Protein AF-A0A7C3L683-F1 (afdb_monomer)

Sequence (411 aa):
MMNIKVFGTMFLLLAGALLSMGFVVKAAQGADSSILLKEVNTDRRLFTMEFRDAEIKDVLRAIGQEHRLNIVVSDDVSGKVTLSFQKVTLQEAMDAILRVQNLIAFRDGEIIRVVKSPFVEGEELLVTRMIPINFASAKEASETVKGLLSKKGSLSTDTRTNTLLVRDVPDNIERIAEIIKQLDSKTPQVMIEARIVEVNTNFSRGLGVQWGGRRQATTSSGTSVVSGLSSLTGGTGLSGEGLVVNLPAAVRSGVGGALGFTFGNVANTFDLDLQLSALETSGRAKILSNPRIVTLDNKEAKISTGTEILIPTTSIVTGVSAGATTPGSGGSVTSGVTTINAKLELAVTPHVTPDGQILMHVKTDKKDPDFGRSVQNIPPLDTRSAETDLLVKNGETVVIGGIYTRNEGTT

Radius of gyration: 51.7 Å; Cα contacts (8 Å, |Δi|>4): 689; chains: 1; bounding box: 114×63×144 Å

Solvent-accessible surface area (backbone atoms only — not comparable to full-atom values): 25364 Å² total; per-residue (Å²): 142,83,88,83,82,90,79,89,85,88,87,83,90,83,91,82,90,82,94,75,88,86,83,84,87,78,81,82,81,83,78,74,84,69,78,70,76,73,88,62,95,65,72,86,58,61,45,68,53,77,41,74,76,32,47,51,64,57,53,52,48,52,54,18,62,77,70,74,46,50,66,47,72,43,86,82,56,79,54,70,41,68,50,78,44,74,72,37,41,64,66,59,50,50,54,51,56,28,60,79,70,51,36,41,75,44,74,64,85,78,37,36,40,38,38,60,42,89,70,56,94,81,72,68,66,68,43,76,47,82,45,79,49,86,63,51,57,34,68,63,52,47,67,69,48,60,82,69,55,55,98,86,33,49,78,50,64,44,80,91,75,25,24,33,40,40,33,28,41,66,70,51,50,53,55,51,51,52,52,49,59,67,65,49,48,84,75,57,75,49,78,49,76,50,79,50,78,46,78,49,76,50,77,51,75,37,73,17,47,28,33,24,25,33,41,47,50,78,52,100,90,49,74,48,74,50,55,23,64,63,22,99,77,58,53,64,38,91,82,66,34,23,15,53,42,74,45,67,27,94,51,46,96,98,41,50,49,73,51,76,48,72,53,66,46,97,81,71,36,38,38,38,25,43,33,44,25,38,29,74,49,78,48,78,48,77,47,78,47,73,58,72,51,73,36,48,56,74,34,76,42,77,50,72,53,70,49,75,45,78,41,81,40,76,43,72,46,77,60,81,66,93,81,74,96,64,97,83,82,62,59,54,69,51,72,45,77,47,75,48,77,32,30,39,36,44,37,38,34,41,39,74,44,96,88,55,32,37,37,31,44,41,38,38,40,38,31,48,70,38,74,91,67,42,57,97,87,43,48,48,69,54,73,49,75,50,75,51,76,48,79,45,53,76,93,64,87,81,84,92,78,88,87,88,86,86,89,86,82,91,131

Structure (mmCIF, N/CA/C/O backbone):
data_AF-A0A7C3L683-F1
#
_entry.id   AF-A0A7C3L683-F1
#
loop_
_atom_site.group_PDB
_atom_site.id
_atom_site.type_symbol
_atom_site.label_atom_id
_atom_site.label_alt_id
_atom_site.label_comp_id
_atom_site.label_asym_id
_atom_site.label_entity_id
_atom_site.label_seq_id
_atom_site.pdbx_PDB_ins_code
_atom_site.Cartn_x
_atom_site.Cartn_y
_atom_site.Cartn_z
_atom_site.occupancy
_atom_site.B_iso_or_equiv
_atom_site.auth_seq_id
_atom_site.auth_comp_id
_atom_site.auth_asym_id
_atom_site.auth_atom_id
_atom_site.pdbx_PDB_model_num
ATOM 1 N N . MET A 1 1 ? 4.788 -29.021 11.148 1.00 41.88 1 MET A N 1
ATOM 2 C CA . MET A 1 1 ? 4.634 -30.197 12.031 1.00 41.88 1 MET A CA 1
ATOM 3 C C . MET A 1 1 ? 5.694 -30.095 13.121 1.00 41.88 1 MET A C 1
ATOM 5 O O . MET A 1 1 ? 6.837 -30.418 12.853 1.00 41.88 1 MET A O 1
ATOM 9 N N . MET A 1 2 ? 5.363 -29.570 14.304 1.00 27.86 2 MET A N 1
ATOM 10 C CA . MET A 1 2 ? 6.173 -29.798 15.507 1.00 27.86 2 MET A CA 1
ATOM 11 C C . MET A 1 2 ? 5.281 -29.605 16.735 1.00 27.86 2 MET A C 1
ATOM 13 O O . MET A 1 2 ? 4.910 -28.492 17.091 1.00 27.86 2 MET A O 1
ATOM 17 N N . ASN A 1 3 ? 4.856 -30.741 17.287 1.00 29.53 3 ASN A N 1
ATOM 18 C CA . ASN A 1 3 ? 4.092 -30.878 18.520 1.00 29.53 3 ASN A CA 1
ATOM 19 C C . ASN A 1 3 ? 5.057 -30.829 19.703 1.00 29.53 3 ASN A C 1
ATOM 21 O O . ASN A 1 3 ? 6.023 -31.590 19.705 1.00 29.53 3 ASN A O 1
ATOM 25 N N . ILE A 1 4 ? 4.744 -30.059 20.742 1.00 29.70 4 ILE A N 1
ATOM 26 C CA . ILE A 1 4 ? 5.307 -30.285 22.077 1.00 29.70 4 ILE A CA 1
ATOM 27 C C . ILE A 1 4 ? 4.141 -30.461 23.048 1.00 29.70 4 ILE A C 1
ATOM 29 O O . ILE A 1 4 ? 3.315 -29.573 23.242 1.00 29.70 4 ILE A O 1
ATOM 33 N N . LYS A 1 5 ? 4.054 -31.692 23.559 1.00 30.50 5 LYS A N 1
ATOM 34 C CA . LYS A 1 5 ? 3.043 -32.211 24.478 1.00 30.50 5 LYS A CA 1
ATOM 35 C C . LYS A 1 5 ? 3.400 -31.880 25.925 1.00 30.50 5 LYS A C 1
ATOM 37 O O . LYS A 1 5 ? 4.559 -31.924 26.323 1.00 30.50 5 LYS A O 1
ATOM 42 N N . VAL A 1 6 ? 2.340 -31.641 26.685 1.00 30.11 6 VAL A N 1
ATOM 43 C CA . VAL A 1 6 ? 2.262 -31.498 28.139 1.00 30.11 6 VAL A CA 1
ATOM 44 C C . VAL A 1 6 ? 2.553 -32.837 28.837 1.00 30.11 6 VAL A C 1
ATOM 46 O O . VAL A 1 6 ? 2.046 -33.874 28.416 1.00 30.11 6 VAL A O 1
ATOM 49 N N . PHE A 1 7 ? 3.311 -32.792 29.932 1.00 29.47 7 PHE A N 1
ATOM 50 C CA . PHE A 1 7 ? 3.384 -33.799 31.002 1.00 29.47 7 PHE A CA 1
ATOM 51 C C . PHE A 1 7 ? 3.366 -32.996 32.320 1.00 29.47 7 PHE A C 1
ATOM 53 O O . PHE A 1 7 ? 4.096 -32.019 32.425 1.00 29.47 7 PHE A O 1
ATOM 60 N N . GLY A 1 8 ? 2.541 -33.243 33.337 1.00 29.14 8 GLY A N 1
ATOM 61 C CA . GLY A 1 8 ? 1.829 -34.464 33.693 1.00 29.14 8 GLY A CA 1
ATOM 62 C C . GLY A 1 8 ? 2.593 -35.221 34.778 1.00 29.14 8 GLY A C 1
ATOM 63 O O . GLY A 1 8 ? 3.092 -36.305 34.503 1.00 29.14 8 GLY A O 1
ATOM 64 N N . THR A 1 9 ? 2.698 -34.667 35.990 1.00 30.83 9 THR A N 1
ATOM 65 C CA . THR A 1 9 ? 3.217 -35.394 37.161 1.00 30.83 9 THR A CA 1
ATOM 66 C C . THR A 1 9 ? 2.390 -35.100 38.407 1.00 30.83 9 THR A C 1
ATOM 68 O O . THR A 1 9 ? 2.322 -33.989 38.922 1.00 30.83 9 THR A O 1
ATOM 71 N N . MET A 1 10 ? 1.747 -36.174 38.846 1.00 26.41 10 MET A N 1
ATOM 72 C CA . MET A 1 10 ? 0.955 -36.381 40.045 1.00 26.41 10 MET A CA 1
ATOM 73 C C . MET A 1 10 ? 1.854 -37.124 41.041 1.00 26.41 10 MET A C 1
ATOM 75 O O . MET A 1 10 ? 2.371 -38.186 40.701 1.00 26.41 10 MET A O 1
ATOM 79 N N . PHE A 1 11 ? 2.039 -36.599 42.255 1.00 26.83 11 PHE A N 1
ATOM 80 C CA . PHE A 1 11 ? 2.428 -37.413 43.409 1.00 26.83 11 PHE A CA 1
ATOM 81 C C . PHE A 1 11 ? 1.831 -36.844 44.698 1.00 26.83 11 PHE A C 1
ATOM 83 O O . PHE A 1 11 ? 1.678 -35.636 44.865 1.00 26.83 11 PHE A O 1
ATOM 90 N N . LEU A 1 12 ? 1.427 -37.774 45.552 1.00 25.69 12 LEU A N 1
ATOM 91 C CA . LEU A 1 12 ? 0.426 -37.689 46.605 1.00 25.69 12 LEU A CA 1
ATOM 92 C C . LEU A 1 12 ? 1.096 -38.001 47.963 1.00 25.69 12 LEU A C 1
ATOM 94 O O . LEU A 1 12 ? 2.038 -38.786 47.999 1.00 25.69 12 LEU A O 1
ATOM 98 N N . LEU A 1 13 ? 0.500 -37.477 49.045 1.00 25.25 13 LEU A N 1
ATOM 99 C CA . LEU A 1 13 ? 0.548 -37.915 50.461 1.00 25.25 13 LEU A CA 1
ATOM 100 C C . LEU A 1 13 ? 1.762 -37.578 51.358 1.00 25.25 13 LEU A C 1
ATOM 102 O O . LEU A 1 13 ? 2.790 -38.241 51.300 1.00 25.25 13 LEU A O 1
ATOM 106 N N . LEU A 1 14 ? 1.533 -36.670 52.326 1.00 25.80 14 LEU A N 1
ATOM 107 C CA . LEU A 1 14 ? 1.444 -36.954 53.782 1.00 25.80 14 LEU A CA 1
ATOM 108 C C . LEU A 1 14 ? 0.880 -35.694 54.498 1.00 25.80 14 LEU A C 1
ATOM 110 O O . LEU A 1 14 ? 1.507 -34.644 54.480 1.00 25.80 14 LEU A O 1
ATOM 114 N N . ALA A 1 15 ? -0.410 -35.626 54.842 1.00 26.30 15 ALA A N 1
ATOM 115 C CA . ALA A 1 15 ? -1.008 -35.932 56.155 1.00 26.30 15 ALA A CA 1
ATOM 116 C C . ALA A 1 15 ? -0.360 -35.217 57.369 1.00 26.30 15 ALA A C 1
ATOM 118 O O . ALA A 1 15 ? 0.692 -35.621 57.851 1.00 26.30 15 ALA A O 1
ATOM 119 N N . GLY A 1 16 ? -1.053 -34.201 57.902 1.00 25.30 16 GLY A N 1
ATOM 120 C CA . GLY A 1 16 ? -0.764 -33.534 59.178 1.00 25.30 16 GLY A CA 1
ATOM 121 C C . GLY A 1 16 ? -1.806 -32.447 59.467 1.00 25.30 16 GLY A C 1
ATOM 122 O O . GLY A 1 16 ? -1.903 -31.472 58.736 1.00 25.30 16 GLY A O 1
ATOM 123 N N . ALA A 1 17 ? -2.644 -32.681 60.472 1.00 26.39 17 ALA A N 1
ATOM 124 C CA . ALA A 1 17 ? -3.938 -32.046 60.706 1.00 26.39 17 ALA A CA 1
ATOM 125 C C . ALA A 1 17 ? -3.898 -30.591 61.211 1.00 26.39 17 ALA A C 1
ATOM 127 O O . ALA A 1 17 ? -3.096 -30.257 62.078 1.00 26.39 17 ALA A O 1
ATOM 128 N N . LEU A 1 18 ? -4.880 -29.784 60.789 1.00 25.27 18 LEU A N 1
ATOM 129 C CA . LEU A 1 18 ? -5.478 -28.738 61.624 1.00 25.27 18 LEU A CA 1
ATOM 130 C C . LEU A 1 18 ? -6.926 -28.476 61.181 1.00 25.27 18 LEU A C 1
ATOM 132 O O . LEU A 1 18 ? -7.203 -28.028 60.072 1.00 25.27 18 LEU A O 1
ATOM 136 N N . LEU A 1 19 ? -7.841 -28.848 62.075 1.00 26.28 19 LEU A N 1
ATOM 137 C CA . LEU A 1 19 ? -9.282 -28.627 62.024 1.00 26.28 19 LEU A CA 1
ATOM 138 C C . LEU A 1 19 ? -9.586 -27.136 62.258 1.00 26.28 19 LEU A C 1
ATOM 140 O O . LEU A 1 19 ? -9.242 -26.623 63.320 1.00 26.28 19 LEU A O 1
ATOM 144 N N . SER A 1 20 ? -10.334 -26.485 61.367 1.00 25.91 20 SER A N 1
ATOM 145 C CA . SER A 1 20 ? -11.461 -25.625 61.762 1.00 25.91 20 SER A CA 1
ATOM 146 C C . SER A 1 20 ? -12.410 -25.388 60.576 1.00 25.91 20 SER A C 1
ATOM 148 O O . SER A 1 20 ? -12.002 -25.321 59.421 1.00 25.91 20 SER A O 1
ATOM 150 N N . MET A 1 21 ? -13.702 -25.387 60.909 1.00 27.69 21 MET A N 1
ATOM 151 C CA . MET A 1 21 ? -14.918 -25.206 60.096 1.00 27.69 21 MET A CA 1
ATOM 152 C C . MET A 1 21 ? -14.762 -24.218 58.919 1.00 27.69 21 MET A C 1
ATOM 154 O O . MET A 1 21 ? -14.112 -23.195 59.058 1.00 27.69 21 MET A O 1
ATOM 158 N N . GLY A 1 22 ? -15.346 -24.395 57.732 1.00 25.39 22 GLY A N 1
ATOM 159 C CA . GLY A 1 22 ? -16.637 -24.997 57.407 1.00 25.39 22 GLY A CA 1
ATOM 160 C C . GLY A 1 22 ? -17.602 -23.919 56.877 1.00 25.39 22 GLY A C 1
ATOM 161 O O . GLY A 1 22 ? -18.127 -23.143 57.661 1.00 25.39 22 GLY A O 1
ATOM 162 N N . PHE A 1 23 ? -17.853 -23.959 55.560 1.00 26.58 23 PHE A N 1
ATOM 163 C CA . PHE A 1 23 ? -18.980 -23.381 54.796 1.00 26.58 23 PHE A CA 1
ATOM 164 C C . PHE A 1 23 ? -18.978 -21.908 54.319 1.00 26.58 23 PHE A C 1
ATOM 166 O O . PHE A 1 23 ? -19.453 -20.990 54.972 1.00 26.58 23 PHE A O 1
ATOM 173 N N . VAL A 1 24 ? -18.521 -21.753 53.065 1.00 26.50 24 VAL A N 1
ATOM 174 C CA . VAL A 1 24 ? -19.251 -21.254 51.871 1.00 26.50 24 VAL A CA 1
ATOM 175 C C . VAL A 1 24 ? -20.369 -20.225 52.107 1.00 26.50 24 VAL A C 1
ATOM 177 O O . VAL A 1 24 ? -21.500 -20.569 52.442 1.00 26.50 24 VAL A O 1
ATOM 180 N N . VAL A 1 25 ? -20.081 -18.969 51.756 1.00 25.86 25 VAL A N 1
ATOM 181 C CA . VAL A 1 25 ? -21.077 -17.907 51.556 1.00 25.86 25 VAL A CA 1
ATOM 182 C C . VAL A 1 25 ? -21.689 -18.060 50.162 1.00 25.86 25 VAL A C 1
ATOM 184 O O . VAL A 1 25 ? -21.086 -17.700 49.152 1.00 25.86 25 VAL A O 1
ATOM 187 N N . LYS A 1 26 ? -22.905 -18.609 50.107 1.00 24.75 26 LYS A N 1
ATOM 188 C CA . LYS A 1 26 ? -23.812 -18.478 48.964 1.00 24.75 26 LYS A CA 1
ATOM 189 C C . LYS A 1 26 ? -24.589 -17.180 49.172 1.00 24.75 26 LYS A C 1
ATOM 191 O O . LYS A 1 26 ? -25.430 -17.101 50.062 1.00 24.75 26 LYS A O 1
ATOM 196 N N . ALA A 1 27 ? -24.228 -16.153 48.409 1.00 28.36 27 ALA A N 1
ATOM 197 C CA . ALA A 1 27 ? -24.877 -14.854 48.457 1.00 28.36 27 ALA A CA 1
ATOM 198 C C . ALA A 1 27 ? -26.360 -14.980 48.078 1.00 28.36 27 ALA A C 1
ATOM 200 O O . ALA A 1 27 ? -26.726 -15.640 47.104 1.00 28.36 27 ALA A O 1
ATOM 201 N N . ALA A 1 28 ? -27.171 -14.354 48.921 1.00 29.16 28 ALA A N 1
ATOM 202 C CA . ALA A 1 28 ? -28.613 -14.251 48.884 1.00 29.16 28 ALA A CA 1
ATOM 203 C C . ALA A 1 28 ? -29.156 -13.808 47.514 1.00 29.16 28 ALA A C 1
ATOM 205 O O . ALA A 1 28 ? -28.903 -12.698 47.055 1.00 29.16 28 ALA A O 1
ATOM 206 N N . GLN A 1 29 ? -29.972 -14.669 46.908 1.00 30.30 29 GLN A N 1
ATOM 207 C CA . GLN A 1 29 ? -31.097 -14.244 46.082 1.00 30.30 29 GLN A CA 1
ATOM 208 C C . GLN A 1 29 ? -32.317 -14.178 47.002 1.00 30.30 29 GLN A C 1
ATOM 210 O O . GLN A 1 29 ? -32.589 -15.142 47.715 1.00 30.30 29 GLN A O 1
ATOM 215 N N . GLY A 1 30 ? -33.028 -13.051 46.981 1.00 31.94 30 GLY A N 1
ATOM 216 C CA . GLY A 1 30 ? -34.279 -12.866 47.718 1.00 31.94 30 GLY A CA 1
ATOM 217 C C . GLY A 1 30 ? -34.084 -12.359 49.143 1.00 31.94 30 GLY A C 1
ATOM 218 O O . GLY A 1 30 ? -34.350 -13.074 50.102 1.00 31.94 30 GLY A O 1
ATOM 219 N N . ALA A 1 31 ? -33.640 -11.113 49.288 1.00 29.09 31 ALA A N 1
ATOM 220 C CA . ALA A 1 31 ? -33.886 -10.358 50.508 1.00 29.09 31 ALA A CA 1
ATOM 221 C C . ALA A 1 31 ? -35.004 -9.358 50.206 1.00 29.09 31 ALA A C 1
ATOM 223 O O . ALA A 1 31 ? -34.743 -8.206 49.873 1.00 29.09 31 ALA A O 1
ATOM 224 N N . ASP A 1 32 ? -36.250 -9.825 50.304 1.00 32.12 32 ASP A N 1
ATOM 225 C CA . ASP A 1 32 ? -37.361 -8.960 50.696 1.00 32.12 32 ASP A CA 1
ATOM 226 C C . ASP A 1 32 ? -36.974 -8.350 52.048 1.00 32.12 32 ASP A C 1
ATOM 228 O O . ASP A 1 32 ? -37.181 -8.938 53.111 1.00 32.12 32 ASP A O 1
ATOM 232 N N . SER A 1 33 ? -36.344 -7.179 52.034 1.00 36.41 33 SER A N 1
ATOM 233 C CA . SER A 1 33 ? -36.062 -6.412 53.243 1.00 36.41 33 SER A CA 1
ATOM 234 C C . SER A 1 33 ? -37.310 -5.649 53.685 1.00 36.41 33 SER A C 1
ATOM 236 O O . SER A 1 33 ? -37.287 -4.447 53.918 1.00 36.41 33 SER A O 1
ATOM 238 N N . SER A 1 34 ? -38.410 -6.377 53.843 1.00 38.56 34 SER A N 1
ATOM 239 C CA . SER A 1 34 ? -39.368 -6.127 54.907 1.00 38.56 34 SER A CA 1
ATOM 240 C C . SER A 1 34 ? -39.158 -7.242 55.924 1.00 38.56 34 SER A C 1
ATOM 242 O O . SER A 1 34 ? -39.906 -8.220 55.963 1.00 38.56 34 SER A O 1
ATOM 244 N N . ILE A 1 35 ? -38.092 -7.132 56.725 1.00 36.88 35 ILE A N 1
ATOM 245 C CA . ILE A 1 35 ? -37.977 -7.952 57.930 1.00 36.88 35 ILE A CA 1
ATOM 246 C C . ILE A 1 35 ? -39.102 -7.479 58.840 1.00 36.88 35 ILE A C 1
ATOM 248 O O . ILE A 1 35 ? -39.026 -6.432 59.479 1.00 36.88 35 ILE A O 1
ATOM 252 N N . LEU A 1 36 ? -40.182 -8.250 58.786 1.00 35.47 36 LEU A N 1
ATOM 253 C CA . LEU A 1 36 ? -41.377 -8.114 59.587 1.00 35.47 36 LEU A CA 1
ATOM 254 C C . LEU A 1 36 ? -40.958 -7.911 61.040 1.00 35.47 36 LEU A C 1
ATOM 256 O O . LEU A 1 36 ? -40.323 -8.781 61.645 1.00 35.47 36 LEU A O 1
ATOM 260 N N . LEU A 1 37 ? -41.336 -6.760 61.596 1.00 37.44 37 LEU A N 1
ATOM 261 C CA . LEU A 1 37 ? -41.472 -6.599 63.032 1.00 37.44 37 LEU A CA 1
ATOM 262 C C . LEU A 1 37 ? -42.351 -7.758 63.500 1.00 37.44 37 LEU A C 1
ATOM 264 O O . LEU A 1 37 ? -43.554 -7.778 63.253 1.00 37.44 37 LEU A O 1
ATOM 268 N N . LYS A 1 38 ? -41.717 -8.772 64.095 1.00 35.34 38 LYS A N 1
ATOM 269 C CA . LYS A 1 38 ? -42.389 -9.905 64.723 1.00 35.34 38 LYS A CA 1
ATOM 270 C C . LYS A 1 38 ? -43.492 -9.325 65.598 1.00 35.34 38 LYS A C 1
ATOM 272 O O . LYS A 1 38 ? -43.173 -8.509 66.461 1.00 35.34 38 LYS A O 1
ATOM 277 N N . GLU A 1 39 ? -44.742 -9.690 65.304 1.00 41.81 39 GLU A N 1
ATOM 278 C CA . GLU A 1 39 ? -45.960 -9.147 65.910 1.00 41.81 39 GLU A CA 1
ATOM 279 C C . GLU A 1 39 ? -45.841 -9.107 67.436 1.00 41.81 39 GLU A C 1
ATOM 281 O O . GLU A 1 39 ? -46.122 -10.067 68.152 1.00 41.81 39 GLU A O 1
ATOM 286 N N . VAL A 1 40 ? -45.399 -7.963 67.940 1.00 43.03 40 VAL A N 1
ATOM 287 C CA . VAL A 1 40 ? -45.605 -7.557 69.317 1.00 43.03 40 VAL A CA 1
ATOM 288 C C . VAL A 1 40 ? -46.847 -6.697 69.252 1.00 43.03 40 VAL A C 1
ATOM 290 O O . VAL A 1 40 ? -46.895 -5.758 68.459 1.00 43.03 40 VAL A O 1
ATOM 293 N N . ASN A 1 41 ? -47.849 -7.062 70.049 1.00 47.44 41 ASN A N 1
ATOM 294 C CA . ASN A 1 41 ? -49.084 -6.321 70.272 1.00 47.44 41 ASN A CA 1
ATOM 295 C C . ASN A 1 41 ? -48.746 -4.862 70.621 1.00 47.44 41 ASN A C 1
ATOM 297 O O . ASN A 1 41 ? -48.530 -4.512 71.780 1.00 47.44 41 ASN A O 1
ATOM 301 N N . THR A 1 42 ? -48.585 -4.046 69.585 1.00 50.75 42 THR A N 1
ATOM 302 C CA . THR A 1 42 ? -48.233 -2.640 69.689 1.00 50.75 42 THR A CA 1
ATOM 303 C C . THR A 1 42 ? -49.565 -1.935 69.761 1.00 50.75 42 THR A C 1
ATOM 305 O O . THR A 1 42 ? -50.397 -2.095 68.866 1.00 50.75 42 THR A O 1
ATOM 308 N N . ASP A 1 43 ? -49.786 -1.255 70.882 1.00 53.91 43 ASP A N 1
ATOM 309 C CA . ASP A 1 43 ? -50.968 -0.457 71.184 1.00 53.91 43 ASP A CA 1
ATOM 310 C C . ASP A 1 43 ? -51.514 0.173 69.888 1.00 53.91 43 ASP A C 1
ATOM 312 O O . ASP A 1 43 ? -50.870 1.038 69.292 1.00 53.91 43 ASP A O 1
ATOM 316 N N . ARG A 1 44 ? -52.700 -0.252 69.423 1.00 59.28 44 ARG A N 1
ATOM 317 C CA . ARG A 1 44 ? -53.399 0.345 68.260 1.00 59.28 44 ARG A CA 1
ATOM 318 C C . ARG A 1 44 ? -53.961 1.731 68.600 1.00 59.28 44 ARG A C 1
ATOM 320 O O . ARG A 1 44 ? -55.040 2.121 68.154 1.00 59.28 44 ARG A O 1
ATOM 327 N N . ARG A 1 45 ? -53.259 2.458 69.464 1.00 67.50 45 ARG A N 1
ATOM 328 C CA . ARG A 1 45 ? -53.580 3.815 69.859 1.00 67.50 45 ARG A CA 1
ATOM 329 C C . ARG A 1 45 ? -53.120 4.720 68.739 1.00 67.50 45 ARG A C 1
ATOM 331 O O . ARG A 1 45 ? -51.930 4.927 68.525 1.00 67.50 45 ARG A O 1
ATOM 338 N N . LEU A 1 46 ? -54.109 5.206 68.008 1.00 78.94 46 LEU A N 1
ATOM 339 C CA . LEU A 1 46 ? -53.919 6.247 67.022 1.00 78.94 46 LEU A CA 1
ATOM 340 C C . LEU A 1 46 ? -53.526 7.517 67.769 1.00 78.94 46 LEU A C 1
ATOM 342 O O . LEU A 1 46 ? -54.240 7.940 68.680 1.00 78.94 46 LEU A O 1
ATOM 346 N N . PHE A 1 47 ? -52.412 8.118 67.376 1.00 80.88 47 PHE A N 1
ATOM 347 C CA . PHE A 1 47 ? -51.975 9.391 67.929 1.00 80.88 47 PHE A CA 1
ATOM 348 C C . PHE A 1 47 ? -51.927 10.448 66.829 1.00 80.88 47 PHE A C 1
ATOM 350 O O . PHE A 1 47 ? -51.983 10.159 65.629 1.00 80.88 47 PHE A O 1
ATOM 357 N N . THR A 1 48 ? -51.940 11.704 67.255 1.00 83.81 48 THR A N 1
ATOM 358 C CA . THR A 1 48 ? -51.881 12.867 66.373 1.00 83.81 48 THR A CA 1
ATOM 359 C C . THR A 1 48 ? -50.848 13.815 66.950 1.00 83.81 48 THR A C 1
ATOM 361 O O . THR A 1 48 ? -50.934 14.166 68.124 1.00 83.81 48 THR A O 1
ATOM 364 N N . MET A 1 49 ? -49.857 14.185 66.146 1.00 83.56 49 MET A N 1
ATOM 365 C CA . MET A 1 49 ? -48.738 15.014 66.583 1.00 83.56 49 MET A CA 1
ATOM 366 C C . MET A 1 49 ? -48.211 15.828 65.404 1.00 83.56 49 MET A C 1
ATOM 368 O O . MET A 1 49 ? -48.102 15.316 64.291 1.00 83.56 49 MET A O 1
ATOM 372 N N . GLU A 1 50 ? -47.886 17.095 65.642 1.00 86.69 50 GLU A N 1
ATOM 373 C CA . GLU A 1 50 ? -47.291 17.981 64.641 1.00 86.69 50 GLU A CA 1
ATOM 374 C C . GLU A 1 50 ? -45.933 18.463 65.148 1.00 86.69 50 GLU A C 1
ATOM 376 O O . GLU A 1 50 ? -45.812 18.973 66.261 1.00 86.69 50 GLU A O 1
ATOM 381 N N . PHE A 1 51 ? -44.918 18.311 64.306 1.00 87.31 51 PHE A N 1
ATOM 382 C CA . PHE A 1 51 ? -43.572 18.811 64.517 1.00 87.31 51 PHE A CA 1
ATOM 383 C C . PHE A 1 51 ? -43.227 19.757 63.376 1.00 87.31 51 PHE A C 1
ATOM 385 O O . PHE A 1 51 ? -43.360 19.400 62.205 1.00 87.31 51 PHE A O 1
ATOM 392 N N . ARG A 1 52 ? -42.750 20.956 63.702 1.00 88.56 52 ARG A N 1
ATOM 393 C CA . ARG A 1 52 ? -42.317 21.948 62.716 1.00 88.56 52 ARG A CA 1
ATOM 394 C C . ARG A 1 52 ? -40.891 22.368 63.018 1.00 88.56 52 ARG A C 1
ATOM 396 O O . ARG A 1 52 ? -40.624 22.823 64.123 1.00 88.56 52 ARG A O 1
ATOM 403 N N . ASP A 1 53 ? -40.012 22.211 62.030 1.00 88.12 53 ASP A N 1
ATOM 404 C CA . ASP A 1 53 ? -38.575 22.507 62.130 1.00 88.12 53 ASP A CA 1
ATOM 405 C C . ASP A 1 53 ? -37.895 21.896 63.376 1.00 88.12 53 ASP A C 1
ATOM 407 O O . ASP A 1 53 ? -36.996 22.489 63.969 1.00 88.12 53 ASP A O 1
ATOM 411 N N . ALA A 1 54 ? -38.342 20.709 63.794 1.00 87.38 54 ALA A N 1
ATOM 412 C CA . ALA A 1 54 ? -37.857 20.049 65.001 1.00 87.38 54 ALA A CA 1
ATOM 413 C C . ALA A 1 54 ? -36.618 19.198 64.700 1.00 87.38 54 ALA A C 1
ATOM 415 O O . ALA A 1 54 ? -36.522 18.586 63.632 1.00 87.38 54 ALA A O 1
ATOM 416 N N . GLU A 1 55 ? -35.678 19.114 65.643 1.00 90.19 55 GLU A N 1
ATOM 417 C CA . GLU A 1 55 ? -34.550 18.195 65.507 1.00 90.19 55 GLU A CA 1
ATOM 418 C C . GLU A 1 55 ? -35.024 16.744 65.593 1.00 90.19 55 GLU A C 1
ATOM 420 O O . GLU A 1 55 ? -35.789 16.362 66.478 1.00 90.19 55 GLU A O 1
ATOM 425 N N . ILE A 1 56 ? -34.526 15.899 64.691 1.00 88.38 56 ILE A N 1
ATOM 426 C CA . ILE A 1 56 ? -34.902 14.483 64.617 1.00 88.38 56 ILE A CA 1
ATOM 427 C C . ILE A 1 56 ? -34.661 13.730 65.938 1.00 88.38 56 ILE A C 1
ATOM 429 O O . ILE A 1 56 ? -35.442 12.850 66.302 1.00 88.38 56 ILE A O 1
ATOM 433 N N . LYS A 1 57 ? -33.619 14.109 66.692 1.00 89.31 57 LYS A N 1
ATOM 434 C CA . LYS A 1 57 ? -33.309 13.540 68.013 1.00 89.31 57 LYS A CA 1
ATOM 435 C C . LYS A 1 57 ? -34.425 13.827 69.017 1.00 89.31 57 LYS A C 1
ATOM 437 O O . LYS A 1 57 ? -34.796 12.943 69.789 1.00 89.31 57 LYS A O 1
ATOM 442 N N . ASP A 1 58 ? -34.978 15.034 68.971 1.00 88.62 58 ASP A N 1
ATOM 443 C CA . ASP A 1 58 ? -36.051 15.467 69.862 1.00 88.62 58 ASP A CA 1
ATOM 444 C C . ASP A 1 58 ? -37.390 14.850 69.464 1.00 88.62 58 ASP A C 1
ATOM 446 O O . ASP A 1 58 ? -38.137 14.408 70.334 1.00 88.62 58 ASP A O 1
ATOM 450 N N . VAL A 1 59 ? -37.657 14.722 68.160 1.00 87.50 59 VAL A N 1
ATOM 451 C CA . VAL A 1 59 ? -38.848 14.026 67.646 1.00 87.50 59 VAL A CA 1
ATOM 452 C C . VAL A 1 59 ? -38.862 12.562 68.092 1.00 87.50 59 VAL A C 1
ATOM 454 O O . VAL A 1 59 ? -39.854 12.095 68.653 1.00 87.50 59 VAL A O 1
ATOM 457 N N . LEU A 1 60 ? -37.752 11.839 67.907 1.00 87.69 60 LEU A N 1
ATOM 458 C CA . LEU A 1 60 ? -37.635 10.439 68.327 1.00 87.69 60 LEU A CA 1
ATOM 459 C C . LEU A 1 60 ? -37.742 10.292 69.851 1.00 87.69 60 LEU A C 1
ATOM 461 O O . LEU A 1 60 ? -38.388 9.363 70.335 1.00 87.69 60 LEU A O 1
ATOM 465 N N . ARG A 1 61 ? -37.169 11.227 70.620 1.00 86.00 61 ARG A N 1
ATOM 466 C CA . ARG A 1 61 ? -37.281 11.237 72.085 1.00 86.00 61 ARG A CA 1
ATOM 467 C C . ARG A 1 61 ? -38.715 11.491 72.551 1.00 86.00 61 ARG A C 1
ATOM 469 O O . ARG A 1 61 ? -39.166 10.811 73.468 1.00 86.00 61 ARG A O 1
ATOM 476 N N . ALA A 1 62 ? -39.429 12.419 71.917 1.00 85.81 62 ALA A N 1
ATOM 477 C CA . ALA A 1 62 ? -40.817 12.736 72.244 1.00 85.81 62 ALA A CA 1
ATOM 478 C C . ALA A 1 62 ? -41.750 11.541 71.985 1.00 85.81 62 ALA A C 1
ATOM 480 O O . ALA A 1 62 ? -42.560 11.192 72.841 1.00 85.81 62 ALA A O 1
ATOM 481 N N . ILE A 1 63 ? -41.572 10.849 70.854 1.00 84.75 63 ILE A N 1
ATOM 482 C CA . ILE A 1 63 ? -42.317 9.619 70.535 1.00 84.75 63 ILE A CA 1
ATOM 483 C C . ILE A 1 63 ? -41.992 8.502 71.539 1.00 84.75 63 ILE A C 1
ATOM 485 O O . ILE A 1 63 ? -42.889 7.784 71.985 1.00 84.75 63 ILE A O 1
ATOM 489 N N . GLY A 1 64 ? -40.720 8.373 71.933 1.00 84.62 64 GLY A N 1
ATOM 490 C CA . GLY A 1 64 ? -40.295 7.428 72.966 1.00 84.62 64 GLY A CA 1
ATOM 491 C C . GLY A 1 64 ? -40.944 7.698 74.326 1.00 84.62 64 GLY A C 1
ATOM 492 O O . GLY A 1 64 ? -41.383 6.764 74.991 1.00 84.62 64 GLY A O 1
ATOM 493 N N . GLN A 1 65 ? -41.072 8.967 74.722 1.00 83.75 65 GLN A N 1
ATOM 494 C CA . GLN A 1 65 ? -41.719 9.354 75.979 1.00 83.75 65 GLN A CA 1
ATOM 495 C C . GLN A 1 65 ? -43.226 9.068 75.977 1.00 83.75 65 GLN A C 1
ATOM 497 O O . GLN A 1 65 ? -43.724 8.476 76.935 1.00 83.75 65 GLN A O 1
ATOM 502 N N . GLU A 1 66 ? -43.929 9.423 74.898 1.00 83.44 66 GLU A N 1
ATOM 503 C CA . GLU A 1 66 ? -45.382 9.234 74.775 1.00 83.44 66 GLU A CA 1
ATOM 504 C C . GLU A 1 66 ? -45.775 7.750 74.850 1.00 83.44 66 GLU A C 1
ATOM 506 O O . GLU A 1 66 ? -46.711 7.367 75.555 1.00 83.44 66 GLU A O 1
ATOM 511 N N . HIS A 1 67 ? -45.009 6.884 74.183 1.00 82.06 67 HIS A N 1
ATOM 512 C CA . HIS A 1 67 ? -45.288 5.447 74.111 1.00 82.06 67 HIS A CA 1
ATOM 513 C C . HIS A 1 67 ? -44.495 4.594 75.117 1.00 82.06 67 HIS A C 1
ATOM 515 O O . HIS A 1 67 ? -44.568 3.367 75.058 1.00 82.06 67 HIS A O 1
ATOM 521 N N . ARG A 1 68 ? -43.775 5.219 76.065 1.00 82.00 68 ARG A N 1
ATOM 522 C CA . ARG A 1 68 ? -42.941 4.557 77.093 1.00 82.00 68 ARG A CA 1
ATOM 523 C C . ARG A 1 68 ? -41.909 3.577 76.515 1.00 82.00 68 ARG A C 1
ATOM 525 O O . ARG A 1 68 ? -41.768 2.452 76.990 1.00 82.00 68 ARG A O 1
ATOM 532 N N . LEU A 1 69 ? -41.186 4.011 75.489 1.00 83.31 69 LEU A N 1
ATOM 533 C CA . LEU A 1 69 ? -40.134 3.246 74.825 1.00 83.31 69 LEU A CA 1
ATOM 534 C C . LEU A 1 69 ? -38.756 3.835 75.120 1.00 83.31 69 LEU A C 1
ATOM 536 O O . LEU A 1 69 ? -38.549 5.047 75.052 1.00 83.31 69 LEU A O 1
ATOM 540 N N . ASN A 1 70 ? -37.787 2.957 75.371 1.00 82.62 70 ASN A N 1
ATOM 541 C CA . ASN A 1 70 ? -36.394 3.348 75.547 1.00 82.62 70 ASN A CA 1
ATOM 542 C C . ASN A 1 70 ? -35.729 3.475 74.171 1.00 82.62 70 ASN A C 1
ATOM 544 O O . ASN A 1 70 ? -35.327 2.476 73.577 1.00 82.62 70 ASN A O 1
ATOM 548 N N . ILE A 1 71 ? -35.626 4.700 73.651 1.00 86.25 71 ILE A N 1
ATOM 549 C CA . ILE A 1 71 ? -34.990 4.979 72.356 1.00 86.25 71 ILE A CA 1
ATOM 550 C C . ILE A 1 71 ? -33.608 5.596 72.585 1.00 86.25 71 ILE A C 1
ATOM 552 O O . ILE A 1 71 ? -33.475 6.617 73.259 1.00 86.25 71 ILE A O 1
ATOM 556 N N . VAL A 1 72 ? -32.579 4.992 71.992 1.00 86.44 72 VAL A N 1
ATOM 557 C CA . VAL A 1 72 ? -31.198 5.490 71.995 1.00 86.44 72 VAL A CA 1
ATOM 558 C C . VAL A 1 72 ? -30.844 5.925 70.579 1.00 86.44 72 VAL A C 1
ATOM 560 O O . VAL A 1 72 ? -30.821 5.111 69.659 1.00 86.44 72 VAL A O 1
ATOM 563 N N . VAL A 1 73 ? -30.569 7.213 70.395 1.00 87.81 73 VAL A N 1
ATOM 564 C CA . VAL A 1 73 ? -30.195 7.784 69.094 1.00 87.81 73 VAL A CA 1
ATOM 565 C C . VAL A 1 73 ? -28.685 7.989 69.064 1.00 87.81 73 VAL A C 1
ATOM 567 O O . VAL A 1 73 ? -28.143 8.638 69.957 1.00 87.81 73 VAL A O 1
ATOM 570 N N . SER A 1 74 ? -28.007 7.435 68.059 1.00 83.25 74 SER A N 1
ATOM 571 C CA . SER A 1 74 ? -26.566 7.639 67.871 1.00 83.25 74 SER A CA 1
ATOM 572 C C . SER A 1 74 ? -26.235 9.080 67.469 1.00 83.25 74 SER A C 1
ATOM 574 O O . SER A 1 74 ? -27.050 9.774 66.857 1.00 83.25 74 SER A O 1
ATOM 576 N N . ASP A 1 75 ? -25.018 9.531 67.782 1.00 80.75 75 ASP A N 1
ATOM 577 C CA . ASP A 1 75 ? -24.593 10.914 67.532 1.00 80.75 75 ASP A CA 1
ATOM 578 C C . ASP A 1 75 ? -24.627 11.308 66.049 1.00 80.75 75 ASP A C 1
ATOM 580 O O . ASP A 1 75 ? -24.934 12.463 65.742 1.00 80.75 75 ASP A O 1
ATOM 584 N N . ASP A 1 76 ? -24.438 10.330 65.157 1.00 78.81 76 ASP A N 1
ATOM 585 C CA . ASP A 1 76 ? -24.434 10.462 63.692 1.00 78.81 76 ASP A CA 1
ATOM 586 C C . ASP A 1 76 ? -25.793 10.844 63.074 1.00 78.81 76 ASP A C 1
ATOM 588 O O . ASP A 1 76 ? -25.882 11.140 61.879 1.00 78.81 76 ASP A O 1
ATOM 592 N N . VAL A 1 77 ? -26.870 10.822 63.864 1.00 82.25 77 VAL A N 1
ATOM 593 C CA . VAL A 1 77 ? -28.224 11.163 63.415 1.00 82.25 77 VAL A CA 1
ATOM 594 C C . VAL A 1 77 ? -28.459 12.659 63.618 1.00 82.25 77 VAL A C 1
ATOM 596 O O . VAL A 1 77 ? -28.767 13.101 64.720 1.00 82.25 77 VAL A O 1
ATOM 599 N N . SER A 1 78 ? -28.328 13.460 62.562 1.00 79.81 78 SER A N 1
ATOM 600 C CA . SER A 1 78 ? -28.591 14.905 62.591 1.00 79.81 78 SER A CA 1
ATOM 601 C C . SER A 1 78 ? -29.496 15.323 61.433 1.00 79.81 78 SER A C 1
ATOM 603 O O . SER A 1 78 ? -29.417 14.775 60.336 1.00 79.81 78 SER A O 1
ATOM 605 N N . GLY A 1 79 ? -30.395 16.274 61.687 1.00 82.50 79 GLY A N 1
ATOM 606 C CA . GLY A 1 79 ? -31.352 16.753 60.694 1.00 82.50 79 GLY A CA 1
ATOM 607 C C . GLY A 1 79 ? -32.572 17.397 61.341 1.00 82.50 79 GLY A C 1
ATOM 608 O O . GLY A 1 79 ? -32.995 16.996 62.428 1.00 82.50 79 GLY A O 1
ATOM 609 N N . LYS A 1 80 ? -33.136 18.398 60.665 1.00 86.50 80 LYS A N 1
ATOM 610 C CA . LYS A 1 80 ? -34.424 18.984 61.034 1.00 86.50 80 LYS A CA 1
ATOM 611 C C . LYS A 1 80 ? -35.530 18.361 60.199 1.00 86.50 80 LYS A C 1
ATOM 613 O O . LYS A 1 80 ? -35.357 18.130 59.003 1.00 86.50 80 LYS A O 1
ATOM 618 N N . VAL A 1 81 ? -36.665 18.094 60.829 1.00 84.25 81 VAL A N 1
ATOM 619 C CA . VAL A 1 81 ? -37.832 17.492 60.191 1.00 84.25 81 VAL A CA 1
ATOM 620 C C . VAL A 1 81 ? -39.086 18.294 60.509 1.00 84.25 81 VAL A C 1
ATOM 622 O O . VAL A 1 81 ? -39.272 18.806 61.612 1.00 84.25 81 VAL A O 1
ATOM 625 N N . THR A 1 82 ? -39.957 18.401 59.512 1.00 87.88 82 THR A N 1
ATOM 626 C CA . THR A 1 82 ? -41.319 18.911 59.674 1.00 87.88 82 THR A CA 1
ATOM 627 C C . THR A 1 82 ? -42.260 17.772 59.318 1.00 87.88 82 THR A C 1
ATOM 629 O O . THR A 1 82 ? -42.237 17.285 58.191 1.00 87.88 82 THR A O 1
ATOM 632 N N . LEU A 1 83 ? -43.025 17.299 60.297 1.00 85.06 83 LEU A N 1
ATOM 633 C CA . LEU A 1 83 ? -43.840 16.091 60.211 1.00 85.06 83 LEU A CA 1
ATOM 634 C C . LEU A 1 83 ? -45.216 16.383 60.802 1.00 85.06 83 LEU A C 1
ATOM 636 O O . LEU A 1 83 ? -45.322 17.007 61.855 1.00 85.06 83 LEU A O 1
ATOM 640 N N . SER A 1 84 ? -46.269 15.910 60.148 1.00 87.00 84 SER A N 1
ATOM 641 C CA . SER A 1 84 ? -47.630 15.984 60.674 1.00 87.00 84 SER A CA 1
ATOM 642 C C . SER A 1 84 ? -48.248 14.599 60.612 1.00 87.00 84 SER A C 1
ATOM 644 O O . SER A 1 84 ? -48.402 14.018 59.538 1.00 87.00 84 SER A O 1
ATOM 646 N N . PHE A 1 85 ? -48.566 14.061 61.781 1.00 86.25 85 PHE A N 1
ATOM 647 C CA . PHE A 1 85 ? -49.184 12.761 61.959 1.00 86.25 85 PHE A CA 1
ATOM 648 C C . PHE A 1 85 ? -50.635 12.969 62.374 1.00 86.25 85 PHE A C 1
ATOM 650 O O . PHE A 1 85 ? -50.894 13.607 63.391 1.00 86.25 85 PHE A O 1
ATOM 657 N N . GLN A 1 86 ? -51.583 12.426 61.609 1.00 87.31 86 GLN A N 1
ATOM 658 C CA . GLN A 1 86 ? -53.010 12.461 61.936 1.00 87.31 86 GLN A CA 1
ATOM 659 C C . GLN A 1 86 ? -53.560 11.041 61.966 1.00 87.31 86 GLN A C 1
ATOM 661 O O . GLN A 1 86 ? -53.610 10.383 60.931 1.00 87.31 86 GLN A O 1
ATOM 666 N N . LYS A 1 87 ? -53.997 10.585 63.146 1.00 83.88 87 LYS A N 1
ATOM 667 C CA . LYS A 1 87 ? -54.559 9.238 63.355 1.00 83.88 87 LYS A CA 1
ATOM 668 C C . LYS A 1 87 ? -53.685 8.124 62.754 1.00 83.88 87 LYS A C 1
ATOM 670 O O . LYS A 1 87 ? -54.190 7.268 62.034 1.00 83.88 87 LYS A O 1
ATOM 675 N N . VAL A 1 88 ? -52.390 8.138 63.057 1.00 85.88 88 VAL A N 1
ATOM 676 C CA . VAL A 1 88 ? -51.440 7.106 62.606 1.00 85.88 88 VAL A CA 1
ATOM 677 C C . VAL A 1 88 ? -51.067 6.180 63.756 1.00 85.88 88 VAL A C 1
ATOM 679 O O . VAL A 1 88 ? -51.159 6.560 64.929 1.00 85.88 88 VAL A O 1
ATOM 682 N N . THR A 1 89 ? -50.642 4.964 63.432 1.00 87.56 89 THR A N 1
ATOM 683 C CA . THR A 1 89 ? -50.044 4.055 64.415 1.00 87.56 89 THR A CA 1
ATOM 684 C C . THR A 1 89 ? -48.573 4.398 64.661 1.00 87.56 89 THR A C 1
ATOM 686 O O . THR A 1 89 ? -47.908 5.008 63.823 1.00 87.56 89 THR A O 1
ATOM 689 N N . LEU A 1 90 ? -48.037 3.985 65.815 1.00 83.81 90 LEU A N 1
ATOM 690 C CA . LEU A 1 90 ? -46.621 4.183 66.149 1.00 83.81 90 LEU A CA 1
ATOM 691 C C . LEU A 1 90 ? -45.684 3.580 65.097 1.00 83.81 90 LEU A C 1
ATOM 693 O O . LEU A 1 90 ? -44.683 4.196 64.746 1.00 83.81 90 LEU A O 1
ATOM 697 N N . GLN A 1 91 ? -46.005 2.385 64.606 1.00 82.88 91 GLN A N 1
ATOM 698 C CA . GLN A 1 91 ? -45.186 1.699 63.614 1.00 82.88 91 GLN A CA 1
ATOM 699 C C . GLN A 1 91 ? -45.131 2.489 62.303 1.00 82.88 91 GLN A C 1
ATOM 701 O O . GLN A 1 91 ? -44.045 2.740 61.795 1.00 82.88 91 GLN A O 1
ATOM 706 N N . GLU A 1 92 ? -46.277 2.958 61.805 1.00 83.62 92 GLU A N 1
ATOM 707 C CA . GLU A 1 92 ? -46.339 3.772 60.584 1.00 83.62 92 GLU A CA 1
ATOM 708 C C . GLU A 1 92 ? -45.590 5.097 60.741 1.00 83.62 92 GLU A C 1
ATOM 710 O O . GLU A 1 92 ? -44.879 5.517 59.829 1.00 83.62 92 GLU A O 1
ATOM 715 N N . ALA A 1 93 ? -45.713 5.747 61.902 1.00 83.31 93 ALA A N 1
ATOM 716 C CA . ALA A 1 93 ? -44.989 6.979 62.183 1.00 83.31 93 ALA A CA 1
ATOM 717 C C . ALA A 1 93 ? -43.474 6.747 62.269 1.00 83.31 93 ALA A C 1
ATOM 719 O O . ALA A 1 93 ? -42.708 7.502 61.674 1.00 83.31 93 ALA A O 1
ATOM 720 N N . MET A 1 94 ? -43.034 5.694 62.964 1.00 83.50 94 MET A N 1
ATOM 721 C CA . MET A 1 94 ? -41.618 5.347 63.083 1.00 83.50 94 MET A CA 1
ATOM 722 C C . MET A 1 94 ? -41.028 4.992 61.714 1.00 83.50 94 MET A C 1
ATOM 724 O O . MET A 1 94 ? -40.000 5.546 61.334 1.00 83.50 94 MET A O 1
ATOM 728 N N . ASP A 1 95 ? -41.710 4.157 60.932 1.00 84.38 95 ASP A N 1
ATOM 729 C CA . ASP A 1 95 ? -41.277 3.784 59.585 1.00 84.38 95 ASP A CA 1
ATOM 730 C C . ASP A 1 95 ? -41.207 5.004 58.654 1.00 84.38 95 ASP A C 1
ATOM 732 O O . ASP A 1 95 ? -40.249 5.148 57.893 1.00 84.38 95 ASP A O 1
ATOM 736 N N . ALA A 1 96 ? -42.177 5.923 58.736 1.00 83.00 96 ALA A N 1
ATOM 737 C CA . ALA A 1 96 ? -42.165 7.158 57.955 1.00 83.00 96 ALA A CA 1
ATOM 738 C C . ALA A 1 96 ? -40.967 8.053 58.311 1.00 83.00 96 ALA A C 1
ATOM 740 O O . ALA A 1 96 ? -40.284 8.558 57.419 1.00 83.00 96 ALA A O 1
ATOM 741 N N . ILE A 1 97 ? -40.673 8.220 59.603 1.00 84.81 97 ILE A N 1
ATOM 742 C CA . ILE A 1 97 ? -39.543 9.029 60.083 1.00 84.81 97 ILE A CA 1
ATOM 743 C C . ILE A 1 97 ? -38.209 8.423 59.647 1.00 84.81 97 ILE A C 1
ATOM 745 O O . ILE A 1 97 ? -37.340 9.134 59.136 1.00 84.81 97 ILE A O 1
ATOM 749 N N . LEU A 1 98 ? -38.055 7.112 59.838 1.00 85.75 98 LEU A N 1
ATOM 750 C CA . LEU A 1 98 ? -36.835 6.391 59.496 1.00 85.75 98 LEU A CA 1
ATOM 751 C C . LEU A 1 98 ? -36.563 6.446 57.986 1.00 85.75 98 LEU A C 1
ATOM 753 O O . LEU A 1 98 ? -35.431 6.706 57.585 1.00 85.75 98 LEU A O 1
ATOM 757 N N . ARG A 1 99 ? -37.596 6.313 57.144 1.00 81.38 99 ARG A N 1
ATOM 758 C CA . ARG A 1 99 ? -37.458 6.410 55.681 1.00 81.38 99 ARG A CA 1
ATOM 759 C C . ARG A 1 99 ? -37.069 7.805 55.199 1.00 81.38 99 ARG A C 1
ATOM 761 O O . ARG A 1 99 ? -36.192 7.919 54.351 1.00 81.38 99 ARG A O 1
ATOM 768 N N . VAL A 1 100 ? -37.675 8.866 55.740 1.00 81.31 100 VAL A N 1
ATOM 769 C CA . VAL A 1 100 ? -37.416 10.248 55.282 1.00 81.31 100 VAL A CA 1
ATOM 770 C C . VAL A 1 100 ? -35.960 10.667 55.503 1.00 81.31 100 VAL A C 1
ATOM 772 O O . VAL A 1 100 ? -35.405 11.399 54.689 1.00 81.31 100 VAL A O 1
ATOM 775 N N . GLN A 1 101 ? -35.334 10.204 56.586 1.00 77.88 101 GLN A N 1
ATOM 776 C CA . GLN A 1 101 ? -33.956 10.564 56.943 1.00 77.88 101 GLN A CA 1
ATOM 777 C C . GLN A 1 101 ? -32.938 9.437 56.684 1.00 77.88 101 GLN A C 1
ATOM 779 O O . GLN A 1 101 ? -31.792 9.538 57.122 1.00 77.88 101 GLN A O 1
ATOM 784 N N . ASN A 1 102 ? -33.336 8.374 55.969 1.00 78.94 102 ASN A N 1
ATOM 785 C CA . ASN A 1 102 ? -32.518 7.185 55.694 1.00 78.94 102 ASN A CA 1
ATOM 786 C C . ASN A 1 102 ? -31.836 6.615 56.962 1.00 78.94 102 ASN A C 1
ATOM 788 O O . ASN A 1 102 ? -30.615 6.435 57.040 1.00 78.94 102 ASN A O 1
ATOM 792 N N . LEU A 1 103 ? -32.640 6.397 58.000 1.00 85.31 103 LEU A N 1
ATOM 793 C CA . LEU A 1 103 ? -32.236 5.856 59.295 1.00 85.31 103 LEU A CA 1
ATOM 794 C C . LEU A 1 103 ? -32.723 4.410 59.435 1.00 85.31 103 LEU A C 1
ATOM 796 O O . LEU A 1 103 ? -33.738 4.025 58.861 1.00 85.31 103 LEU A O 1
ATOM 800 N N . ILE A 1 104 ? -32.026 3.620 60.249 1.00 82.00 104 ILE A N 1
ATOM 801 C CA . ILE A 1 104 ? -32.425 2.255 60.607 1.00 82.00 104 ILE A CA 1
ATOM 802 C C . ILE A 1 104 ? -32.533 2.158 62.128 1.00 82.00 104 ILE A C 1
ATOM 804 O O . ILE A 1 104 ? -31.655 2.618 62.861 1.00 82.00 104 ILE A O 1
ATOM 808 N N . ALA A 1 105 ? -33.611 1.536 62.601 1.00 82.38 105 ALA A N 1
ATOM 809 C CA . ALA A 1 105 ? -33.798 1.205 64.006 1.00 82.38 105 ALA A CA 1
ATOM 810 C C . ALA A 1 105 ? -33.503 -0.281 64.256 1.00 82.38 105 ALA A C 1
ATOM 812 O O . ALA A 1 105 ? -34.061 -1.158 63.600 1.00 82.38 105 ALA A O 1
ATOM 813 N N . PHE A 1 106 ? -32.654 -0.563 65.241 1.00 81.44 106 PHE A N 1
ATOM 814 C CA . PHE A 1 106 ? -32.373 -1.898 65.760 1.00 81.44 106 PHE A CA 1
ATOM 815 C C . PHE A 1 106 ? -33.058 -2.063 67.110 1.00 81.44 106 PHE A C 1
ATOM 817 O O . PHE A 1 106 ? -32.859 -1.250 68.012 1.00 81.44 106 PHE A O 1
ATOM 824 N N . ARG A 1 107 ? -33.866 -3.111 67.264 1.00 80.69 107 ARG A N 1
ATOM 825 C CA . ARG A 1 107 ? -34.479 -3.442 68.550 1.00 80.69 107 ARG A CA 1
ATOM 826 C C . ARG A 1 107 ? -33.638 -4.496 69.261 1.00 80.69 107 ARG A C 1
ATOM 828 O O . ARG A 1 107 ? -33.707 -5.670 68.911 1.00 80.69 107 ARG A O 1
ATOM 835 N N . ASP A 1 108 ? -32.923 -4.070 70.294 1.00 77.12 108 ASP A N 1
ATOM 836 C CA . ASP A 1 108 ? -32.152 -4.931 71.187 1.00 77.12 108 ASP A CA 1
ATOM 837 C C . ASP A 1 108 ? -32.915 -5.054 72.519 1.00 77.12 108 ASP A C 1
ATOM 839 O O . ASP A 1 108 ? -32.721 -4.291 73.467 1.00 77.12 108 ASP A O 1
ATOM 843 N N . GLY A 1 109 ? -33.862 -5.998 72.573 1.00 79.94 109 GLY A N 1
ATOM 844 C CA . GLY A 1 109 ? -34.715 -6.226 73.745 1.00 79.94 109 GLY A CA 1
ATOM 845 C C . GLY A 1 109 ? -35.693 -5.073 74.017 1.00 79.94 109 GLY A C 1
ATOM 846 O O . GLY A 1 109 ? -36.620 -4.835 73.233 1.00 79.94 109 GLY A O 1
ATOM 847 N N . GLU A 1 110 ? -35.505 -4.387 75.150 1.00 78.38 110 GLU A N 1
ATOM 848 C CA . GLU A 1 110 ? -36.303 -3.220 75.568 1.00 78.38 110 GLU A CA 1
ATOM 849 C C . GLU A 1 110 ? -35.797 -1.890 74.992 1.00 78.38 110 GLU A C 1
ATOM 851 O O . GLU A 1 110 ? -36.488 -0.879 75.114 1.00 78.38 110 GLU A O 1
ATOM 856 N N . ILE A 1 111 ? -34.617 -1.876 74.362 1.00 81.69 111 ILE A N 1
ATOM 857 C CA . ILE A 1 111 ? -34.003 -0.665 73.813 1.00 81.69 111 ILE A CA 1
ATOM 858 C C . ILE A 1 111 ? -34.118 -0.671 72.288 1.00 81.69 111 ILE A C 1
ATOM 860 O O . ILE A 1 111 ? -33.810 -1.659 71.620 1.00 81.69 111 ILE A O 1
ATOM 864 N N . ILE A 1 112 ? -34.539 0.460 71.728 1.00 85.69 112 ILE A N 1
ATOM 865 C CA . ILE A 1 112 ? -34.546 0.715 70.289 1.00 85.69 112 ILE A CA 1
ATOM 866 C C . ILE A 1 112 ? -33.386 1.659 69.980 1.00 85.69 112 ILE A C 1
ATOM 868 O O . ILE A 1 112 ? -33.406 2.827 70.364 1.00 85.69 112 ILE A O 1
ATOM 872 N N . ARG A 1 113 ? -32.365 1.160 69.288 1.00 84.38 113 ARG A N 1
ATOM 873 C CA . ARG A 1 113 ? -31.214 1.947 68.851 1.00 84.38 113 ARG A CA 1
ATOM 874 C C . ARG A 1 113 ? -31.425 2.447 67.426 1.00 84.38 113 ARG A C 1
ATOM 876 O O . ARG A 1 113 ? -31.532 1.639 66.510 1.00 84.38 113 ARG A O 1
ATOM 883 N N . VAL A 1 114 ? -31.437 3.760 67.228 1.00 85.88 114 VAL A N 1
ATOM 884 C CA . VAL A 1 114 ? -31.563 4.389 65.906 1.00 85.88 114 VAL A CA 1
ATOM 885 C C . VAL A 1 114 ? -30.194 4.860 65.434 1.00 85.88 114 VAL A C 1
ATOM 887 O O . VAL A 1 114 ? -29.535 5.656 66.107 1.00 85.88 114 VAL A O 1
ATOM 890 N N . VAL A 1 115 ? -29.781 4.376 64.266 1.00 85.38 115 VAL A N 1
ATOM 891 C CA . VAL A 1 115 ? -28.525 4.745 63.604 1.00 85.38 115 VAL A CA 1
ATOM 892 C C . VAL A 1 115 ? -28.803 5.200 62.177 1.00 85.38 115 VAL A C 1
ATOM 894 O O . VAL A 1 115 ? -29.835 4.869 61.591 1.00 85.38 115 VAL A O 1
ATOM 897 N N . LYS A 1 116 ? -27.873 5.949 61.588 1.00 82.31 116 LYS A N 1
ATOM 898 C CA . LYS A 1 116 ? -27.924 6.246 60.156 1.00 82.31 116 LYS A CA 1
ATOM 899 C C . LYS A 1 116 ? -27.739 4.952 59.362 1.00 82.31 116 LYS A C 1
ATOM 901 O O . LYS A 1 116 ? -26.880 4.147 59.721 1.00 82.31 116 LYS A O 1
ATOM 906 N N . SER A 1 117 ? -28.536 4.737 58.314 1.00 70.75 117 SER A N 1
ATOM 907 C CA . SER A 1 117 ? -28.384 3.551 57.471 1.00 70.75 117 SER A CA 1
ATOM 908 C C . SER A 1 117 ? -26.965 3.509 56.881 1.00 70.75 117 SER A C 1
ATOM 910 O O . SER A 1 117 ? -26.572 4.471 56.214 1.00 70.75 117 SER A O 1
ATOM 912 N N . PRO A 1 118 ? -26.184 2.428 57.081 1.00 61.34 118 PRO A N 1
ATOM 913 C CA . PRO A 1 118 ? -24.949 2.220 56.326 1.00 61.34 118 PRO A CA 1
ATOM 914 C C . PRO A 1 118 ? -25.244 1.872 54.859 1.00 61.34 118 PRO A C 1
ATOM 916 O O . PRO A 1 118 ? -24.376 2.022 54.006 1.00 61.34 118 PRO A O 1
ATOM 919 N N . PHE A 1 119 ? -26.472 1.436 54.560 1.00 54.84 119 PHE A N 1
ATOM 920 C CA . PHE A 1 119 ? -26.953 1.173 53.213 1.00 54.84 119 PHE A CA 1
ATOM 921 C C . PHE A 1 119 ? -27.601 2.446 52.673 1.00 54.84 119 PHE A C 1
ATOM 923 O O . PHE A 1 119 ? -28.751 2.769 52.973 1.00 54.84 119 PHE A O 1
ATOM 930 N N . VAL A 1 120 ? -26.846 3.208 51.891 1.00 56.66 120 VAL A N 1
ATOM 931 C CA . VAL A 1 120 ? -27.444 4.241 51.048 1.00 56.66 120 VAL A CA 1
ATOM 932 C C . VAL A 1 120 ? -28.175 3.497 49.932 1.00 56.66 120 VAL A C 1
ATOM 934 O O . VAL A 1 120 ? -27.527 2.801 49.150 1.00 56.66 120 VAL A O 1
ATOM 937 N N . GLU A 1 121 ? -29.507 3.591 49.863 1.00 49.75 121 GLU A N 1
ATOM 938 C CA . GLU A 1 121 ? -30.242 3.201 48.653 1.00 49.75 121 GLU A CA 1
ATOM 939 C C . GLU A 1 121 ? -29.590 3.928 47.464 1.00 49.75 121 GLU A C 1
ATOM 941 O O . GLU A 1 121 ? -29.633 5.155 47.375 1.00 49.75 121 GLU A O 1
ATOM 946 N N . GLY A 1 122 ? -28.874 3.173 46.623 1.00 54.06 122 GLY A N 1
ATOM 947 C CA . GLY A 1 122 ? -28.022 3.708 45.555 1.00 54.06 122 GLY A CA 1
ATOM 948 C C . GLY A 1 122 ? -26.547 3.281 45.590 1.00 54.06 122 GLY A C 1
ATOM 949 O O . GLY A 1 122 ? -25.802 3.642 44.679 1.00 54.06 122 GLY A O 1
ATOM 950 N N . GLU A 1 123 ? -26.085 2.501 46.575 1.00 55.78 123 GLU A N 1
ATOM 951 C CA . GLU A 1 123 ? -24.819 1.763 46.430 1.00 55.78 123 GLU A CA 1
ATOM 952 C C . GLU A 1 123 ? -25.019 0.543 45.526 1.00 55.78 123 GLU A C 1
ATOM 954 O O . GLU A 1 123 ? -25.101 -0.601 45.970 1.00 55.78 123 GLU A O 1
ATOM 959 N N . GLU A 1 124 ? -25.118 0.800 44.224 1.00 61.81 124 GLU A N 1
ATOM 960 C CA . GLU A 1 124 ? -25.034 -0.245 43.211 1.00 61.81 124 GLU A CA 1
ATOM 961 C C . GLU A 1 124 ? -23.700 -0.985 43.385 1.00 61.81 124 GLU A C 1
ATOM 963 O O . GLU A 1 124 ? -22.613 -0.404 43.281 1.00 61.81 124 GLU A O 1
ATOM 968 N N . LEU A 1 125 ? -23.785 -2.276 43.715 1.00 70.25 125 LEU A N 1
ATOM 969 C CA . LEU A 1 125 ? -22.615 -3.114 43.928 1.00 70.25 125 LEU A CA 1
ATOM 970 C C . LEU A 1 125 ? -21.820 -3.205 42.625 1.00 70.25 125 LEU A C 1
ATOM 972 O O . LEU A 1 125 ? -22.291 -3.745 41.625 1.00 70.25 125 LEU A O 1
ATOM 976 N N . LEU A 1 126 ? -20.592 -2.693 42.653 1.00 81.00 126 LEU A N 1
ATOM 977 C CA . LEU A 1 126 ? -19.670 -2.801 41.530 1.00 81.00 126 LEU A CA 1
ATOM 978 C C . LEU A 1 126 ? -19.201 -4.251 41.406 1.00 81.00 126 LEU A C 1
ATOM 980 O O . LEU A 1 126 ? -18.571 -4.788 42.321 1.00 81.00 126 LEU A O 1
ATOM 984 N N . VAL A 1 127 ? -19.448 -4.859 40.253 1.00 86.88 127 VAL A N 1
ATOM 985 C CA . VAL A 1 127 ? -18.964 -6.197 39.912 1.00 86.88 127 VAL A CA 1
ATOM 986 C C . VAL A 1 127 ? -17.822 -6.061 38.913 1.00 86.88 127 VAL A C 1
ATOM 988 O O . VAL A 1 127 ? -17.826 -5.173 38.066 1.00 86.88 127 VAL A O 1
ATOM 991 N N . THR A 1 128 ? -16.820 -6.934 39.008 1.00 88.75 128 THR A N 1
ATOM 992 C CA . THR A 1 128 ? -15.742 -7.008 38.014 1.00 88.75 128 THR A CA 1
ATOM 993 C C . THR A 1 128 ? -15.994 -8.180 37.074 1.00 88.75 128 THR A C 1
ATOM 995 O O . THR A 1 128 ? -16.146 -9.315 37.530 1.00 88.75 128 THR A O 1
ATOM 998 N N . ARG A 1 129 ? -15.987 -7.931 35.762 1.00 90.19 129 ARG A N 1
ATOM 999 C CA . ARG A 1 129 ? -16.118 -8.953 34.718 1.00 90.19 129 ARG A CA 1
ATOM 1000 C C . ARG A 1 129 ? -14.961 -8.871 33.726 1.00 90.19 129 ARG A C 1
ATOM 1002 O O . ARG A 1 129 ? -14.559 -7.790 33.304 1.00 90.19 129 ARG A O 1
ATOM 1009 N N . MET A 1 130 ? -14.452 -10.040 33.345 1.00 90.62 130 MET A N 1
ATOM 1010 C CA . MET A 1 130 ? -13.494 -10.197 32.250 1.00 90.62 130 MET A CA 1
ATOM 1011 C C . MET A 1 130 ? -14.241 -10.478 30.948 1.00 90.62 130 MET A C 1
ATOM 1013 O O . MET A 1 130 ? -15.067 -11.391 30.898 1.00 90.62 130 MET A O 1
ATOM 1017 N N . ILE A 1 131 ? -13.937 -9.711 29.905 1.00 90.94 131 ILE A N 1
ATOM 1018 C CA . ILE A 1 131 ? -14.503 -9.867 28.563 1.00 90.94 131 ILE A CA 1
ATOM 1019 C C . ILE A 1 131 ? -13.341 -10.123 27.588 1.00 90.94 131 ILE A C 1
ATOM 1021 O O . ILE A 1 131 ? -12.518 -9.228 27.390 1.00 90.94 131 ILE A O 1
ATOM 1025 N N . PRO A 1 132 ? -13.213 -11.333 27.013 1.00 91.19 132 PRO A N 1
ATOM 1026 C CA . PRO A 1 132 ? -12.208 -11.610 25.990 1.00 91.19 132 PRO A CA 1
ATOM 1027 C C . PRO A 1 132 ? -12.606 -10.991 24.646 1.00 91.19 132 PRO A C 1
ATOM 1029 O O . PRO A 1 132 ? -13.782 -11.009 24.286 1.00 91.19 132 PRO A O 1
ATOM 1032 N N . ILE A 1 133 ? -11.623 -10.473 23.907 1.00 90.44 133 ILE A N 1
ATOM 1033 C CA . ILE A 1 133 ? -11.800 -9.894 22.568 1.00 90.44 133 ILE A CA 1
ATOM 1034 C C . ILE A 1 133 ? -10.963 -10.716 21.579 1.00 90.44 133 ILE A C 1
ATOM 1036 O O . ILE A 1 133 ? -9.806 -11.034 21.866 1.00 90.44 133 ILE A O 1
ATOM 1040 N N . ASN A 1 134 ? -11.533 -11.089 20.430 1.00 89.00 134 ASN A N 1
ATOM 1041 C CA . ASN A 1 134 ? -10.910 -12.052 19.513 1.00 89.00 134 ASN A CA 1
ATOM 1042 C C . ASN A 1 134 ? -10.221 -11.400 18.308 1.00 89.00 134 ASN A C 1
ATOM 1044 O O . ASN A 1 134 ? -9.116 -11.801 17.950 1.00 89.00 134 ASN A O 1
ATOM 1048 N N . PHE A 1 135 ? -10.876 -10.435 17.664 1.00 86.31 135 PHE A N 1
ATOM 1049 C CA . PHE A 1 135 ? -10.449 -9.822 16.404 1.00 86.31 135 PHE A CA 1
ATOM 1050 C C . PHE A 1 135 ? -9.953 -8.389 16.600 1.00 86.31 135 PHE A C 1
ATOM 1052 O O . PHE A 1 135 ? -8.948 -8.006 16.003 1.00 86.31 135 PHE A O 1
ATOM 1059 N N . ALA A 1 136 ? -10.623 -7.613 17.454 1.00 86.19 136 ALA A N 1
ATOM 1060 C CA . ALA A 1 136 ? -10.216 -6.247 17.774 1.00 86.19 136 ALA A CA 1
ATOM 1061 C C . ALA A 1 136 ? -9.117 -6.194 18.856 1.00 86.19 136 ALA A C 1
ATOM 1063 O O . ALA A 1 136 ? -8.938 -7.109 19.665 1.00 86.19 136 ALA A O 1
ATOM 1064 N N . SER A 1 137 ? -8.379 -5.084 18.905 1.00 87.94 137 SER A N 1
ATOM 1065 C CA . SER A 1 137 ? -7.419 -4.812 19.978 1.00 87.94 137 SER A CA 1
ATOM 1066 C C . SER A 1 137 ? -8.144 -4.360 21.247 1.00 87.94 137 SER A C 1
ATOM 1068 O O . SER A 1 137 ? -8.924 -3.405 21.215 1.00 87.94 137 SER A O 1
ATOM 1070 N N . ALA A 1 138 ? -7.844 -4.975 22.398 1.00 88.25 138 ALA A N 1
ATOM 1071 C CA . ALA A 1 138 ? -8.443 -4.583 23.677 1.00 88.25 138 ALA A CA 1
ATOM 1072 C C . ALA A 1 138 ? -8.162 -3.118 24.042 1.00 88.25 138 ALA A C 1
ATOM 1074 O O . ALA A 1 138 ? -8.981 -2.474 24.697 1.00 88.25 138 ALA A O 1
ATOM 1075 N N . LYS A 1 139 ? -7.034 -2.567 23.576 1.00 89.38 139 LYS A N 1
ATOM 1076 C CA . LYS A 1 139 ? -6.685 -1.158 23.779 1.00 89.38 139 LYS A CA 1
ATOM 1077 C C . LYS A 1 139 ? -7.662 -0.228 23.052 1.00 89.38 139 LYS A C 1
ATOM 1079 O O . LYS A 1 139 ? -8.216 0.667 23.684 1.00 89.38 139 LYS A O 1
ATOM 1084 N N . GLU A 1 140 ? -7.914 -0.479 21.771 1.00 86.94 140 GLU A N 1
ATOM 1085 C CA . GLU A 1 140 ? -8.826 0.316 20.932 1.00 86.94 140 GLU A CA 1
ATOM 1086 C C . GLU A 1 140 ? -10.280 0.191 21.415 1.00 86.94 140 GLU A C 1
ATOM 1088 O O . GLU A 1 140 ? -10.995 1.187 21.555 1.00 86.94 140 GLU A O 1
ATOM 1093 N N . ALA A 1 141 ? -10.696 -1.024 21.790 1.00 86.31 141 ALA A N 1
ATOM 1094 C CA . ALA A 1 141 ? -12.008 -1.258 22.388 1.00 86.31 141 ALA A CA 1
ATOM 1095 C C . ALA A 1 141 ? -12.182 -0.486 23.708 1.00 86.31 141 ALA A C 1
ATOM 1097 O O . ALA A 1 141 ? -13.238 0.099 23.955 1.00 86.31 141 ALA A O 1
ATOM 1098 N N . SER A 1 142 ? -11.138 -0.423 24.545 1.00 87.88 142 SER A N 1
ATOM 1099 C CA . SER A 1 142 ? -11.209 0.303 25.815 1.00 87.88 142 SER A CA 1
ATOM 1100 C C . SER A 1 142 ? -11.416 1.805 25.639 1.00 87.88 142 SER A C 1
ATOM 1102 O O . SER A 1 142 ? -12.111 2.424 26.437 1.00 87.88 142 SER A O 1
ATOM 1104 N N . GLU A 1 143 ? -10.851 2.399 24.588 1.00 88.56 143 GLU A N 1
ATOM 1105 C CA . GLU A 1 143 ? -11.008 3.825 24.297 1.00 88.56 143 GLU A CA 1
ATOM 1106 C C . GLU A 1 143 ? -12.447 4.161 23.899 1.00 88.56 143 GLU A C 1
ATOM 1108 O O . GLU A 1 143 ? -12.986 5.162 24.366 1.00 88.56 143 GLU A O 1
ATOM 1113 N N . THR A 1 144 ? -13.097 3.272 23.146 1.00 86.19 144 THR A N 1
ATOM 1114 C CA . THR A 1 144 ? -14.502 3.421 22.734 1.00 86.19 144 THR A CA 1
ATOM 1115 C C . THR A 1 144 ? -15.465 3.268 23.919 1.00 86.19 144 THR A C 1
ATOM 1117 O O . THR A 1 144 ? -16.454 3.989 24.032 1.00 86.19 144 THR A O 1
ATOM 1120 N N . VAL A 1 145 ? -15.163 2.350 24.842 1.00 86.44 145 VAL A N 1
ATOM 1121 C CA . VAL A 1 145 ? -16.046 1.988 25.966 1.00 86.44 145 VAL A CA 1
ATOM 1122 C C . VAL A 1 145 ? -15.895 2.916 27.180 1.00 86.44 145 VAL A C 1
ATOM 1124 O O . VAL A 1 145 ? -16.804 2.988 28.005 1.00 86.44 145 VAL A O 1
ATOM 1127 N N . LYS A 1 146 ? -14.803 3.688 27.293 1.00 86.88 146 LYS A N 1
ATOM 1128 C CA . LYS A 1 146 ? -14.565 4.618 28.420 1.00 86.88 146 LYS A CA 1
ATOM 1129 C C . LYS A 1 146 ? -15.732 5.569 28.702 1.00 86.88 146 LYS A C 1
ATOM 1131 O O . LYS A 1 146 ? -15.979 5.881 29.862 1.00 86.88 146 LYS A O 1
ATOM 1136 N N . GLY A 1 147 ? -16.445 6.017 27.667 1.00 85.69 147 GLY A N 1
ATOM 1137 C CA . GLY A 1 147 ? -17.589 6.927 27.805 1.00 85.69 147 GLY A CA 1
ATOM 1138 C C . GLY A 1 147 ? -18.866 6.283 28.359 1.00 85.69 147 GLY A C 1
ATOM 1139 O O . GLY A 1 147 ? -19.787 7.002 28.729 1.00 85.69 147 GLY A O 1
ATOM 1140 N N . LEU A 1 148 ? -18.927 4.950 28.421 1.00 85.19 148 LEU A N 1
ATOM 1141 C CA . LEU A 1 148 ? -20.099 4.185 28.859 1.00 85.19 148 LEU A CA 1
ATOM 1142 C C . LEU A 1 148 ? -20.016 3.734 30.327 1.00 85.19 148 LEU A C 1
ATOM 1144 O O . LEU A 1 148 ? -20.940 3.090 30.817 1.00 85.19 148 LEU A O 1
ATOM 1148 N N . LEU A 1 149 ? -18.918 4.050 31.019 1.00 87.12 149 LEU A N 1
ATO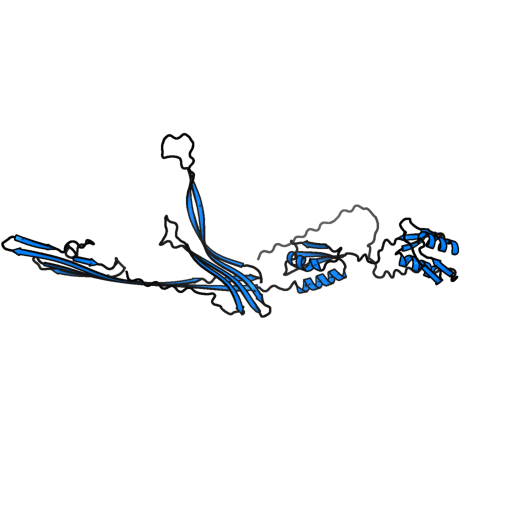M 1149 C CA . LEU A 1 149 ? -18.688 3.674 32.416 1.00 87.12 149 LEU A CA 1
ATOM 1150 C C . LEU A 1 149 ? -19.466 4.581 33.383 1.00 87.12 149 LEU A C 1
ATOM 1152 O O . LEU A 1 149 ? -19.615 5.784 33.151 1.00 87.12 149 LEU A O 1
ATOM 1156 N N . SER A 1 150 ? -19.899 4.028 34.518 1.00 84.56 150 SER A N 1
ATOM 1157 C CA . SER A 1 150 ? -20.451 4.810 35.631 1.00 84.56 150 SER A CA 1
ATOM 1158 C C . SER A 1 150 ? -19.387 5.694 36.295 1.00 84.56 150 SER A C 1
ATOM 1160 O O . SER A 1 150 ? -18.185 5.452 36.191 1.00 84.56 150 SER A O 1
ATOM 1162 N N . LYS A 1 151 ? -19.821 6.686 37.085 1.00 81.38 151 LYS A N 1
ATOM 1163 C CA . LYS A 1 151 ? -18.938 7.604 37.840 1.00 81.38 151 LYS A CA 1
ATOM 1164 C C . LYS A 1 151 ? -17.948 6.881 38.766 1.00 81.38 151 LYS A C 1
ATOM 1166 O O . LYS A 1 151 ? -16.899 7.435 39.077 1.00 81.38 151 LYS A O 1
ATOM 1171 N N . LYS A 1 152 ? -18.303 5.679 39.236 1.00 81.19 152 LYS A N 1
ATOM 1172 C CA . LYS A 1 152 ? -17.464 4.820 40.092 1.00 81.19 152 LYS A CA 1
ATOM 1173 C C . LYS A 1 152 ? -16.847 3.630 39.336 1.00 81.19 152 LYS A C 1
ATOM 1175 O O . LYS A 1 152 ? -16.164 2.814 39.956 1.00 81.19 152 LYS A O 1
ATOM 1180 N N . GLY A 1 153 ? -17.107 3.506 38.035 1.00 84.31 153 GLY A N 1
ATOM 1181 C CA . GLY A 1 153 ? -16.619 2.405 37.216 1.00 84.31 153 GLY A CA 1
ATOM 1182 C C . GLY A 1 153 ? -15.133 2.551 36.890 1.00 84.31 153 GLY A C 1
ATOM 1183 O O . GLY A 1 153 ? -14.611 3.660 36.768 1.00 84.31 153 GLY A O 1
ATOM 1184 N N . SER A 1 154 ? -14.436 1.428 36.739 1.00 87.75 154 SER A N 1
ATOM 1185 C CA . SER A 1 154 ? -13.062 1.406 36.243 1.00 87.75 154 SER A CA 1
ATOM 1186 C C . SER A 1 154 ? -12.892 0.389 35.123 1.00 87.75 154 SER A C 1
ATOM 1188 O O . SER A 1 154 ? -13.535 -0.660 35.087 1.00 87.75 154 SER A O 1
ATOM 1190 N N . LEU A 1 155 ? -12.012 0.726 34.185 1.00 91.00 155 LEU A N 1
ATOM 1191 C CA . LEU A 1 155 ? -11.724 -0.075 33.007 1.00 91.00 155 LEU A CA 1
ATOM 1192 C C . LEU A 1 155 ? -10.222 -0.295 32.907 1.00 91.00 155 LEU A C 1
ATOM 1194 O O . LEU A 1 155 ? -9.447 0.659 32.959 1.00 91.00 155 LEU A O 1
ATOM 1198 N N . SER A 1 156 ? -9.820 -1.551 32.753 1.00 89.69 156 SER A N 1
ATOM 1199 C CA . SER A 1 156 ? -8.431 -1.937 32.538 1.00 89.69 156 SER A CA 1
ATOM 1200 C C . SER A 1 156 ? -8.331 -2.940 31.391 1.00 89.69 156 SER A C 1
ATOM 1202 O O . SER A 1 156 ? -9.277 -3.665 31.095 1.00 89.69 156 SER A O 1
ATOM 1204 N N . THR A 1 157 ? -7.183 -2.978 30.728 1.00 93.62 157 THR A N 1
ATOM 1205 C CA . THR A 1 157 ? -6.915 -3.872 29.596 1.00 93.62 157 THR A CA 1
ATOM 1206 C C . THR A 1 157 ? -5.706 -4.734 29.903 1.00 93.62 157 THR A C 1
ATOM 1208 O O . THR A 1 157 ? -4.653 -4.195 30.248 1.00 93.62 157 THR A O 1
ATOM 1211 N N . ASP A 1 158 ? -5.818 -6.046 29.712 1.00 92.75 158 ASP A N 1
ATOM 1212 C CA . ASP A 1 158 ? -4.662 -6.943 29.674 1.00 92.75 158 ASP A CA 1
ATOM 1213 C C . ASP A 1 158 ? -4.291 -7.223 28.211 1.00 92.75 158 ASP A C 1
ATOM 1215 O O . ASP A 1 158 ? -4.975 -7.963 27.501 1.00 92.75 158 ASP A O 1
ATOM 1219 N N . THR A 1 159 ? -3.188 -6.624 27.755 1.00 88.38 159 THR A N 1
ATOM 1220 C CA . THR A 1 159 ? -2.685 -6.769 26.380 1.00 88.38 159 THR A CA 1
ATOM 1221 C C . THR A 1 159 ? -2.118 -8.155 26.093 1.00 88.38 159 THR A C 1
ATOM 1223 O O . THR A 1 159 ? -2.097 -8.569 24.937 1.00 88.38 159 THR A O 1
ATOM 1226 N N . ARG A 1 160 ? -1.680 -8.902 27.115 1.00 90.88 160 ARG A N 1
ATOM 1227 C CA . ARG A 1 160 ? -1.108 -10.246 26.938 1.00 90.88 160 ARG A CA 1
ATOM 1228 C C . ARG A 1 160 ? -2.184 -11.271 26.598 1.00 90.88 160 ARG A C 1
ATOM 1230 O O . ARG A 1 160 ? -1.923 -12.199 25.840 1.00 90.88 160 ARG A O 1
ATOM 1237 N N . THR A 1 161 ? -3.369 -11.130 27.187 1.00 90.62 161 THR A N 1
ATOM 1238 C CA . THR A 1 161 ? -4.509 -12.032 26.954 1.00 90.62 161 THR A CA 1
ATOM 1239 C C . THR A 1 161 ? -5.571 -11.436 26.035 1.00 90.62 161 THR A C 1
ATOM 1241 O O . THR A 1 161 ? -6.538 -12.122 25.724 1.00 90.62 161 THR A O 1
ATOM 1244 N N . ASN A 1 162 ? -5.390 -10.186 25.598 1.00 91.50 162 ASN A N 1
ATOM 1245 C CA . ASN A 1 162 ? -6.380 -9.399 24.862 1.00 91.50 162 ASN A CA 1
ATOM 1246 C C . ASN A 1 162 ? -7.758 -9.412 25.552 1.00 91.50 162 ASN A C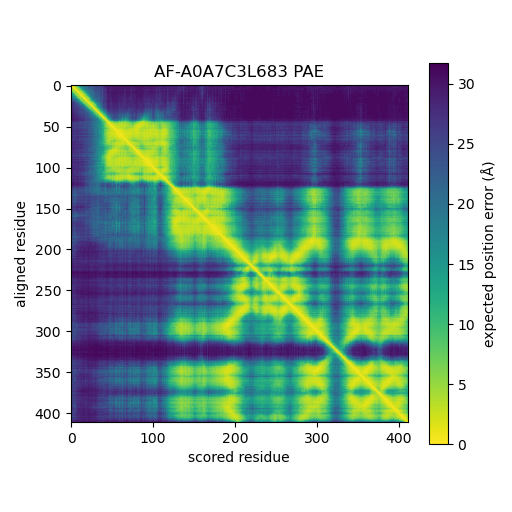 1
ATOM 1248 O O . ASN A 1 162 ? -8.794 -9.649 24.929 1.00 91.50 162 ASN A O 1
ATOM 1252 N N . THR A 1 163 ? -7.762 -9.198 26.872 1.00 91.75 163 THR A N 1
ATOM 1253 C CA . THR A 1 163 ? -8.983 -9.167 27.688 1.00 91.75 163 THR A CA 1
ATOM 1254 C C . THR A 1 163 ? -9.241 -7.774 28.247 1.00 91.75 163 THR A C 1
ATOM 1256 O O . THR A 1 163 ? -8.327 -7.019 28.591 1.00 91.75 163 THR A O 1
ATOM 1259 N N . LEU A 1 164 ? -10.522 -7.439 28.343 1.00 91.81 164 LEU A N 1
ATOM 1260 C CA . LEU A 1 164 ? -11.022 -6.210 28.930 1.00 91.81 164 LEU A CA 1
ATOM 1261 C C . LEU A 1 164 ? -11.559 -6.516 30.336 1.00 91.81 164 LEU A C 1
ATOM 1263 O O . LEU A 1 164 ? -12.453 -7.345 30.511 1.00 91.81 164 LEU A O 1
ATOM 1267 N N . LEU A 1 165 ? -10.991 -5.856 31.339 1.00 91.94 165 LEU A N 1
ATOM 1268 C CA . LEU A 1 165 ? -11.401 -5.917 32.738 1.00 91.94 165 LEU A CA 1
ATOM 1269 C C . LEU A 1 165 ? -12.313 -4.725 33.022 1.00 91.94 165 LEU A C 1
ATOM 1271 O O . LEU A 1 165 ? -11.841 -3.593 33.140 1.00 91.94 165 LEU A O 1
ATOM 1275 N N . VAL A 1 166 ? -13.614 -4.982 33.136 1.00 91.81 166 VAL A N 1
ATOM 1276 C CA . VAL A 1 166 ? -14.621 -3.956 33.430 1.00 91.81 166 VAL A CA 1
ATOM 1277 C C . VAL A 1 166 ? -15.072 -4.116 34.868 1.00 91.81 166 VAL A C 1
ATOM 1279 O O . VAL A 1 166 ? -15.516 -5.197 35.253 1.00 91.81 166 VAL A O 1
ATOM 1282 N N . ARG A 1 167 ? -14.979 -3.048 35.655 1.00 90.50 167 ARG A N 1
ATOM 1283 C CA . ARG A 1 167 ? -15.575 -2.959 36.985 1.00 90.50 167 ARG A CA 1
ATOM 1284 C C . ARG A 1 167 ? -16.655 -1.891 36.958 1.00 90.50 167 ARG A C 1
ATOM 1286 O O . ARG A 1 167 ? -16.330 -0.710 36.907 1.00 90.50 167 ARG A O 1
ATOM 1293 N N . ASP A 1 168 ? -17.914 -2.299 36.993 1.00 90.81 168 ASP A N 1
ATOM 1294 C CA . ASP A 1 168 ? -19.052 -1.380 36.978 1.00 90.81 168 ASP A CA 1
ATOM 1295 C C . ASP A 1 168 ? -20.313 -2.052 37.557 1.00 90.81 168 ASP A C 1
ATOM 1297 O O . ASP A 1 168 ? -20.270 -3.179 38.059 1.00 90.81 168 ASP A O 1
ATOM 1301 N N . VAL A 1 169 ? -21.435 -1.347 37.506 1.00 89.50 169 VAL A N 1
ATOM 1302 C CA . VAL A 1 169 ? -22.783 -1.842 37.789 1.00 89.50 169 VAL A CA 1
ATOM 1303 C C . VAL A 1 169 ? -23.122 -2.985 36.818 1.00 89.50 169 VAL A C 1
ATOM 1305 O O . VAL A 1 169 ? -22.815 -2.863 35.626 1.00 89.50 169 VAL A O 1
ATOM 1308 N N . PRO A 1 170 ? -23.765 -4.078 37.273 1.00 88.06 170 PRO A N 1
ATOM 1309 C CA . PRO A 1 170 ? -24.112 -5.223 36.426 1.00 88.06 170 PRO A CA 1
ATOM 1310 C C . PRO A 1 170 ? -24.801 -4.843 35.106 1.00 88.06 170 PRO A C 1
ATOM 1312 O O . PRO A 1 170 ? -24.388 -5.315 34.047 1.00 88.06 170 PRO A O 1
ATOM 1315 N N . ASP A 1 171 ? -25.755 -3.912 35.151 1.00 88.38 171 ASP A N 1
ATOM 1316 C CA . ASP A 1 171 ? -26.509 -3.453 33.978 1.00 88.38 171 ASP A CA 1
ATOM 1317 C C . ASP A 1 171 ? -25.619 -2.771 32.923 1.00 88.38 171 ASP A C 1
ATOM 1319 O O . ASP A 1 171 ? -25.785 -2.981 31.719 1.00 88.38 171 ASP A O 1
ATOM 1323 N N . ASN A 1 172 ? -24.633 -1.974 33.352 1.00 89.12 172 ASN A N 1
ATOM 1324 C CA . ASN A 1 172 ? -23.681 -1.337 32.437 1.00 89.12 172 ASN A CA 1
ATOM 1325 C C . ASN A 1 172 ? -22.738 -2.365 31.814 1.00 89.12 172 ASN A C 1
ATOM 1327 O O . ASN A 1 172 ? -22.419 -2.270 30.630 1.00 89.12 172 ASN A O 1
ATOM 1331 N N . ILE A 1 173 ? -22.314 -3.369 32.585 1.00 89.94 173 ILE A N 1
ATOM 1332 C CA . ILE A 1 173 ? -21.443 -4.440 32.090 1.00 89.94 173 ILE A CA 1
ATOM 1333 C C . ILE A 1 173 ? -22.131 -5.226 30.971 1.00 89.94 173 ILE A C 1
ATOM 1335 O O . ILE A 1 173 ? -21.471 -5.583 29.996 1.00 89.94 173 ILE A O 1
ATOM 1339 N N . GLU A 1 174 ? -23.434 -5.489 31.082 1.00 90.56 174 GLU A N 1
ATOM 1340 C CA . GLU A 1 174 ? -24.191 -6.176 30.031 1.00 90.56 174 GLU A CA 1
ATOM 1341 C C . GLU A 1 174 ? -24.277 -5.347 28.747 1.00 90.56 174 GLU A C 1
ATOM 1343 O O . GLU A 1 174 ? -23.960 -5.864 27.674 1.00 90.56 174 GLU A O 1
ATOM 1348 N N . ARG A 1 175 ? -24.577 -4.044 28.852 1.00 9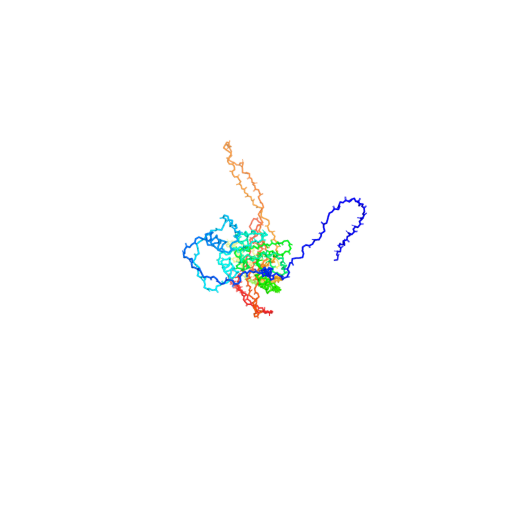0.00 175 ARG A N 1
ATOM 1349 C CA . ARG A 1 175 ? -24.573 -3.129 27.694 1.00 90.00 175 ARG A CA 1
ATOM 1350 C C . ARG A 1 175 ? -23.200 -3.050 27.030 1.00 90.00 175 ARG A C 1
ATOM 1352 O O . ARG A 1 175 ? -23.091 -3.124 25.809 1.00 90.00 175 ARG A O 1
ATOM 1359 N N . ILE A 1 176 ? -22.143 -2.929 27.834 1.00 90.69 176 ILE A N 1
ATOM 1360 C CA . ILE A 1 176 ? -20.757 -2.901 27.355 1.00 90.69 176 ILE A CA 1
ATOM 1361 C C . ILE A 1 176 ? -20.418 -4.213 26.638 1.00 90.69 176 ILE A C 1
ATOM 1363 O O . ILE A 1 176 ? -19.845 -4.186 25.551 1.00 90.69 176 ILE A O 1
ATOM 1367 N N . ALA A 1 177 ? -20.792 -5.360 27.210 1.00 90.38 177 ALA A N 1
ATOM 1368 C CA . ALA A 1 177 ? -20.542 -6.665 26.608 1.00 90.38 177 ALA A CA 1
ATOM 1369 C C . ALA A 1 177 ? -21.271 -6.842 25.267 1.00 90.38 177 ALA A C 1
ATOM 1371 O O . ALA A 1 177 ? -20.698 -7.418 24.341 1.00 90.38 177 ALA A O 1
ATOM 1372 N N . GLU A 1 178 ? -22.500 -6.338 25.137 1.00 90.56 178 GLU A N 1
ATOM 1373 C CA . GLU A 1 178 ? -23.255 -6.388 23.882 1.00 90.56 178 GLU A CA 1
ATOM 1374 C C . GLU A 1 178 ? -22.609 -5.528 22.788 1.00 90.56 178 GLU A C 1
ATOM 1376 O O . GLU A 1 178 ? -22.408 -6.006 21.670 1.00 90.56 178 GLU A O 1
ATOM 1381 N N . ILE A 1 179 ? -22.187 -4.306 23.123 1.00 90.31 179 ILE A N 1
ATOM 1382 C CA . ILE A 1 179 ? -21.486 -3.413 22.188 1.00 90.31 179 ILE A CA 1
ATOM 1383 C C . ILE A 1 179 ? -20.147 -4.017 21.757 1.00 90.31 179 ILE A C 1
ATOM 1385 O O . ILE A 1 179 ? -19.832 -4.030 20.569 1.00 90.31 179 ILE A O 1
ATOM 1389 N N . ILE A 1 180 ? -19.371 -4.575 22.693 1.00 90.75 180 ILE A N 1
ATOM 1390 C CA . ILE A 1 180 ? -18.104 -5.248 22.370 1.00 90.75 180 ILE A CA 1
ATOM 1391 C C . ILE A 1 180 ? -18.347 -6.428 21.432 1.00 90.75 180 ILE A C 1
ATOM 1393 O O . ILE A 1 180 ? -17.587 -6.616 20.490 1.00 90.75 180 ILE A O 1
ATOM 1397 N N . LYS A 1 181 ? -19.416 -7.200 21.644 1.00 89.56 181 LYS A N 1
ATOM 1398 C CA . LYS A 1 181 ? -19.760 -8.328 20.773 1.00 89.56 181 LYS A CA 1
ATOM 1399 C C . LYS A 1 181 ? -20.120 -7.885 19.352 1.00 89.56 181 LYS A C 1
ATOM 1401 O O . LYS A 1 181 ? -19.852 -8.627 18.412 1.00 89.56 181 LYS A O 1
ATOM 1406 N N . GLN A 1 182 ? -20.719 -6.706 19.189 1.00 88.62 182 GLN A N 1
ATOM 1407 C CA . GLN A 1 182 ? -20.983 -6.121 17.871 1.00 88.62 182 GLN A CA 1
ATOM 1408 C C . GLN A 1 182 ? -19.710 -5.552 17.225 1.00 88.62 182 GLN A C 1
ATOM 1410 O O . GLN A 1 182 ? -19.542 -5.665 16.012 1.00 88.62 182 GLN A O 1
ATOM 1415 N N . LEU A 1 183 ? -18.805 -4.977 18.024 1.00 86.81 183 LEU A N 1
ATOM 1416 C CA . LEU A 1 183 ? -17.536 -4.416 17.553 1.00 86.81 183 LEU A CA 1
ATOM 1417 C C . LEU A 1 183 ? -16.514 -5.497 17.169 1.00 86.81 183 LEU A C 1
ATOM 1419 O O . LEU A 1 183 ? -15.771 -5.318 16.204 1.00 86.81 183 LEU A O 1
ATOM 1423 N N . ASP A 1 184 ? -16.484 -6.617 17.898 1.00 88.25 184 ASP A N 1
ATOM 1424 C CA . ASP A 1 184 ? -15.586 -7.762 17.685 1.00 88.25 184 ASP A CA 1
ATOM 1425 C C . ASP A 1 184 ? -16.018 -8.610 16.475 1.00 88.25 184 ASP A C 1
ATOM 1427 O O . ASP A 1 184 ? -16.314 -9.803 16.567 1.00 88.25 184 ASP A O 1
ATOM 1431 N N . SER A 1 185 ? -16.093 -7.960 15.318 1.00 86.50 185 SER A N 1
ATOM 1432 C CA . SER A 1 185 ? -16.374 -8.584 14.032 1.00 86.50 185 SER A CA 1
ATOM 1433 C C . SER A 1 185 ? -15.078 -8.972 13.318 1.00 86.50 185 SER A C 1
ATOM 1435 O O . SER A 1 185 ? -14.008 -8.405 13.541 1.00 86.50 185 SER A O 1
ATOM 1437 N N . LYS A 1 186 ? -15.161 -9.973 12.438 1.00 88.69 186 LYS A N 1
ATOM 1438 C CA . LYS A 1 186 ? -14.003 -10.439 11.674 1.00 88.69 186 LYS A CA 1
ATOM 1439 C C . LYS A 1 186 ? -13.573 -9.372 10.664 1.00 88.69 186 LYS A C 1
ATOM 1441 O O . LYS A 1 186 ? -14.276 -9.133 9.685 1.00 88.69 186 LYS A O 1
ATOM 1446 N N . THR A 1 187 ? -12.380 -8.817 10.849 1.00 90.06 187 THR A N 1
ATOM 1447 C CA . THR A 1 187 ? -11.771 -7.884 9.896 1.00 90.06 187 THR A CA 1
ATOM 1448 C C . THR A 1 187 ? -11.467 -8.584 8.561 1.00 90.06 187 THR A C 1
ATOM 1450 O O . THR A 1 187 ? -10.855 -9.662 8.565 1.00 90.06 187 THR A O 1
ATOM 1453 N N . PRO A 1 188 ? -11.875 -8.017 7.410 1.00 90.31 188 PRO A N 1
ATOM 1454 C CA . PRO A 1 188 ? -11.540 -8.582 6.110 1.00 90.31 188 PRO A CA 1
ATOM 1455 C C . PRO A 1 188 ? -10.040 -8.444 5.809 1.00 90.31 188 PRO A C 1
ATOM 1457 O O . PRO A 1 188 ? -9.348 -7.563 6.319 1.00 90.31 188 PRO A O 1
ATOM 1460 N N . GLN A 1 189 ? -9.538 -9.346 4.966 1.00 93.12 189 GLN A N 1
ATOM 1461 C CA . GLN A 1 189 ? -8.185 -9.289 4.413 1.00 93.12 189 GLN A CA 1
ATOM 1462 C C . GLN A 1 189 ? -8.265 -8.913 2.938 1.00 93.12 189 GLN A C 1
ATOM 1464 O O . GLN A 1 189 ? -9.134 -9.408 2.218 1.00 93.12 189 GLN A O 1
ATOM 1469 N N . VAL A 1 190 ? -7.337 -8.074 2.490 1.00 94.62 190 VAL A N 1
ATOM 1470 C CA . VAL A 1 190 ? -7.260 -7.586 1.112 1.00 94.62 190 VAL A CA 1
ATOM 1471 C C . VAL A 1 190 ? -5.905 -7.970 0.529 1.00 94.62 190 VAL A C 1
ATOM 1473 O O . VAL A 1 190 ? -4.866 -7.750 1.150 1.00 94.62 190 VAL A O 1
ATOM 1476 N N . MET A 1 191 ? -5.921 -8.558 -0.668 1.00 95.25 191 MET A N 1
ATOM 1477 C CA . MET A 1 191 ? -4.731 -8.791 -1.487 1.00 95.25 191 MET A CA 1
ATOM 1478 C C . MET A 1 191 ? -4.617 -7.654 -2.498 1.00 95.25 191 MET A C 1
ATOM 1480 O O . MET A 1 191 ? -5.535 -7.436 -3.286 1.00 95.25 191 MET A O 1
ATOM 1484 N N . ILE A 1 192 ? -3.480 -6.970 -2.503 1.00 94.19 192 ILE A N 1
ATOM 1485 C CA . ILE A 1 192 ? -3.177 -5.887 -3.430 1.00 94.19 192 ILE A CA 1
ATOM 1486 C C . ILE A 1 192 ? -2.093 -6.365 -4.395 1.00 94.19 192 ILE A C 1
ATOM 1488 O O . ILE A 1 192 ? -1.040 -6.851 -3.978 1.00 94.19 192 ILE A O 1
ATOM 1492 N N . GLU A 1 193 ? -2.352 -6.210 -5.691 1.00 93.38 193 GLU A N 1
ATOM 1493 C CA . GLU A 1 193 ? -1.388 -6.428 -6.770 1.00 93.38 193 GLU A CA 1
ATOM 1494 C C . GLU A 1 193 ? -1.159 -5.102 -7.494 1.00 93.38 193 GLU A C 1
ATOM 1496 O O . GLU A 1 193 ? -2.104 -4.504 -8.004 1.00 93.38 193 GLU A O 1
ATOM 1501 N N . ALA A 1 194 ? 0.097 -4.664 -7.578 1.00 92.25 194 ALA A N 1
ATOM 1502 C CA . ALA A 1 194 ? 0.474 -3.539 -8.426 1.00 92.25 194 ALA A CA 1
ATOM 1503 C C . ALA A 1 194 ? 1.267 -4.036 -9.638 1.00 92.25 194 ALA A C 1
ATOM 1505 O O . ALA A 1 194 ? 1.975 -5.043 -9.573 1.00 92.25 194 ALA A O 1
ATOM 1506 N N . ARG A 1 195 ? 1.144 -3.323 -10.761 1.00 92.56 195 ARG A N 1
ATOM 1507 C CA . ARG A 1 195 ? 1.886 -3.601 -11.995 1.00 92.56 195 ARG A CA 1
ATOM 1508 C C . ARG A 1 195 ? 2.566 -2.332 -12.469 1.00 92.56 195 ARG A C 1
ATOM 1510 O O . ARG A 1 195 ? 1.897 -1.369 -12.829 1.00 92.56 195 ARG A O 1
ATOM 1517 N N . ILE A 1 196 ? 3.891 -2.357 -12.493 1.00 90.69 196 ILE A N 1
ATOM 1518 C CA . ILE A 1 196 ? 4.714 -1.256 -12.988 1.00 90.69 196 ILE A CA 1
ATOM 1519 C C . ILE A 1 196 ? 5.315 -1.714 -14.309 1.00 90.69 196 ILE A C 1
ATOM 1521 O O . ILE A 1 196 ? 6.051 -2.702 -14.355 1.00 90.69 196 ILE A O 1
ATOM 1525 N N . VAL A 1 197 ? 4.960 -1.017 -15.387 1.00 92.06 197 VAL A N 1
ATOM 1526 C CA . VAL A 1 197 ? 5.421 -1.321 -16.743 1.00 92.06 197 VAL A CA 1
ATOM 1527 C C . VAL A 1 197 ? 6.241 -0.151 -17.246 1.00 92.06 197 VAL A C 1
ATOM 1529 O O . VAL A 1 197 ? 5.747 0.969 -17.332 1.00 92.06 197 VAL A O 1
ATOM 1532 N N . GLU A 1 198 ? 7.482 -0.426 -17.616 1.00 89.75 198 GLU A N 1
ATOM 1533 C CA . GLU A 1 198 ? 8.374 0.554 -18.213 1.00 89.75 198 GLU A CA 1
ATOM 1534 C C . GLU A 1 198 ? 8.820 0.055 -19.583 1.00 89.75 198 GLU A C 1
ATOM 1536 O O . GLU A 1 198 ? 9.276 -1.080 -19.740 1.00 89.75 198 GLU A O 1
ATOM 1541 N N . VAL A 1 199 ? 8.653 0.905 -20.591 1.00 91.62 199 VAL A N 1
ATOM 1542 C CA . VAL A 1 199 ? 9.083 0.632 -21.958 1.00 91.62 199 VAL A CA 1
ATOM 1543 C C . VAL A 1 199 ? 10.017 1.751 -22.373 1.00 91.62 199 VAL A C 1
ATOM 1545 O O . VAL A 1 199 ? 9.610 2.907 -22.441 1.00 91.62 199 VAL A O 1
ATOM 1548 N N . ASN A 1 200 ? 11.262 1.395 -22.659 1.00 89.69 200 ASN A N 1
ATOM 1549 C CA . ASN A 1 200 ? 12.251 2.313 -23.197 1.00 89.69 200 ASN A CA 1
ATOM 1550 C C . ASN A 1 200 ? 12.557 1.908 -24.639 1.00 89.69 200 ASN A C 1
ATOM 1552 O O . ASN A 1 200 ? 12.856 0.745 -24.921 1.00 89.69 200 ASN A O 1
ATOM 1556 N N . THR A 1 201 ? 12.454 2.864 -25.554 1.00 90.56 201 THR A N 1
ATOM 1557 C CA . THR A 1 201 ? 12.841 2.699 -26.953 1.00 90.56 201 THR A CA 1
ATOM 1558 C C . THR A 1 201 ? 13.854 3.771 -27.305 1.00 90.56 201 THR A C 1
ATOM 1560 O O . THR A 1 201 ? 13.539 4.957 -27.208 1.00 90.56 201 THR A O 1
ATOM 1563 N N . ASN A 1 202 ? 15.036 3.358 -27.750 1.00 89.19 202 ASN A N 1
ATOM 1564 C CA . ASN A 1 202 ? 16.043 4.256 -28.288 1.00 89.19 202 ASN A CA 1
ATOM 1565 C C . ASN A 1 202 ? 16.241 3.991 -29.788 1.00 89.19 202 ASN A C 1
ATOM 1567 O O . ASN A 1 202 ? 16.116 2.867 -30.282 1.00 89.19 202 ASN A O 1
ATOM 1571 N N . PHE A 1 203 ? 16.490 5.070 -30.520 1.00 89.31 203 PHE A N 1
ATOM 1572 C CA . PHE A 1 203 ? 16.789 5.040 -31.941 1.00 89.31 203 PHE A CA 1
ATOM 1573 C C . PHE A 1 203 ? 17.850 6.097 -32.224 1.00 89.31 203 PHE A C 1
ATOM 1575 O O . PHE A 1 203 ? 17.707 7.246 -31.810 1.00 89.31 203 PHE A O 1
ATOM 1582 N N . SER A 1 204 ? 18.921 5.705 -32.902 1.00 88.56 204 SER A N 1
ATOM 1583 C CA . SER A 1 204 ? 19.983 6.605 -33.334 1.00 88.56 204 SER A CA 1
ATOM 1584 C C . SER A 1 204 ? 20.386 6.245 -34.751 1.00 88.56 204 SER A C 1
ATOM 1586 O O . SER A 1 204 ? 20.558 5.069 -35.072 1.00 88.56 204 SER A O 1
ATOM 1588 N N . ARG A 1 205 ? 20.539 7.262 -35.597 1.00 89.88 205 ARG A N 1
ATOM 1589 C CA . ARG A 1 205 ? 20.979 7.109 -36.979 1.00 89.88 205 ARG A CA 1
ATOM 1590 C C . ARG A 1 205 ? 22.018 8.171 -37.295 1.00 89.88 205 ARG A C 1
ATOM 1592 O O . ARG A 1 205 ? 21.769 9.351 -37.081 1.00 89.88 205 ARG A O 1
ATOM 1599 N N . GLY A 1 206 ? 23.153 7.743 -37.831 1.00 90.50 206 GLY A N 1
ATOM 1600 C CA . GLY A 1 206 ? 24.237 8.610 -38.270 1.00 90.50 206 GLY A CA 1
ATOM 1601 C C . GLY A 1 206 ? 24.625 8.293 -39.706 1.00 90.50 206 GLY A C 1
ATOM 1602 O O . GLY A 1 206 ? 24.756 7.128 -40.076 1.00 90.50 206 GLY A O 1
ATOM 1603 N N . LEU A 1 207 ? 24.822 9.330 -40.512 1.00 92.06 207 LEU A N 1
ATOM 1604 C CA . LEU A 1 207 ? 25.418 9.234 -41.839 1.00 92.06 207 LEU A CA 1
ATOM 1605 C C . LEU A 1 207 ? 26.634 10.147 -41.879 1.00 92.06 207 LEU A C 1
ATOM 1607 O O . LEU A 1 207 ? 26.593 11.247 -41.334 1.00 92.06 207 LEU A O 1
ATOM 1611 N N . GLY A 1 208 ? 27.693 9.696 -42.533 1.00 91.94 208 GLY A N 1
ATOM 1612 C CA . GLY A 1 208 ? 28.923 10.453 -42.641 1.00 91.94 208 GLY A CA 1
ATOM 1613 C C . GLY A 1 208 ? 29.615 10.257 -43.973 1.00 91.94 208 GLY A C 1
ATOM 1614 O O . GLY A 1 208 ? 29.503 9.207 -44.613 1.00 91.94 208 GLY A O 1
ATOM 1615 N N . VAL A 1 209 ? 30.356 11.284 -44.366 1.00 91.94 209 VAL A N 1
ATOM 1616 C CA . VAL A 1 209 ? 31.146 11.323 -45.589 1.00 91.94 209 VAL A CA 1
ATOM 1617 C C . VAL A 1 209 ? 32.554 11.798 -45.267 1.00 91.94 209 VAL A C 1
ATOM 1619 O O . VAL A 1 209 ? 32.774 12.776 -44.549 1.00 91.94 209 VAL A O 1
ATOM 1622 N N . GLN A 1 210 ? 33.516 11.089 -45.830 1.00 91.62 210 GLN A N 1
ATOM 1623 C CA . GLN A 1 210 ? 34.913 11.466 -45.830 1.00 91.62 210 GLN A CA 1
ATOM 1624 C C . GLN A 1 210 ? 35.381 11.442 -47.278 1.00 91.62 210 GLN A C 1
ATOM 1626 O O . GLN A 1 210 ? 35.128 10.476 -47.995 1.00 91.62 210 GLN A O 1
ATOM 1631 N N . TRP A 1 211 ? 36.035 12.502 -47.731 1.00 90.12 211 TRP A N 1
ATOM 1632 C CA . TRP A 1 211 ? 36.681 12.484 -49.035 1.00 90.12 211 TRP A CA 1
ATOM 1633 C C . TRP A 1 211 ? 37.944 13.325 -49.026 1.00 90.12 211 TRP A C 1
ATOM 1635 O O . TRP A 1 211 ? 38.066 14.316 -48.301 1.00 90.12 211 TRP A O 1
ATOM 1645 N N . GLY A 1 212 ? 38.906 12.891 -49.819 1.00 89.56 212 GLY A N 1
ATOM 1646 C CA . GLY A 1 212 ? 40.245 13.443 -49.855 1.00 89.56 212 GLY A CA 1
ATOM 1647 C C . GLY A 1 212 ? 40.964 13.001 -51.100 1.00 89.56 212 GLY A C 1
ATOM 1648 O O . GLY A 1 212 ? 40.436 12.236 -51.901 1.00 89.56 212 GLY A O 1
ATOM 1649 N N . GLY A 1 213 ? 42.175 13.490 -51.278 1.00 86.81 213 GLY A N 1
ATOM 1650 C CA . GLY A 1 213 ? 42.947 13.083 -52.429 1.00 86.81 213 GLY A CA 1
ATOM 1651 C C . GLY A 1 213 ? 44.185 13.917 -52.626 1.00 86.81 213 GLY A C 1
ATOM 1652 O O . GLY A 1 213 ? 44.354 14.984 -52.031 1.00 86.81 213 GLY A O 1
ATOM 1653 N N . ARG A 1 214 ? 45.037 13.424 -53.511 1.00 87.56 214 ARG A N 1
ATOM 1654 C CA . ARG A 1 214 ? 46.262 14.086 -53.915 1.00 87.56 214 ARG A CA 1
ATOM 1655 C C . ARG A 1 214 ? 46.340 14.134 -55.421 1.00 87.56 214 ARG A C 1
ATOM 1657 O O . ARG A 1 214 ? 46.073 13.164 -56.119 1.00 87.56 214 ARG A O 1
ATOM 1664 N N . ARG A 1 215 ? 46.766 15.278 -55.934 1.00 86.00 215 ARG A N 1
ATOM 1665 C CA . ARG A 1 215 ? 47.148 15.455 -57.325 1.00 86.00 215 ARG A CA 1
ATOM 1666 C C . ARG A 1 215 ? 48.569 15.983 -57.384 1.00 86.00 215 ARG A C 1
ATOM 1668 O O . ARG A 1 215 ? 48.875 17.033 -56.829 1.00 86.00 215 ARG A O 1
ATOM 1675 N N . GLN A 1 216 ? 49.422 15.278 -58.106 1.00 85.62 216 GLN A N 1
ATOM 1676 C CA . GLN A 1 216 ? 50.784 15.678 -58.407 1.00 85.62 216 GLN A CA 1
ATOM 1677 C C . GLN A 1 216 ? 50.900 15.972 -59.902 1.00 85.62 216 GLN A C 1
ATOM 1679 O O . GLN A 1 216 ? 50.613 15.128 -60.746 1.00 85.62 216 GLN A O 1
ATOM 1684 N N . ALA A 1 217 ? 51.325 17.184 -60.237 1.00 82.75 217 ALA A N 1
ATOM 1685 C CA . ALA A 1 217 ? 51.608 17.598 -61.602 1.00 82.75 217 ALA A CA 1
ATOM 1686 C C . ALA A 1 217 ? 53.102 17.901 -61.728 1.00 82.75 217 ALA A C 1
ATOM 1688 O O . ALA A 1 217 ? 53.616 18.797 -61.061 1.00 82.75 217 ALA A O 1
ATOM 1689 N N . THR A 1 218 ? 53.801 17.161 -62.586 1.00 79.31 218 THR A N 1
ATOM 1690 C CA . THR A 1 218 ? 55.198 17.442 -62.931 1.00 79.31 218 THR A CA 1
ATOM 1691 C C . THR A 1 218 ? 55.226 18.226 -64.236 1.00 79.31 218 THR A C 1
ATOM 1693 O O . THR A 1 218 ? 54.754 17.750 -65.266 1.00 79.31 218 THR A O 1
ATOM 1696 N N . THR A 1 219 ? 55.745 19.450 -64.179 1.00 78.12 219 THR A N 1
ATOM 1697 C CA . THR A 1 219 ? 55.935 20.333 -65.338 1.00 78.12 219 THR A CA 1
ATOM 1698 C C . THR A 1 219 ? 57.429 20.516 -65.603 1.00 78.12 219 THR A C 1
ATOM 1700 O O . THR A 1 219 ? 58.258 20.168 -64.762 1.00 78.12 219 THR A O 1
ATOM 1703 N N . SER A 1 220 ? 57.800 21.111 -66.739 1.00 75.44 220 SER A N 1
ATOM 1704 C CA . SER A 1 220 ? 59.196 21.472 -67.042 1.00 75.44 220 SER A CA 1
ATOM 1705 C C . SER A 1 220 ? 59.833 22.419 -66.013 1.00 75.44 220 SER A C 1
ATOM 1707 O O . SER A 1 220 ? 61.050 22.564 -65.993 1.00 75.44 220 SER A O 1
ATOM 1709 N N . SER A 1 221 ? 59.022 23.062 -65.166 1.00 73.19 221 SER A N 1
ATOM 1710 C CA . SER A 1 221 ? 59.437 24.030 -64.144 1.00 73.19 221 SER A CA 1
ATOM 1711 C C . SER A 1 221 ? 59.452 23.458 -62.716 1.00 73.19 221 SER A C 1
ATOM 1713 O O . SER A 1 221 ? 59.767 24.191 -61.783 1.00 73.19 221 SER A O 1
ATOM 1715 N N . GLY A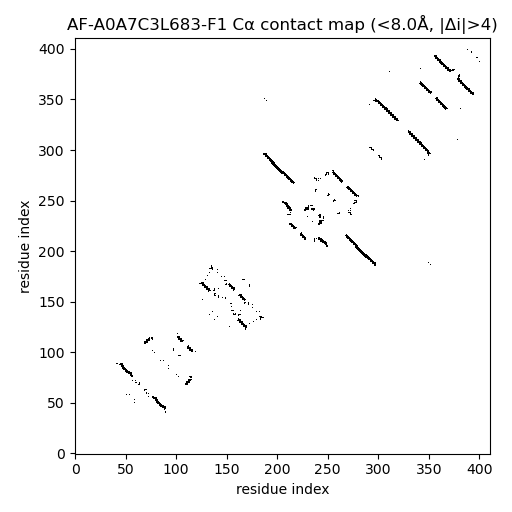 1 222 ? 59.119 22.172 -62.526 1.00 76.44 222 GLY A N 1
ATOM 1716 C CA . GLY A 1 222 ? 59.104 21.496 -61.222 1.00 76.44 222 GLY A CA 1
ATOM 1717 C C . GLY A 1 222 ? 57.843 20.658 -60.966 1.00 76.44 222 GLY A C 1
ATOM 1718 O O . GLY A 1 222 ? 56.904 20.640 -61.767 1.00 76.44 222 GLY A O 1
ATOM 1719 N N . THR A 1 223 ? 57.828 19.952 -59.833 1.00 79.75 223 THR A N 1
ATOM 1720 C CA . THR A 1 223 ? 56.696 19.126 -59.381 1.00 79.75 223 THR A CA 1
ATOM 1721 C C . THR A 1 223 ? 55.832 19.904 -58.392 1.00 79.75 223 THR A C 1
ATOM 1723 O O . THR A 1 223 ? 56.312 20.318 -57.341 1.00 79.75 223 THR A O 1
ATOM 1726 N N . SER A 1 224 ? 54.547 20.068 -58.699 1.00 78.56 224 SER A N 1
ATOM 1727 C CA . SER A 1 224 ? 53.546 20.626 -57.788 1.00 78.56 224 SER A CA 1
ATOM 1728 C C . SER A 1 224 ? 52.684 19.504 -57.223 1.00 78.56 224 SER A C 1
ATOM 1730 O O . SER A 1 224 ? 52.131 18.710 -57.982 1.00 78.56 224 SER A O 1
ATOM 1732 N N . VAL A 1 225 ? 52.552 19.442 -55.898 1.00 79.75 225 VAL A N 1
ATOM 1733 C CA . VAL A 1 225 ? 51.676 18.491 -55.202 1.00 79.75 225 VAL A CA 1
ATOM 1734 C C . VAL A 1 225 ? 50.564 19.273 -54.514 1.00 79.75 225 VAL A C 1
ATOM 1736 O O . VAL A 1 225 ? 50.831 20.149 -53.698 1.00 79.75 225 VAL A O 1
ATOM 1739 N N . VAL A 1 226 ? 49.319 18.946 -54.841 1.00 75.19 226 VAL A N 1
ATOM 1740 C CA . VAL A 1 226 ? 48.119 19.401 -54.140 1.00 75.19 226 VAL A CA 1
ATOM 1741 C C . VAL A 1 226 ? 47.550 18.175 -53.440 1.00 75.19 226 VAL A C 1
ATOM 1743 O O . VAL A 1 226 ? 46.893 17.359 -54.077 1.00 75.19 226 VAL A O 1
ATOM 1746 N N . SER A 1 227 ? 47.868 18.002 -52.161 1.00 76.81 227 SER A N 1
ATOM 1747 C CA . SER A 1 227 ? 47.207 17.016 -51.297 1.00 76.81 227 SER A CA 1
ATOM 1748 C C . SER A 1 227 ? 46.109 17.728 -50.515 1.00 76.81 227 SER A C 1
ATOM 1750 O O . SER A 1 227 ? 46.225 18.934 -50.267 1.00 76.81 227 SER A O 1
ATOM 1752 N N . GLY A 1 228 ? 45.029 17.020 -50.184 1.00 66.50 228 GLY A N 1
ATOM 1753 C CA . GLY A 1 228 ? 43.952 17.551 -49.361 1.00 66.50 228 GLY A CA 1
ATOM 1754 C C . GLY A 1 228 ? 44.548 18.220 -48.130 1.00 66.50 228 GLY A C 1
ATOM 1755 O O . GLY A 1 228 ? 45.221 17.562 -47.339 1.00 66.50 228 GLY A O 1
ATOM 1756 N N . LEU A 1 229 ? 44.369 19.542 -48.014 1.00 64.19 229 LEU A N 1
ATOM 1757 C CA . LEU A 1 229 ? 44.818 20.292 -46.846 1.00 64.19 229 LEU A CA 1
ATOM 1758 C C . LEU A 1 229 ? 44.196 19.599 -45.646 1.00 64.19 229 LEU A C 1
ATOM 1760 O O . LEU A 1 229 ? 42.968 19.534 -45.597 1.00 64.19 229 LEU A O 1
ATOM 1764 N N . SER A 1 230 ? 45.030 19.053 -44.755 1.00 58.69 230 SER A N 1
ATOM 1765 C CA . SER A 1 230 ? 44.611 18.346 -43.548 1.00 58.69 230 SER A CA 1
ATOM 1766 C C . SER A 1 230 ? 43.364 19.020 -42.997 1.00 58.69 230 SER A C 1
ATOM 1768 O O . SER A 1 230 ? 43.445 20.168 -42.555 1.00 58.69 230 SER A O 1
ATOM 1770 N N . SER A 1 231 ? 42.205 18.363 -43.142 1.00 58.81 231 SER A N 1
ATOM 1771 C CA . SER A 1 231 ? 40.926 18.920 -42.696 1.00 58.81 231 SER A CA 1
ATOM 1772 C C . SER A 1 231 ? 41.065 19.488 -41.279 1.00 58.81 231 SER A C 1
ATOM 1774 O O . SER A 1 231 ? 41.901 19.024 -40.504 1.00 58.81 231 SER A O 1
ATOM 1776 N N . LEU A 1 232 ? 40.248 20.477 -40.903 1.00 56.22 232 LEU A N 1
ATOM 1777 C CA . LEU A 1 232 ? 40.292 21.077 -39.557 1.00 56.22 232 LEU A CA 1
ATOM 1778 C C . LEU A 1 232 ? 40.165 20.023 -38.428 1.00 56.22 232 LEU A C 1
ATOM 1780 O O . LEU A 1 232 ? 40.552 20.277 -37.292 1.00 56.22 232 LEU A O 1
ATOM 1784 N N . THR A 1 233 ? 39.632 18.840 -38.754 1.00 59.22 233 THR A N 1
ATOM 1785 C CA . THR A 1 233 ? 39.466 17.672 -37.882 1.00 59.22 233 THR A CA 1
ATOM 1786 C C . THR A 1 233 ? 40.587 16.624 -37.997 1.00 59.22 233 THR A C 1
ATOM 1788 O O . THR A 1 233 ? 40.603 15.692 -37.198 1.00 59.22 233 THR A O 1
ATOM 1791 N N . GLY A 1 234 ? 41.538 16.784 -38.928 1.00 70.25 234 GLY A N 1
ATOM 1792 C CA . GLY A 1 234 ? 42.651 15.867 -39.209 1.00 70.25 234 GLY A CA 1
ATOM 1793 C C . GLY A 1 234 ? 42.197 14.502 -39.744 1.00 70.25 234 GLY A C 1
ATOM 1794 O O . GLY A 1 234 ? 41.101 14.048 -39.449 1.00 70.25 234 GLY A O 1
ATOM 1795 N N . GLY A 1 235 ? 43.015 13.816 -40.544 1.00 74.38 235 GLY A N 1
ATOM 1796 C CA . GLY A 1 235 ? 42.716 12.442 -40.975 1.00 74.38 235 GLY A CA 1
ATOM 1797 C C . GLY A 1 235 ? 43.339 12.061 -42.314 1.00 74.38 235 GLY A C 1
ATOM 1798 O O . GLY A 1 235 ? 43.424 12.888 -43.223 1.00 74.38 235 GLY A O 1
ATOM 1799 N N . THR A 1 236 ? 43.760 10.802 -42.418 1.00 82.50 236 THR A N 1
ATOM 1800 C CA . THR A 1 236 ? 44.289 10.183 -43.640 1.00 82.50 236 THR A CA 1
ATOM 1801 C C . THR A 1 236 ? 43.234 9.269 -44.252 1.00 82.50 236 THR A C 1
ATOM 1803 O O . THR A 1 236 ? 42.617 8.474 -43.539 1.00 82.50 236 THR A O 1
ATOM 1806 N N . GLY A 1 237 ? 43.025 9.387 -45.558 1.00 80.50 237 GLY A N 1
ATOM 1807 C CA . GLY A 1 237 ? 42.189 8.490 -46.340 1.00 80.50 237 GLY A CA 1
ATOM 1808 C C . GLY A 1 237 ? 42.842 7.123 -46.556 1.00 80.50 237 GLY A C 1
ATOM 1809 O O . GLY A 1 237 ? 43.930 6.829 -46.059 1.00 80.50 237 GLY A O 1
ATOM 1810 N N . LEU A 1 238 ? 42.152 6.269 -47.306 1.00 83.19 238 LEU A N 1
ATOM 1811 C CA . LEU A 1 238 ? 42.553 4.889 -47.594 1.00 83.19 238 LEU A CA 1
ATOM 1812 C C . LEU A 1 238 ? 43.830 4.803 -48.443 1.00 83.19 238 LEU A C 1
ATOM 1814 O O . LEU A 1 238 ? 44.597 3.855 -48.290 1.00 83.19 238 LEU A O 1
ATOM 1818 N N . SER A 1 239 ? 44.080 5.804 -49.290 1.00 82.81 239 SER A N 1
ATOM 1819 C CA . SER A 1 239 ? 45.321 5.963 -50.060 1.00 82.81 239 SER A CA 1
ATOM 1820 C C . SER A 1 239 ? 46.504 6.461 -49.218 1.00 82.81 239 SER A C 1
ATOM 1822 O O . SER A 1 239 ? 47.623 6.537 -49.716 1.00 82.81 239 SER A O 1
ATOM 1824 N N . GLY A 1 240 ? 46.275 6.800 -47.942 1.00 79.62 240 GLY A N 1
ATOM 1825 C CA . GLY A 1 240 ? 47.257 7.448 -47.069 1.00 79.62 240 GLY A CA 1
ATOM 1826 C C . GLY A 1 240 ? 47.320 8.972 -47.227 1.00 79.62 240 GLY A C 1
ATOM 1827 O O . GLY A 1 240 ? 48.067 9.624 -46.500 1.00 79.62 240 GLY A O 1
ATOM 1828 N N . GLU A 1 241 ? 46.521 9.546 -48.129 1.00 85.12 241 GLU A N 1
ATOM 1829 C CA . GLU A 1 241 ? 46.483 10.983 -48.412 1.00 85.12 241 GLU A CA 1
ATOM 1830 C C . GLU A 1 241 ? 45.556 11.768 -47.479 1.00 85.12 241 GLU A C 1
ATOM 1832 O O . GLU A 1 241 ? 44.680 11.216 -46.813 1.00 85.12 241 GLU A O 1
ATOM 1837 N N . GLY A 1 242 ? 45.734 13.089 -47.428 1.00 85.19 242 GLY A N 1
ATOM 1838 C CA . GLY A 1 242 ? 44.922 13.968 -46.589 1.00 85.19 242 GLY A CA 1
ATOM 1839 C C . GLY A 1 242 ? 43.450 14.028 -47.016 1.00 85.19 242 GLY A C 1
ATOM 1840 O O . GLY A 1 242 ? 43.121 14.165 -48.199 1.00 85.19 242 GLY A O 1
ATOM 1841 N N . LEU A 1 243 ? 42.546 13.980 -46.031 1.00 86.75 243 LEU A N 1
ATOM 1842 C CA . LEU A 1 243 ? 41.116 14.225 -46.232 1.00 86.75 243 LEU A CA 1
ATOM 1843 C C . LEU A 1 243 ? 40.815 15.728 -46.328 1.00 86.75 243 LEU A C 1
ATOM 1845 O O . LEU A 1 243 ? 41.256 16.508 -45.483 1.00 86.75 243 LEU A O 1
ATOM 1849 N N . VAL A 1 244 ? 40.007 16.112 -47.323 1.00 86.62 244 VAL A N 1
ATOM 1850 C CA . VAL A 1 244 ? 39.482 17.477 -47.517 1.00 86.62 244 VAL A CA 1
ATOM 1851 C C . VAL A 1 244 ? 38.213 17.682 -46.689 1.00 86.62 244 VAL A C 1
ATOM 1853 O O . VAL A 1 244 ? 38.052 18.705 -46.026 1.00 86.62 244 VAL A O 1
ATOM 1856 N N . VAL A 1 245 ? 37.320 16.691 -46.684 1.00 87.81 245 VAL A N 1
ATOM 1857 C CA . VAL A 1 245 ? 36.127 16.646 -45.833 1.00 87.81 245 VAL A CA 1
ATOM 1858 C C . VAL A 1 245 ? 36.222 15.401 -44.977 1.00 87.81 245 VAL A C 1
ATOM 1860 O O . VAL A 1 245 ? 36.436 14.304 -45.486 1.00 87.81 245 VAL A O 1
ATOM 1863 N N . ASN A 1 246 ? 36.056 15.575 -43.673 1.00 88.38 246 ASN A N 1
ATOM 1864 C CA . ASN A 1 246 ? 36.149 14.492 -42.711 1.00 88.38 246 ASN A CA 1
ATOM 1865 C C . ASN A 1 246 ? 35.005 14.594 -41.695 1.00 88.38 246 ASN A C 1
ATOM 1867 O O . ASN A 1 246 ? 35.185 15.110 -40.592 1.00 88.38 246 ASN A O 1
ATOM 1871 N N . LEU A 1 247 ? 33.818 14.127 -42.101 1.00 89.88 247 LEU A N 1
ATOM 1872 C CA . LEU A 1 247 ? 32.633 14.007 -41.249 1.00 89.88 247 LEU A CA 1
ATOM 1873 C C . LEU A 1 247 ? 32.157 12.546 -41.211 1.00 89.88 247 LEU A C 1
ATOM 1875 O O . LEU A 1 247 ? 31.124 12.226 -41.800 1.00 89.88 247 LEU A O 1
ATOM 1879 N N . PRO A 1 248 ? 32.905 11.628 -40.576 1.00 88.81 248 PRO A N 1
ATOM 1880 C CA . PRO A 1 248 ? 32.468 10.248 -40.433 1.00 88.81 248 PRO A CA 1
ATOM 1881 C C . PRO A 1 248 ? 31.276 10.144 -39.476 1.00 88.81 248 PRO A C 1
ATOM 1883 O O . PRO A 1 248 ? 31.189 10.862 -38.481 1.00 88.81 248 PRO A O 1
ATOM 1886 N N . ALA A 1 249 ? 30.394 9.179 -39.728 1.00 88.88 249 ALA A N 1
ATOM 1887 C CA . ALA A 1 249 ? 29.477 8.689 -38.712 1.00 88.88 249 ALA A CA 1
ATOM 1888 C C . ALA A 1 249 ? 30.289 7.960 -37.628 1.00 88.88 249 ALA A C 1
ATOM 1890 O O . ALA A 1 249 ? 31.363 7.425 -37.904 1.00 88.88 249 ALA A O 1
ATOM 1891 N N . ALA A 1 250 ? 29.771 7.894 -36.399 1.00 85.69 250 ALA A N 1
ATOM 1892 C CA . ALA A 1 250 ? 30.431 7.253 -35.255 1.00 85.69 250 ALA A CA 1
ATOM 1893 C C . ALA A 1 250 ? 30.415 5.707 -35.324 1.00 85.69 250 ALA A C 1
ATOM 1895 O O . ALA A 1 250 ? 30.038 5.028 -34.370 1.00 85.69 250 ALA A O 1
ATOM 1896 N N . VAL A 1 251 ? 30.802 5.150 -36.471 1.00 86.19 251 VAL A N 1
ATOM 1897 C CA . VAL A 1 251 ? 30.896 3.711 -36.723 1.00 86.19 251 VAL A CA 1
ATOM 1898 C C . VAL A 1 251 ? 32.106 3.116 -35.999 1.00 86.19 251 VAL A C 1
ATOM 1900 O O . VAL A 1 251 ? 33.158 3.747 -35.878 1.00 86.19 251 VAL A O 1
ATOM 1903 N N . ARG A 1 252 ? 31.965 1.890 -35.492 1.00 80.56 252 ARG A N 1
ATOM 1904 C CA . ARG A 1 252 ? 33.020 1.115 -34.818 1.00 80.56 252 ARG A CA 1
ATOM 1905 C C . ARG A 1 252 ? 32.912 -0.349 -35.236 1.00 80.56 252 ARG A C 1
ATOM 1907 O O . ARG A 1 252 ? 31.898 -0.768 -35.786 1.00 80.56 252 ARG A O 1
ATOM 1914 N N . SER A 1 253 ? 33.940 -1.150 -34.963 1.00 78.62 253 SER A N 1
ATOM 1915 C CA . SER A 1 253 ? 33.863 -2.597 -35.208 1.00 78.62 253 SER A CA 1
ATOM 1916 C C . SER A 1 253 ? 32.643 -3.196 -34.491 1.00 78.62 253 SER A C 1
ATOM 1918 O O . SER A 1 253 ? 32.493 -3.022 -33.282 1.00 78.62 253 SER A O 1
ATOM 1920 N N . GLY A 1 254 ? 31.749 -3.841 -35.248 1.00 76.69 254 GLY A N 1
ATOM 1921 C CA . GLY A 1 254 ? 30.491 -4.416 -34.750 1.00 76.69 254 GLY A CA 1
ATOM 1922 C C . GLY A 1 254 ? 29.310 -3.443 -34.621 1.00 76.69 254 GLY A C 1
ATOM 1923 O O . GLY A 1 254 ? 28.225 -3.876 -34.243 1.00 76.69 254 GLY A O 1
ATOM 1924 N N . VAL A 1 255 ? 29.487 -2.153 -34.930 1.00 80.06 255 VAL A N 1
ATOM 1925 C CA . VAL A 1 255 ? 28.461 -1.109 -34.779 1.00 80.06 255 VAL A CA 1
ATOM 1926 C C . VAL A 1 255 ? 28.520 -0.141 -35.972 1.00 80.06 255 VAL A C 1
ATOM 1928 O O . VAL A 1 255 ? 29.386 0.731 -36.045 1.00 80.06 255 VAL A O 1
ATOM 1931 N N . GLY A 1 256 ? 27.575 -0.284 -36.907 1.00 84.62 256 GLY A N 1
ATOM 1932 C CA . GLY A 1 256 ? 27.546 0.466 -38.171 1.00 84.62 256 GLY A CA 1
ATOM 1933 C C . GLY A 1 256 ? 28.493 -0.095 -39.241 1.00 84.62 256 GLY A C 1
ATOM 1934 O O . GLY A 1 256 ? 29.130 -1.129 -39.050 1.00 84.62 256 GLY A O 1
ATOM 1935 N N . GLY A 1 257 ? 28.563 0.573 -40.391 1.00 89.12 257 GLY A N 1
ATOM 1936 C CA . GLY A 1 257 ? 29.383 0.158 -41.528 1.00 89.12 257 GLY A CA 1
ATOM 1937 C C . GLY A 1 257 ? 29.959 1.345 -42.291 1.00 89.12 257 GLY A C 1
ATOM 1938 O O . GLY A 1 257 ? 29.345 2.410 -42.366 1.00 89.12 257 GLY A O 1
ATOM 1939 N N . ALA A 1 258 ? 31.144 1.156 -42.867 1.00 88.62 258 ALA A N 1
ATOM 1940 C CA . ALA A 1 258 ? 31.754 2.112 -43.778 1.00 88.62 258 ALA A CA 1
ATOM 1941 C C . ALA A 1 258 ? 32.160 1.423 -45.083 1.00 88.62 258 ALA A C 1
ATOM 1943 O O . ALA A 1 258 ? 32.623 0.284 -45.075 1.00 88.62 258 ALA A O 1
ATOM 1944 N N . LEU A 1 259 ? 31.978 2.126 -46.196 1.00 90.62 259 LEU A N 1
ATOM 1945 C CA . LEU A 1 259 ? 32.371 1.714 -47.536 1.00 90.62 259 LEU A CA 1
ATOM 1946 C C . LEU A 1 259 ? 33.347 2.745 -48.081 1.00 90.62 259 LEU A C 1
ATOM 1948 O O . LEU A 1 259 ? 33.044 3.936 -48.092 1.00 90.62 259 LEU A O 1
ATOM 1952 N N . GLY A 1 260 ? 34.511 2.272 -48.505 1.00 90.25 260 GLY A N 1
ATOM 1953 C CA . GLY A 1 260 ? 35.613 3.094 -48.967 1.00 90.25 260 GLY A CA 1
ATOM 1954 C C . GLY A 1 260 ? 36.008 2.759 -50.397 1.00 90.25 260 GLY A C 1
ATOM 1955 O O . GLY A 1 260 ? 36.142 1.585 -50.736 1.00 90.25 260 GLY A O 1
ATOM 1956 N N . PHE A 1 261 ? 36.213 3.784 -51.214 1.00 91.44 261 PHE A N 1
ATOM 1957 C CA . PHE A 1 261 ? 36.723 3.687 -52.573 1.00 91.44 261 PHE A CA 1
ATOM 1958 C C . PHE A 1 261 ? 37.953 4.574 -52.713 1.00 91.44 261 PHE A C 1
ATOM 1960 O O . PHE A 1 261 ? 37.926 5.739 -52.320 1.00 91.44 261 PHE A O 1
ATOM 1967 N N . THR A 1 262 ? 38.993 4.026 -53.329 1.00 90.62 262 THR A N 1
ATOM 1968 C CA . THR A 1 262 ? 40.189 4.768 -53.720 1.00 90.62 262 THR A CA 1
ATOM 1969 C C . THR A 1 262 ? 40.328 4.680 -55.228 1.00 90.62 262 THR A C 1
ATOM 1971 O O . THR A 1 262 ? 40.385 3.589 -55.797 1.00 90.62 262 THR A O 1
ATOM 1974 N N . PHE A 1 263 ? 40.377 5.834 -55.881 1.00 90.00 263 PHE A N 1
ATOM 1975 C CA . PHE A 1 263 ? 40.610 5.961 -57.310 1.00 90.00 263 PHE A CA 1
ATOM 1976 C C . PHE A 1 263 ? 41.998 6.548 -57.516 1.00 90.00 263 PHE A C 1
ATOM 1978 O O . PHE A 1 263 ? 42.200 7.747 -57.344 1.00 90.00 263 PHE A O 1
ATOM 1985 N N . GLY A 1 264 ? 42.943 5.683 -57.868 1.00 88.81 264 GLY A N 1
ATOM 1986 C CA . GLY A 1 264 ? 44.333 6.046 -58.117 1.00 88.81 264 GLY A CA 1
ATOM 1987 C C . GLY A 1 264 ? 44.756 5.755 -59.553 1.00 88.81 264 GLY A C 1
ATOM 1988 O O . GLY A 1 264 ? 44.102 4.990 -60.268 1.00 88.81 264 GLY A O 1
ATOM 1989 N N . ASN A 1 265 ? 45.877 6.331 -59.981 1.00 88.44 265 ASN A N 1
ATOM 1990 C CA . ASN A 1 265 ? 46.563 5.918 -61.204 1.00 88.44 265 ASN A CA 1
ATOM 1991 C C . ASN A 1 265 ? 47.890 5.206 -60.896 1.00 88.44 265 ASN A C 1
ATOM 1993 O O . ASN A 1 265 ? 48.524 5.458 -59.882 1.00 88.44 265 ASN A O 1
ATOM 1997 N N . VAL A 1 266 ? 48.357 4.345 -61.809 1.00 84.75 266 VAL A N 1
ATOM 1998 C CA . VAL A 1 266 ? 49.580 3.525 -61.616 1.00 84.75 266 VAL A CA 1
ATOM 1999 C C . VAL A 1 266 ? 50.842 4.372 -61.382 1.00 84.75 266 VAL A C 1
ATOM 2001 O O . VAL A 1 266 ? 51.805 3.910 -60.781 1.00 84.75 266 VAL A O 1
ATOM 2004 N N . ALA A 1 267 ? 50.843 5.621 -61.852 1.00 84.06 267 ALA A N 1
ATOM 2005 C CA . ALA A 1 267 ? 51.947 6.557 -61.665 1.00 84.06 267 ALA A CA 1
ATOM 2006 C C . ALA A 1 267 ? 51.925 7.284 -60.303 1.00 84.06 267 ALA A C 1
ATOM 2008 O O . ALA A 1 267 ? 52.794 8.124 -60.072 1.00 84.06 267 ALA A O 1
ATOM 2009 N N . ASN A 1 268 ? 50.942 7.013 -59.432 1.00 81.38 268 ASN A N 1
ATOM 2010 C CA . ASN A 1 268 ? 50.709 7.700 -58.157 1.00 81.38 268 ASN A CA 1
ATOM 2011 C C . ASN A 1 268 ? 50.753 9.235 -58.300 1.00 81.38 268 ASN A C 1
ATOM 2013 O O . ASN A 1 268 ? 51.331 9.942 -57.473 1.00 81.38 268 ASN A O 1
ATOM 2017 N N . THR A 1 269 ? 50.197 9.776 -59.385 1.00 84.62 269 THR A N 1
ATOM 2018 C CA . THR A 1 269 ? 50.079 11.227 -59.602 1.00 84.62 269 THR A CA 1
ATOM 2019 C C . THR A 1 269 ? 48.673 11.751 -59.343 1.00 84.62 269 THR A C 1
ATOM 2021 O O . THR A 1 269 ? 48.467 12.965 -59.305 1.00 84.62 269 THR A O 1
ATOM 2024 N N . PHE A 1 270 ? 47.704 10.865 -59.147 1.00 87.75 270 PHE A N 1
ATOM 2025 C CA . PHE A 1 270 ? 46.338 11.209 -58.801 1.00 87.75 270 PHE A CA 1
ATOM 2026 C C . PHE A 1 270 ? 45.753 10.116 -57.917 1.00 87.75 270 PHE A C 1
ATOM 2028 O O . PHE A 1 270 ? 45.714 8.970 -58.353 1.00 87.75 270 PHE A O 1
ATOM 2035 N N . ASP A 1 271 ? 45.268 10.510 -56.744 1.00 88.56 271 ASP A N 1
ATOM 2036 C CA . ASP A 1 271 ? 44.566 9.669 -55.784 1.00 88.56 271 ASP A CA 1
ATOM 2037 C C . ASP A 1 271 ? 43.315 10.413 -55.308 1.00 88.56 271 ASP A C 1
ATOM 2039 O O . ASP A 1 271 ? 43.382 11.590 -54.943 1.00 88.56 271 ASP A O 1
ATOM 2043 N N . LEU A 1 272 ? 42.169 9.741 -55.322 1.00 89.12 272 LEU A N 1
ATOM 2044 C CA . LEU A 1 272 ? 40.903 10.239 -54.796 1.00 89.12 272 LEU A CA 1
ATOM 2045 C C . LEU A 1 272 ? 40.307 9.184 -53.873 1.00 89.12 272 LEU A C 1
ATOM 2047 O O . LEU A 1 272 ? 39.916 8.108 -54.323 1.00 89.12 272 LEU A O 1
ATOM 2051 N N . ASP A 1 273 ? 40.181 9.533 -52.602 1.00 90.94 273 ASP A N 1
ATOM 2052 C CA . ASP A 1 273 ? 39.518 8.721 -51.596 1.00 90.94 273 ASP A CA 1
ATOM 2053 C C . ASP A 1 273 ? 38.103 9.230 -51.352 1.00 90.94 273 ASP A C 1
ATOM 2055 O O . ASP A 1 273 ? 37.877 10.421 -51.122 1.00 90.94 273 ASP A O 1
ATOM 2059 N N . LEU A 1 274 ? 37.152 8.303 -51.346 1.00 91.19 274 LEU A N 1
ATOM 2060 C CA . LEU A 1 274 ? 35.770 8.529 -50.957 1.00 91.19 274 LEU A CA 1
ATOM 2061 C C . LEU A 1 274 ? 35.340 7.432 -49.989 1.00 91.19 274 LEU A C 1
ATOM 2063 O O . LEU A 1 274 ? 35.314 6.257 -50.344 1.00 91.19 274 LEU A O 1
ATOM 2067 N N . GLN A 1 275 ? 34.938 7.817 -48.786 1.00 91.44 275 GLN A N 1
ATOM 2068 C CA . GLN A 1 275 ? 34.434 6.910 -47.770 1.00 91.44 275 GLN A CA 1
ATOM 2069 C C . GLN A 1 275 ? 33.070 7.381 -47.258 1.00 91.44 275 GLN A C 1
ATOM 2071 O O . GLN A 1 275 ? 32.892 8.509 -46.801 1.00 91.44 275 GLN A O 1
ATOM 2076 N N . LEU A 1 276 ? 32.088 6.489 -47.346 1.00 92.50 276 LEU A N 1
ATOM 2077 C CA . LEU A 1 276 ? 30.740 6.664 -46.818 1.00 92.50 276 LEU A CA 1
ATOM 2078 C C . LEU A 1 276 ? 30.605 5.824 -45.557 1.00 92.50 276 LEU A C 1
ATOM 2080 O O . LEU A 1 276 ? 31.001 4.663 -45.537 1.00 92.50 276 LEU A O 1
ATOM 2084 N N . SER A 1 277 ? 30.029 6.392 -44.507 1.00 92.75 277 SER A N 1
ATOM 2085 C CA . SER A 1 277 ? 29.802 5.700 -43.238 1.00 92.75 277 SER A CA 1
ATOM 2086 C C . SER A 1 277 ? 28.351 5.855 -42.808 1.00 92.75 277 SER A C 1
ATOM 2088 O O . SER A 1 277 ? 27.752 6.918 -42.964 1.00 92.75 277 SER A O 1
ATOM 2090 N N . ALA A 1 278 ? 27.773 4.775 -42.296 1.00 91.38 278 ALA A N 1
ATOM 2091 C CA . ALA A 1 278 ? 26.393 4.729 -41.848 1.00 91.38 278 ALA A CA 1
ATOM 2092 C C . ALA A 1 278 ? 26.281 3.920 -40.554 1.00 91.38 278 ALA A C 1
ATOM 2094 O O . ALA A 1 278 ? 26.875 2.853 -40.402 1.00 91.38 278 ALA A O 1
ATOM 2095 N N . LEU A 1 279 ? 25.489 4.434 -39.625 1.00 91.19 279 LEU A N 1
ATOM 2096 C CA . LEU A 1 279 ? 25.180 3.830 -38.341 1.00 91.19 279 LEU A CA 1
ATOM 2097 C C . LEU A 1 279 ? 23.669 3.891 -38.142 1.00 91.19 279 LEU A C 1
ATOM 2099 O O . LEU A 1 279 ? 23.073 4.955 -38.289 1.00 91.19 279 LEU A O 1
ATOM 2103 N N . GLU A 1 280 ? 23.070 2.777 -37.750 1.00 88.88 280 GLU A N 1
ATOM 2104 C CA . GLU A 1 280 ? 21.708 2.743 -37.237 1.00 88.88 280 GLU A CA 1
ATOM 2105 C C . GLU A 1 280 ? 21.667 1.807 -36.032 1.00 88.88 280 GLU A C 1
ATOM 2107 O O . GLU A 1 280 ? 22.076 0.649 -36.115 1.00 88.88 280 GLU A O 1
ATOM 2112 N N . THR A 1 281 ? 21.192 2.325 -34.905 1.00 88.62 281 THR A N 1
ATOM 2113 C CA . THR A 1 281 ? 21.051 1.586 -33.655 1.00 88.62 281 THR A CA 1
ATOM 2114 C C . THR A 1 281 ? 19.614 1.725 -33.186 1.00 88.62 281 THR A C 1
ATOM 2116 O O . THR A 1 281 ? 19.118 2.838 -33.012 1.00 88.62 281 THR A O 1
ATOM 2119 N N . SER A 1 282 ? 18.954 0.596 -32.937 1.00 89.88 282 SER A N 1
ATOM 2120 C CA . SER A 1 282 ? 17.640 0.555 -32.301 1.00 89.88 282 SER A CA 1
ATOM 2121 C C . SER A 1 282 ? 17.673 -0.391 -31.110 1.00 89.88 282 SER A C 1
ATOM 2123 O O . SER A 1 282 ? 18.097 -1.539 -31.225 1.00 89.88 282 SER A O 1
ATOM 2125 N N . GLY A 1 283 ? 17.219 0.093 -29.963 1.00 87.38 283 GLY A N 1
ATOM 2126 C CA . GLY A 1 283 ? 17.137 -0.663 -28.724 1.00 87.38 283 GLY A CA 1
ATOM 2127 C C . GLY A 1 283 ? 15.750 -0.538 -28.118 1.00 87.38 283 GLY A C 1
ATOM 2128 O O . GLY A 1 283 ? 15.123 0.523 -28.120 1.00 87.38 283 GLY A O 1
ATOM 2129 N N . ARG A 1 284 ? 15.253 -1.657 -27.596 1.00 90.56 284 ARG A N 1
ATOM 2130 C CA . ARG A 1 284 ? 13.960 -1.748 -26.922 1.00 90.56 284 ARG A CA 1
ATOM 2131 C C . ARG A 1 284 ? 14.145 -2.511 -25.620 1.00 90.56 284 ARG A C 1
ATOM 2133 O O . ARG A 1 284 ? 14.542 -3.671 -25.642 1.00 90.56 284 ARG A O 1
ATOM 2140 N N . ALA A 1 285 ? 13.801 -1.881 -24.508 1.00 86.19 285 ALA A N 1
ATOM 2141 C CA . ALA A 1 285 ? 13.746 -2.507 -23.198 1.00 86.19 285 ALA A CA 1
ATOM 2142 C C . ALA A 1 285 ? 12.305 -2.474 -22.680 1.00 86.19 285 ALA A C 1
ATOM 2144 O O . ALA A 1 285 ? 11.623 -1.454 -22.782 1.00 86.19 285 ALA A O 1
ATOM 2145 N N . LYS A 1 286 ? 11.836 -3.599 -22.134 1.00 89.25 286 LYS A N 1
ATOM 2146 C CA . LYS A 1 286 ? 10.543 -3.708 -21.452 1.00 89.25 286 LYS A CA 1
ATOM 2147 C C . LYS A 1 286 ? 10.779 -4.294 -20.068 1.00 89.25 286 LYS A C 1
ATOM 2149 O O . LYS A 1 286 ? 11.208 -5.438 -19.956 1.00 89.25 286 LYS A O 1
ATOM 2154 N N . ILE A 1 287 ? 10.473 -3.520 -19.038 1.00 86.38 287 ILE A N 1
ATOM 2155 C CA . ILE A 1 287 ? 10.595 -3.908 -17.635 1.00 86.38 287 ILE A CA 1
ATOM 2156 C C . ILE A 1 287 ? 9.182 -4.034 -17.067 1.00 86.38 287 ILE A C 1
ATOM 2158 O O . ILE A 1 287 ? 8.332 -3.170 -17.283 1.00 86.38 287 ILE A O 1
ATOM 2162 N N . LEU A 1 288 ? 8.926 -5.141 -16.372 1.00 90.50 288 LEU A N 1
ATOM 2163 C CA . LEU A 1 288 ? 7.648 -5.443 -15.738 1.00 90.50 288 LEU A CA 1
ATOM 2164 C C . LEU A 1 288 ? 7.906 -5.852 -14.286 1.00 90.50 288 LEU A C 1
ATOM 2166 O O . LEU A 1 288 ? 8.638 -6.810 -14.037 1.00 90.50 288 LEU A O 1
ATOM 2170 N N . SER A 1 289 ? 7.302 -5.139 -13.339 1.00 89.75 289 SER A N 1
ATOM 2171 C CA . SER A 1 289 ? 7.382 -5.446 -11.908 1.00 89.75 289 SER A CA 1
ATOM 2172 C C . SER A 1 289 ? 5.984 -5.658 -11.327 1.00 89.75 289 SER A C 1
ATOM 2174 O O . SER A 1 289 ? 5.112 -4.806 -11.501 1.00 89.75 289 SER A O 1
ATOM 2176 N N . ASN A 1 290 ? 5.792 -6.785 -10.624 1.00 92.56 290 ASN A N 1
ATOM 2177 C CA . ASN A 1 290 ? 4.485 -7.246 -10.131 1.00 92.56 290 ASN A CA 1
ATOM 2178 C C . ASN A 1 290 ? 4.502 -7.518 -8.609 1.00 92.56 290 ASN A C 1
ATOM 2180 O O . ASN A 1 290 ? 4.386 -8.680 -8.203 1.00 92.56 290 ASN A O 1
ATOM 2184 N N . PRO A 1 291 ? 4.701 -6.508 -7.745 1.00 93.38 291 PRO A N 1
ATOM 2185 C CA . PRO A 1 291 ? 4.625 -6.708 -6.299 1.00 93.38 291 PRO A CA 1
ATOM 2186 C C . PRO A 1 291 ? 3.197 -7.073 -5.859 1.00 93.38 291 PRO A C 1
ATOM 2188 O O . PRO A 1 291 ? 2.210 -6.521 -6.356 1.00 93.38 291 PRO A O 1
ATOM 2191 N N . ARG A 1 292 ? 3.096 -8.012 -4.911 1.00 93.94 292 ARG A N 1
ATOM 2192 C CA . ARG A 1 292 ? 1.835 -8.491 -4.328 1.00 93.94 292 ARG A CA 1
ATOM 2193 C C . ARG A 1 292 ? 1.953 -8.540 -2.813 1.00 93.94 292 ARG A C 1
ATOM 2195 O O . ARG A 1 292 ? 2.955 -9.037 -2.303 1.00 93.94 292 ARG A O 1
ATOM 2202 N N . ILE A 1 293 ? 0.942 -8.051 -2.104 1.00 95.31 293 ILE A N 1
ATOM 2203 C CA . ILE A 1 293 ? 0.918 -8.037 -0.640 1.00 95.31 293 ILE A CA 1
ATOM 2204 C C . ILE A 1 293 ? -0.501 -8.257 -0.114 1.00 95.31 293 ILE A C 1
ATOM 2206 O O . ILE A 1 293 ? -1.464 -7.764 -0.694 1.00 95.31 293 ILE A O 1
ATOM 2210 N N . VAL A 1 294 ? -0.627 -9.006 0.983 1.00 95.56 294 VAL A N 1
ATOM 2211 C CA . VAL A 1 294 ? -1.887 -9.177 1.722 1.00 95.56 294 VAL A CA 1
ATOM 2212 C C . VAL A 1 294 ? -1.806 -8.377 3.005 1.00 95.56 294 VAL A C 1
ATOM 2214 O O . VAL A 1 294 ? -0.796 -8.444 3.704 1.00 95.56 294 VAL A O 1
ATOM 2217 N N . THR A 1 295 ? -2.876 -7.670 3.344 1.00 95.12 295 THR A N 1
ATOM 2218 C CA . THR A 1 295 ? -2.998 -6.995 4.635 1.00 95.12 295 THR A CA 1
ATOM 2219 C C . THR A 1 295 ? -4.426 -7.047 5.164 1.00 95.12 295 THR A C 1
ATOM 2221 O O . THR A 1 295 ? -5.365 -7.394 4.445 1.00 95.12 295 THR A O 1
ATOM 2224 N N . LEU A 1 296 ? -4.570 -6.754 6.452 1.00 94.19 296 LEU A N 1
ATOM 2225 C CA . LEU A 1 296 ? -5.864 -6.534 7.087 1.00 94.19 296 LEU A CA 1
ATOM 2226 C C . LEU A 1 296 ? -6.389 -5.143 6.727 1.00 94.19 296 LEU A C 1
ATOM 2228 O O . LEU A 1 296 ? -5.616 -4.229 6.433 1.00 94.19 296 LEU A O 1
ATOM 2232 N N . ASP A 1 297 ? -7.705 -4.989 6.793 1.00 93.00 297 ASP A N 1
ATOM 2233 C CA . ASP A 1 297 ? -8.351 -3.688 6.671 1.00 93.00 297 ASP A CA 1
ATOM 2234 C C . ASP A 1 297 ? -7.784 -2.661 7.669 1.00 93.00 297 ASP A C 1
ATOM 2236 O O . ASP A 1 297 ? -7.499 -2.995 8.821 1.00 93.00 297 ASP A O 1
ATOM 2240 N N . ASN A 1 298 ? -7.600 -1.415 7.228 1.00 90.56 298 ASN A N 1
ATOM 2241 C CA . ASN A 1 298 ? -6.998 -0.305 7.982 1.00 90.56 298 ASN A CA 1
ATOM 2242 C C . ASN A 1 298 ? -5.561 -0.543 8.485 1.00 90.56 298 ASN A C 1
ATOM 2244 O O . ASN A 1 298 ? -5.067 0.210 9.328 1.00 90.56 298 ASN A O 1
ATOM 2248 N N . LYS A 1 299 ? -4.854 -1.563 7.975 1.00 93.31 299 LYS A N 1
ATOM 2249 C CA . LYS A 1 299 ? -3.462 -1.838 8.348 1.00 93.31 299 LYS A CA 1
ATOM 2250 C C . LYS A 1 299 ? -2.505 -1.573 7.191 1.00 93.31 299 LYS A C 1
ATOM 2252 O O . LYS A 1 299 ? -2.567 -2.237 6.157 1.00 93.31 299 LYS A O 1
ATOM 2257 N N . GLU A 1 300 ? -1.576 -0.642 7.408 1.00 95.38 300 GLU A N 1
ATOM 2258 C CA . GLU A 1 300 ? -0.489 -0.365 6.466 1.00 95.38 300 GLU A CA 1
ATOM 2259 C C . GLU A 1 300 ? 0.389 -1.609 6.278 1.00 95.38 300 GLU A C 1
ATOM 2261 O O . GLU A 1 300 ? 0.831 -2.235 7.249 1.00 95.38 300 GLU A O 1
ATOM 2266 N N . ALA A 1 301 ? 0.674 -1.935 5.020 1.00 96.25 301 ALA A N 1
ATOM 2267 C CA . ALA A 1 301 ? 1.574 -3.010 4.648 1.00 96.25 301 ALA A CA 1
ATOM 2268 C C . ALA A 1 301 ? 2.579 -2.544 3.594 1.00 96.25 301 ALA A C 1
ATOM 2270 O O . ALA A 1 301 ? 2.266 -1.735 2.720 1.00 96.25 301 ALA A O 1
ATOM 2271 N N . LYS A 1 302 ? 3.810 -3.055 3.701 1.00 95.69 302 LYS A N 1
ATOM 2272 C CA . LYS A 1 302 ? 4.950 -2.654 2.871 1.00 95.69 302 LYS A CA 1
ATOM 2273 C C . LYS A 1 302 ? 5.651 -3.878 2.303 1.00 95.69 302 LYS A C 1
ATOM 2275 O O . LYS A 1 302 ? 5.972 -4.806 3.043 1.00 95.69 302 LYS A O 1
ATOM 2280 N N . ILE A 1 303 ? 5.926 -3.857 1.004 1.00 95.00 303 ILE A N 1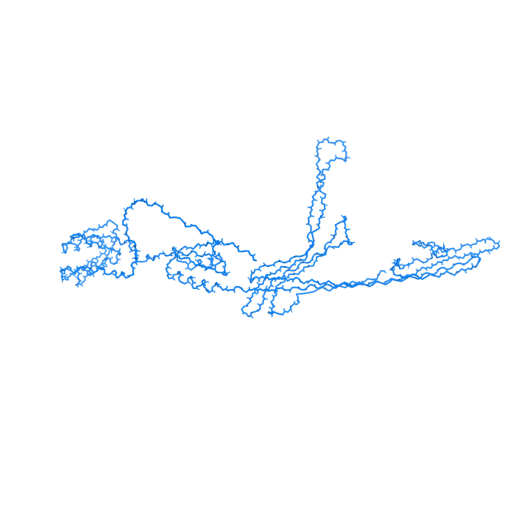
ATOM 2281 C CA . ILE A 1 303 ? 6.792 -4.823 0.321 1.00 95.00 303 ILE A CA 1
ATOM 2282 C C . ILE A 1 303 ? 7.884 -4.056 -0.411 1.00 95.00 303 ILE A C 1
ATOM 2284 O O . ILE A 1 303 ? 7.605 -3.070 -1.090 1.00 95.00 303 ILE A O 1
ATOM 2288 N N . SER A 1 304 ? 9.133 -4.498 -0.271 1.00 92.94 304 SER A N 1
ATOM 2289 C CA . SER A 1 304 ? 10.243 -3.903 -1.007 1.00 92.94 304 SER A CA 1
ATOM 2290 C C . SER A 1 304 ? 11.200 -4.948 -1.566 1.00 92.94 304 SER A C 1
ATOM 2292 O O . SER A 1 304 ? 11.307 -6.063 -1.058 1.00 92.94 304 SER A O 1
ATOM 2294 N N . THR A 1 305 ? 11.862 -4.611 -2.666 1.00 90.75 305 THR A N 1
ATOM 2295 C CA . THR A 1 305 ? 12.861 -5.448 -3.336 1.00 90.75 305 THR A CA 1
ATOM 2296 C C . THR A 1 305 ? 13.907 -4.535 -3.952 1.00 90.75 305 THR A C 1
ATOM 2298 O O . THR A 1 305 ? 13.558 -3.574 -4.633 1.00 90.75 305 THR A O 1
ATOM 2301 N N . GLY A 1 306 ? 15.186 -4.800 -3.712 1.00 87.88 306 GLY A N 1
ATOM 2302 C CA . GLY A 1 306 ? 16.246 -3.931 -4.200 1.00 87.88 306 GLY A CA 1
ATOM 2303 C C . GLY A 1 306 ? 17.626 -4.330 -3.720 1.00 87.88 306 GLY A C 1
ATOM 2304 O O . GLY A 1 306 ? 17.814 -5.390 -3.126 1.00 87.88 306 GLY A O 1
ATOM 2305 N N . THR A 1 307 ? 18.574 -3.442 -3.974 1.00 85.25 307 THR A N 1
ATOM 2306 C CA . THR A 1 307 ? 19.973 -3.571 -3.578 1.00 85.25 307 THR A CA 1
ATOM 2307 C C . THR A 1 307 ? 20.413 -2.327 -2.822 1.00 85.25 307 THR A C 1
ATOM 2309 O O . THR A 1 307 ? 20.000 -1.210 -3.138 1.00 85.25 307 THR A O 1
ATOM 2312 N N . GLU A 1 308 ? 21.284 -2.512 -1.842 1.00 82.62 308 GLU A N 1
ATOM 2313 C CA . GLU A 1 308 ? 21.896 -1.417 -1.099 1.00 82.62 308 GLU A CA 1
ATOM 2314 C C . GLU A 1 308 ? 23.259 -1.079 -1.710 1.00 82.62 308 GLU A C 1
ATOM 2316 O O . GLU A 1 308 ? 24.077 -1.967 -1.950 1.00 82.62 308 GLU A O 1
ATOM 2321 N N . ILE A 1 309 ? 23.502 0.201 -1.988 1.00 78.75 309 ILE A N 1
ATOM 2322 C CA . ILE A 1 309 ? 24.757 0.691 -2.563 1.00 78.75 309 ILE A CA 1
ATOM 2323 C C . ILE A 1 309 ? 25.560 1.344 -1.451 1.00 78.75 309 ILE A C 1
ATOM 2325 O O . ILE A 1 309 ? 25.100 2.293 -0.814 1.00 78.75 309 ILE A O 1
ATOM 2329 N N . LEU A 1 310 ? 26.764 0.825 -1.224 1.00 74.19 310 LEU A N 1
ATOM 2330 C CA . LEU A 1 310 ? 27.670 1.302 -0.192 1.00 74.19 310 LEU A CA 1
ATOM 2331 C C . LEU A 1 310 ? 28.600 2.357 -0.792 1.00 74.19 310 LEU A C 1
ATOM 2333 O O . LEU A 1 310 ? 29.377 2.064 -1.700 1.00 74.19 310 LEU A O 1
ATOM 2337 N N . ILE A 1 311 ? 28.529 3.578 -0.270 1.00 70.94 311 ILE A N 1
ATOM 2338 C CA . ILE A 1 311 ? 29.364 4.698 -0.698 1.00 70.94 311 ILE A CA 1
ATOM 2339 C C . ILE A 1 311 ? 30.427 4.958 0.373 1.00 70.94 311 ILE A C 1
ATOM 2341 O O . ILE A 1 311 ? 30.067 5.298 1.507 1.00 70.94 311 ILE A O 1
ATOM 2345 N N . PRO A 1 312 ? 31.727 4.850 0.042 1.00 65.94 312 PRO A N 1
ATOM 2346 C CA . PRO A 1 312 ? 32.785 5.283 0.939 1.00 65.94 312 PRO A CA 1
ATOM 2347 C C . PRO A 1 312 ? 32.794 6.816 0.999 1.00 65.94 312 PRO A C 1
ATOM 2349 O O . PRO A 1 312 ? 33.078 7.495 0.016 1.00 65.94 312 PRO A O 1
ATOM 2352 N N . THR A 1 313 ? 32.474 7.381 2.157 1.00 61.75 313 THR A N 1
ATOM 2353 C CA . THR A 1 313 ? 32.573 8.819 2.414 1.00 61.75 313 THR A CA 1
ATOM 2354 C C . THR A 1 313 ? 33.906 9.116 3.075 1.00 61.75 313 THR A C 1
ATOM 2356 O O . THR A 1 313 ? 34.147 8.698 4.207 1.00 61.75 313 THR A O 1
ATOM 2359 N N . THR A 1 314 ? 34.770 9.866 2.402 1.00 61.56 314 THR A N 1
ATOM 2360 C CA . THR A 1 314 ? 35.978 10.415 3.019 1.00 61.56 314 THR A CA 1
ATOM 2361 C C . THR A 1 314 ? 35.632 11.753 3.659 1.00 61.56 314 THR A C 1
ATOM 2363 O O . THR A 1 314 ? 35.421 12.741 2.958 1.00 61.56 314 THR A O 1
ATOM 2366 N N . SER A 1 315 ? 35.565 11.802 4.987 1.00 54.59 315 SER A N 1
ATOM 2367 C CA . SER A 1 315 ? 35.530 13.074 5.712 1.00 54.59 315 SER A CA 1
ATOM 2368 C C . SER A 1 315 ? 36.960 13.453 6.092 1.00 54.59 315 SER A C 1
ATOM 2370 O O . SER A 1 315 ? 37.660 12.686 6.753 1.00 54.59 315 SER A O 1
ATOM 2372 N N . ILE A 1 316 ? 37.427 14.611 5.623 1.00 56.38 316 ILE A N 1
ATOM 2373 C CA . ILE A 1 316 ? 38.704 15.174 6.066 1.00 56.38 316 ILE A CA 1
ATOM 2374 C C . ILE A 1 316 ? 38.397 15.962 7.336 1.00 56.38 316 ILE A C 1
ATOM 2376 O O . ILE A 1 316 ? 37.767 17.017 7.278 1.00 56.38 316 ILE A O 1
ATOM 2380 N N . VAL A 1 317 ? 38.818 15.450 8.491 1.00 49.94 317 VAL A N 1
ATOM 2381 C CA . VAL A 1 317 ? 38.839 16.247 9.718 1.00 49.94 317 VAL A CA 1
ATOM 2382 C C . VAL A 1 317 ? 40.123 17.064 9.682 1.00 49.94 317 VAL A C 1
ATOM 2384 O O . VAL A 1 317 ? 41.217 16.542 9.908 1.00 49.94 317 VAL A O 1
ATOM 2387 N N . THR A 1 318 ? 40.000 18.352 9.367 1.00 48.69 318 THR A N 1
ATOM 2388 C CA . THR A 1 318 ? 41.113 19.304 9.445 1.00 48.69 318 THR A CA 1
ATOM 2389 C C . THR A 1 318 ? 41.391 19.616 10.914 1.00 48.69 318 THR A C 1
ATOM 2391 O O . THR A 1 318 ? 40.940 20.623 11.456 1.00 48.69 318 THR A O 1
ATOM 2394 N N . GLY A 1 319 ? 42.113 18.728 11.593 1.00 48.44 319 GLY A N 1
ATOM 2395 C CA . GLY A 1 319 ? 42.698 19.029 12.892 1.00 48.44 319 GLY A CA 1
ATOM 2396 C C . GLY A 1 319 ? 43.878 19.973 12.697 1.00 48.44 319 GLY A C 1
ATOM 2397 O O . GLY A 1 319 ? 45.001 19.521 12.496 1.00 48.44 319 GLY A O 1
ATOM 2398 N N . VAL A 1 320 ? 43.652 21.288 12.746 1.00 49.56 320 VAL A N 1
ATOM 2399 C CA . VAL A 1 320 ? 44.762 22.228 12.944 1.00 49.56 320 VAL A CA 1
ATOM 2400 C C . VAL A 1 320 ? 45.197 22.095 14.399 1.00 49.56 320 VAL A C 1
ATOM 2402 O O . VAL A 1 320 ? 44.640 22.732 15.289 1.00 49.56 320 VAL A O 1
ATOM 2405 N N . SER A 1 321 ? 46.183 21.237 14.651 1.00 45.75 321 SER A N 1
ATOM 2406 C CA . SER A 1 321 ? 46.950 21.314 15.889 1.00 45.75 321 SER A CA 1
ATOM 2407 C C . SER A 1 321 ? 47.865 22.534 15.774 1.00 45.75 321 SER A C 1
ATOM 2409 O O . SER A 1 321 ? 48.674 22.628 14.846 1.00 45.75 321 SER A O 1
ATOM 2411 N N . ALA A 1 322 ? 47.685 23.508 16.664 1.00 52.66 322 ALA A N 1
ATOM 2412 C CA . ALA A 1 322 ? 48.500 24.714 16.719 1.00 52.66 322 ALA A CA 1
ATOM 2413 C C . ALA A 1 322 ? 49.964 24.332 17.012 1.00 52.66 322 ALA A C 1
ATOM 2415 O O . ALA A 1 322 ? 50.311 24.052 18.155 1.00 52.66 322 ALA A O 1
ATOM 2416 N N . GLY A 1 323 ? 50.813 24.278 15.977 1.00 55.94 323 GLY A N 1
ATOM 2417 C CA . GLY A 1 323 ? 52.247 24.008 16.151 1.00 55.94 323 GLY A CA 1
ATOM 2418 C C . GLY A 1 323 ? 53.009 23.344 14.997 1.00 55.94 323 GLY A C 1
ATOM 2419 O O . GLY A 1 323 ? 54.205 23.120 15.150 1.00 55.94 323 GLY A O 1
ATOM 2420 N N . ALA A 1 324 ? 52.394 23.025 13.852 1.00 47.47 324 ALA A N 1
ATOM 2421 C CA . ALA A 1 324 ? 53.110 22.420 12.720 1.00 47.47 324 ALA A CA 1
ATOM 2422 C C . ALA A 1 324 ? 53.575 23.474 11.690 1.00 47.47 324 ALA A C 1
ATOM 2424 O O . ALA A 1 324 ? 52.762 24.158 11.075 1.00 47.47 324 ALA A O 1
ATOM 2425 N N . THR A 1 325 ? 54.890 23.586 11.476 1.00 48.03 325 THR A N 1
ATOM 2426 C CA . THR A 1 325 ? 55.558 24.531 10.554 1.00 48.03 325 THR A CA 1
ATOM 2427 C C . THR A 1 325 ? 55.769 23.988 9.132 1.00 48.03 325 THR A C 1
ATOM 2429 O O . THR A 1 325 ? 56.620 24.481 8.397 1.00 48.03 325 THR A O 1
ATOM 2432 N N . THR A 1 326 ? 54.991 22.994 8.697 1.00 47.44 326 THR A N 1
ATOM 2433 C CA . THR A 1 326 ? 55.004 22.507 7.305 1.00 47.44 326 THR A CA 1
ATOM 2434 C C . THR A 1 326 ? 53.580 22.412 6.748 1.00 47.44 326 THR A C 1
ATOM 2436 O O . THR A 1 326 ? 52.729 21.752 7.347 1.00 47.44 326 THR A O 1
ATOM 2439 N N . PRO A 1 327 ? 53.279 23.059 5.606 1.00 50.84 327 PRO A N 1
ATOM 2440 C CA . PRO A 1 327 ? 51.984 22.925 4.956 1.00 50.84 327 PRO A CA 1
ATOM 2441 C C . PRO A 1 327 ? 51.945 21.572 4.236 1.00 50.84 327 PRO A C 1
ATOM 2443 O O . PRO A 1 327 ? 52.550 21.429 3.178 1.00 50.84 327 PRO A O 1
ATOM 2446 N N . GLY A 1 328 ? 51.265 20.562 4.793 1.00 56.84 328 GLY A N 1
ATOM 2447 C CA . GLY A 1 328 ? 50.961 19.372 3.985 1.00 56.84 328 GLY A CA 1
ATOM 2448 C C . GLY A 1 328 ? 50.655 18.031 4.646 1.00 56.84 328 GLY A C 1
ATOM 2449 O O . GLY A 1 328 ? 50.399 17.093 3.903 1.00 56.84 328 GLY A O 1
ATOM 2450 N N . SER A 1 329 ? 50.652 17.859 5.970 1.00 56.22 329 SER A N 1
ATOM 2451 C CA . SER A 1 329 ? 50.387 16.520 6.531 1.00 56.22 329 SER A CA 1
ATOM 2452 C C . SER A 1 329 ? 49.720 16.577 7.901 1.00 56.22 329 SER A C 1
ATOM 2454 O O . SER A 1 329 ? 50.386 16.797 8.907 1.00 56.22 329 SER A O 1
ATOM 2456 N N . GLY A 1 330 ? 48.405 16.352 7.945 1.00 50.03 330 GLY A N 1
ATOM 2457 C CA . GLY A 1 330 ? 47.676 16.252 9.215 1.00 50.03 330 GLY A CA 1
ATOM 2458 C C . GLY A 1 330 ? 46.150 16.197 9.134 1.00 50.03 330 GLY A C 1
ATOM 2459 O O . GLY A 1 330 ? 45.494 16.426 10.144 1.00 50.03 330 GLY A O 1
ATOM 2460 N N . GLY A 1 331 ? 45.557 15.916 7.970 1.00 50.91 331 GLY A N 1
ATOM 2461 C CA . GLY A 1 331 ? 44.126 15.620 7.889 1.00 50.91 331 GLY A CA 1
ATOM 2462 C C . GLY A 1 331 ? 43.889 14.151 8.223 1.00 50.91 331 GLY A C 1
ATOM 2463 O O . GLY A 1 331 ? 44.268 13.287 7.435 1.00 50.91 331 GLY A O 1
ATOM 2464 N N . SER A 1 332 ? 43.277 13.852 9.371 1.00 47.72 332 SER A N 1
ATOM 2465 C CA . SER A 1 332 ? 42.768 12.500 9.620 1.00 47.72 332 SER A CA 1
ATOM 2466 C C . SER A 1 332 ? 41.594 12.264 8.670 1.00 47.72 332 SER A C 1
ATOM 2468 O O . SER A 1 332 ? 40.585 12.973 8.733 1.00 47.72 332 SER A O 1
ATOM 2470 N N . VAL A 1 333 ? 41.752 11.320 7.739 1.00 52.66 333 VAL A N 1
ATOM 2471 C CA . VAL A 1 333 ? 40.689 10.905 6.818 1.00 52.66 333 VAL A CA 1
ATOM 2472 C C . VAL A 1 333 ? 39.848 9.855 7.533 1.00 52.66 333 VAL A C 1
ATOM 2474 O O . VAL A 1 333 ? 40.211 8.680 7.580 1.00 52.66 333 VAL A O 1
ATOM 2477 N N . THR A 1 334 ? 38.712 10.266 8.089 1.00 50.28 334 THR A N 1
ATOM 2478 C CA . THR A 1 334 ? 37.731 9.316 8.618 1.00 50.28 334 THR A CA 1
ATOM 2479 C C . THR A 1 334 ? 36.884 8.829 7.448 1.00 50.28 334 THR A C 1
ATOM 2481 O O . THR A 1 334 ? 36.064 9.571 6.897 1.00 50.28 334 THR A O 1
ATOM 2484 N N . SER A 1 335 ? 37.122 7.581 7.046 1.00 55.19 335 SER A N 1
ATOM 2485 C CA . SER A 1 335 ? 36.323 6.885 6.036 1.00 55.19 335 SER A CA 1
ATOM 2486 C C . SER A 1 335 ? 35.065 6.320 6.695 1.00 55.19 335 SER A C 1
ATOM 2488 O O . SER A 1 335 ? 35.128 5.334 7.423 1.00 55.19 335 SER A O 1
ATOM 2490 N N . GLY A 1 336 ? 33.929 6.979 6.479 1.00 59.94 336 GLY A N 1
ATOM 2491 C CA . GLY A 1 336 ? 32.604 6.435 6.782 1.00 59.94 336 GLY A CA 1
ATOM 2492 C C . GLY A 1 336 ? 32.059 5.652 5.589 1.00 59.94 336 GLY A C 1
ATOM 2493 O O . GLY A 1 336 ? 32.500 5.856 4.461 1.00 59.94 336 GLY A O 1
ATOM 2494 N N . VAL A 1 337 ? 31.092 4.769 5.817 1.00 65.38 337 VAL A N 1
ATOM 2495 C CA . VAL A 1 337 ? 30.306 4.155 4.740 1.00 65.38 337 VAL A CA 1
ATOM 2496 C C . VAL A 1 337 ? 28.874 4.635 4.903 1.00 65.38 337 VAL A C 1
ATOM 2498 O O . VAL A 1 337 ? 28.287 4.473 5.970 1.00 65.38 337 VAL A O 1
ATOM 2501 N N . THR A 1 338 ? 28.325 5.254 3.862 1.00 74.19 338 THR A N 1
ATOM 2502 C CA . THR A 1 338 ? 26.905 5.619 3.810 1.00 74.19 338 THR A CA 1
ATOM 2503 C C . THR A 1 338 ? 26.198 4.713 2.819 1.00 74.19 338 THR A C 1
ATOM 2505 O O . THR A 1 338 ? 26.725 4.430 1.743 1.00 74.19 338 THR A O 1
ATOM 2508 N N . THR A 1 339 ? 25.020 4.230 3.195 1.00 74.69 339 THR A N 1
ATOM 2509 C CA . THR A 1 339 ? 24.253 3.285 2.383 1.00 74.69 339 THR A CA 1
ATOM 2510 C C . THR A 1 339 ? 23.087 4.004 1.722 1.00 74.69 339 THR A C 1
ATOM 2512 O O . THR A 1 339 ? 22.284 4.647 2.401 1.00 74.69 339 THR A O 1
ATOM 2515 N N . ILE A 1 340 ? 22.975 3.885 0.400 1.00 80.00 340 ILE A N 1
ATOM 2516 C CA . ILE A 1 340 ? 21.814 4.351 -0.362 1.00 80.00 340 ILE A CA 1
ATOM 2517 C C . ILE A 1 340 ? 21.034 3.137 -0.864 1.00 80.00 340 ILE A C 1
ATOM 2519 O O . ILE A 1 340 ? 21.578 2.256 -1.526 1.00 80.00 340 ILE A O 1
ATOM 2523 N N . ASN A 1 341 ? 19.733 3.111 -0.573 1.00 80.75 341 ASN A N 1
ATOM 2524 C CA . ASN A 1 341 ? 18.859 1.995 -0.922 1.00 80.75 341 ASN A CA 1
ATOM 2525 C C . ASN A 1 341 ? 18.242 2.201 -2.308 1.00 80.75 341 ASN A C 1
ATOM 2527 O O . ASN A 1 341 ? 17.342 3.030 -2.481 1.00 80.75 341 ASN A O 1
ATOM 2531 N N . ALA A 1 342 ? 18.700 1.415 -3.279 1.00 87.94 342 ALA A N 1
ATOM 2532 C CA . ALA A 1 342 ? 18.106 1.315 -4.603 1.00 87.94 342 ALA A CA 1
ATOM 2533 C C . ALA A 1 342 ? 17.070 0.181 -4.597 1.00 87.94 342 ALA A C 1
ATOM 2535 O O . ALA A 1 342 ? 17.385 -0.981 -4.858 1.00 87.94 342 ALA A O 1
ATOM 2536 N N . LYS A 1 343 ? 15.838 0.510 -4.196 1.00 90.94 343 LYS A N 1
ATOM 2537 C CA . LYS A 1 343 ? 14.738 -0.449 -4.049 1.00 90.94 343 LYS A CA 1
ATOM 2538 C C . LYS A 1 343 ? 13.463 0.005 -4.747 1.00 90.94 343 LYS A C 1
ATOM 2540 O O . LYS A 1 343 ? 13.179 1.198 -4.836 1.00 90.94 343 LYS A O 1
ATOM 2545 N N . LEU A 1 344 ? 12.700 -0.979 -5.208 1.00 91.31 344 LEU A N 1
ATOM 2546 C CA . LEU A 1 344 ? 11.273 -0.875 -5.456 1.00 91.31 344 LEU A CA 1
ATOM 2547 C C . LEU A 1 344 ? 10.543 -1.101 -4.131 1.00 91.31 344 LEU A C 1
ATOM 2549 O O . LEU A 1 344 ? 10.787 -2.102 -3.465 1.00 91.31 344 LEU A O 1
ATOM 2553 N N . GLU A 1 345 ? 9.645 -0.202 -3.764 1.00 93.88 345 GLU A N 1
ATOM 2554 C CA . GLU A 1 345 ? 8.806 -0.267 -2.576 1.00 93.88 345 GLU A CA 1
ATOM 2555 C C . GLU A 1 345 ? 7.351 0.012 -2.962 1.00 93.88 345 GLU A C 1
ATOM 2557 O O . GLU A 1 345 ? 7.054 0.951 -3.698 1.00 93.88 345 GLU A O 1
ATOM 2562 N N . LEU A 1 346 ? 6.447 -0.832 -2.471 1.00 94.06 346 LEU A N 1
ATOM 2563 C CA . LEU A 1 346 ? 5.006 -0.624 -2.502 1.00 94.06 346 LEU A CA 1
ATOM 2564 C C . LEU A 1 346 ? 4.528 -0.579 -1.052 1.00 94.06 346 LEU A C 1
ATOM 2566 O O . LEU A 1 346 ? 4.656 -1.567 -0.324 1.00 94.06 346 LEU A O 1
ATOM 2570 N N . ALA A 1 347 ? 3.969 0.557 -0.658 1.00 95.56 347 ALA A N 1
ATOM 2571 C CA . ALA A 1 347 ? 3.277 0.758 0.602 1.00 95.56 347 ALA A CA 1
ATOM 2572 C C . ALA A 1 347 ? 1.794 1.001 0.315 1.00 95.56 347 ALA A C 1
ATOM 2574 O O . ALA A 1 347 ? 1.439 1.785 -0.568 1.00 95.56 347 ALA A O 1
ATOM 2575 N N . VAL A 1 348 ? 0.924 0.298 1.034 1.00 95.50 348 VAL A N 1
ATOM 2576 C CA . VAL A 1 348 ? -0.521 0.409 0.844 1.00 95.50 348 VAL A CA 1
ATOM 2577 C C . VAL A 1 348 ? -1.263 0.310 2.169 1.00 95.50 348 VAL A C 1
ATOM 2579 O O . VAL A 1 348 ? -0.943 -0.535 3.008 1.00 95.50 348 VAL A O 1
ATOM 2582 N N . THR A 1 349 ? -2.287 1.144 2.320 1.00 96.44 349 THR A N 1
ATOM 2583 C CA . THR A 1 349 ? -3.241 1.092 3.431 1.00 96.44 349 THR A CA 1
ATOM 2584 C C . THR A 1 349 ? -4.650 0.986 2.850 1.00 96.44 349 THR A C 1
ATOM 2586 O O . THR A 1 349 ? -5.150 1.983 2.326 1.00 96.44 349 THR A O 1
ATOM 2589 N N . PRO A 1 350 ? -5.278 -0.203 2.873 1.00 96.12 350 PRO A N 1
ATOM 2590 C CA . PRO A 1 350 ? -6.634 -0.383 2.370 1.00 96.12 350 PRO A CA 1
ATOM 2591 C C . PRO A 1 350 ? -7.692 -0.096 3.444 1.00 96.12 350 PRO A C 1
ATOM 2593 O O . PRO A 1 350 ? -7.445 -0.266 4.637 1.00 96.12 350 PRO A O 1
ATOM 2596 N N . HIS A 1 351 ? -8.877 0.281 2.981 1.00 95.25 351 HIS A N 1
ATOM 2597 C CA . HIS A 1 351 ? -10.113 0.454 3.726 1.00 95.25 351 HIS A CA 1
ATOM 2598 C C . HIS A 1 351 ? -11.282 -0.152 2.925 1.00 95.25 351 HIS A C 1
ATOM 2600 O O . HIS A 1 351 ? -11.588 0.299 1.817 1.00 95.25 351 HIS A O 1
ATOM 2606 N N . VAL A 1 352 ? -11.937 -1.185 3.453 1.00 94.31 352 VAL A N 1
ATOM 2607 C CA . VAL A 1 352 ? -13.073 -1.858 2.808 1.00 94.31 352 VAL A CA 1
ATOM 2608 C C . VAL A 1 352 ? -14.376 -1.175 3.215 1.00 94.31 352 VAL A C 1
ATOM 2610 O O . VAL A 1 352 ? -14.802 -1.228 4.365 1.00 94.31 352 VAL A O 1
ATOM 2613 N N . THR A 1 353 ? -15.039 -0.558 2.243 1.00 93.75 353 THR A N 1
ATOM 2614 C CA . THR A 1 353 ? -16.354 0.066 2.433 1.00 93.75 353 THR A CA 1
ATOM 2615 C C . THR A 1 353 ? -17.470 -0.984 2.563 1.00 93.75 353 THR A C 1
ATOM 2617 O O . THR A 1 353 ? -17.323 -2.101 2.054 1.00 93.75 353 THR A O 1
ATOM 2620 N N . PRO A 1 354 ? -18.626 -0.640 3.168 1.00 90.12 354 PRO A N 1
ATOM 2621 C CA . PRO A 1 354 ? -19.777 -1.547 3.263 1.00 90.12 354 PRO A CA 1
ATOM 2622 C C . PRO A 1 354 ? -20.292 -2.059 1.909 1.00 90.12 354 PRO A C 1
ATOM 2624 O O . PRO A 1 354 ? -20.785 -3.182 1.826 1.00 90.12 354 PRO A O 1
ATOM 2627 N N . ASP A 1 355 ? -20.115 -1.274 0.841 1.00 91.88 355 ASP A N 1
ATOM 2628 C CA . ASP A 1 355 ? -20.500 -1.631 -0.532 1.00 91.88 355 ASP A CA 1
ATOM 2629 C C . ASP A 1 355 ? -19.503 -2.596 -1.211 1.00 91.88 355 ASP A C 1
ATOM 2631 O O . ASP A 1 355 ? -19.651 -2.936 -2.387 1.00 91.88 355 ASP A O 1
ATOM 2635 N N . GLY A 1 356 ? -18.455 -3.030 -0.500 1.00 89.00 356 GLY A N 1
ATOM 2636 C CA . GLY A 1 356 ? -17.425 -3.939 -1.010 1.00 89.00 356 GLY A CA 1
ATOM 2637 C C . GLY A 1 356 ? -16.396 -3.276 -1.933 1.00 89.00 356 GLY A C 1
ATOM 2638 O O . GLY A 1 356 ? -15.630 -3.973 -2.603 1.00 89.00 356 GLY A O 1
ATOM 2639 N N . GLN A 1 357 ? -16.367 -1.942 -1.987 1.00 94.31 357 GLN A N 1
ATOM 2640 C CA . GLN A 1 357 ? -15.306 -1.185 -2.652 1.00 94.31 357 GLN A CA 1
ATOM 2641 C C . GLN A 1 357 ? -14.129 -0.982 -1.699 1.00 94.31 357 GLN A C 1
ATOM 2643 O O . GLN A 1 357 ? -14.307 -0.863 -0.487 1.00 94.31 357 GLN A O 1
ATOM 2648 N N . ILE A 1 358 ? -12.929 -0.927 -2.257 1.00 94.75 358 ILE A N 1
ATOM 2649 C CA . ILE A 1 358 ? -11.674 -0.807 -1.530 1.00 94.75 358 ILE A CA 1
ATOM 2650 C C . ILE A 1 358 ? -11.150 0.604 -1.777 1.00 94.75 358 ILE A C 1
ATOM 2652 O O . ILE A 1 358 ? -10.728 0.934 -2.886 1.00 94.75 358 ILE A O 1
ATOM 2656 N N . LEU A 1 359 ? -11.207 1.440 -0.748 1.00 95.12 359 LEU A N 1
ATOM 2657 C CA . LEU A 1 359 ? -10.474 2.696 -0.702 1.00 95.12 359 LEU A CA 1
ATOM 2658 C C . LEU A 1 359 ? -9.043 2.369 -0.286 1.00 95.12 359 LEU A C 1
ATOM 2660 O O . LEU A 1 359 ? -8.835 1.618 0.657 1.00 95.12 359 LEU A O 1
ATOM 2664 N N . MET A 1 360 ? -8.043 2.890 -0.975 1.00 93.94 360 MET A N 1
ATOM 2665 C CA . MET A 1 360 ? -6.654 2.593 -0.648 1.00 93.94 360 MET A CA 1
ATOM 2666 C C . MET A 1 360 ? -5.771 3.806 -0.867 1.00 93.94 360 MET A C 1
ATOM 2668 O O . MET A 1 360 ? -5.826 4.441 -1.919 1.00 93.94 360 MET A O 1
ATOM 2672 N N . HIS A 1 361 ? -4.928 4.067 0.127 1.00 95.81 361 HIS A N 1
ATOM 2673 C CA . HIS A 1 361 ? -3.784 4.951 -0.011 1.00 95.81 361 HIS A CA 1
ATOM 2674 C C . HIS A 1 361 ? -2.620 4.124 -0.549 1.00 95.81 361 HIS A C 1
ATOM 2676 O O . HIS A 1 361 ? -2.203 3.154 0.093 1.00 95.81 361 HIS A O 1
ATOM 2682 N N . VAL A 1 362 ? -2.126 4.467 -1.736 1.00 93.56 362 VAL A N 1
ATOM 2683 C CA . VAL A 1 362 ? -1.065 3.730 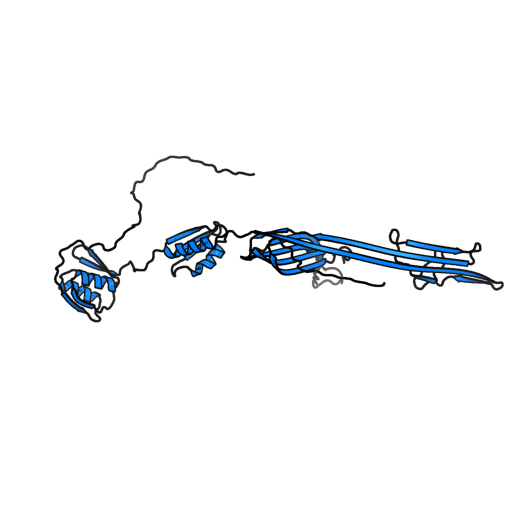-2.426 1.00 93.56 362 VAL A CA 1
ATOM 2684 C C . VAL A 1 362 ? 0.128 4.635 -2.618 1.00 93.56 362 VAL A C 1
ATOM 2686 O O . VAL A 1 362 ? 0.024 5.680 -3.257 1.00 93.56 362 VAL A O 1
ATOM 2689 N N . LYS A 1 363 ? 1.281 4.171 -2.148 1.00 94.50 363 LYS A N 1
ATOM 2690 C CA . LYS A 1 363 ? 2.575 4.786 -2.399 1.00 94.50 363 LYS A CA 1
ATOM 2691 C C . LYS A 1 363 ? 3.504 3.768 -3.044 1.00 94.50 363 LYS A C 1
ATOM 2693 O O . LYS A 1 363 ? 3.769 2.701 -2.491 1.00 94.50 363 LYS A O 1
ATOM 2698 N N . THR A 1 364 ? 3.995 4.093 -4.230 1.00 92.44 364 THR A N 1
ATOM 2699 C CA . THR A 1 364 ? 4.971 3.284 -4.961 1.00 92.44 364 THR A CA 1
ATOM 2700 C C . THR A 1 364 ? 6.217 4.098 -5.226 1.00 92.44 364 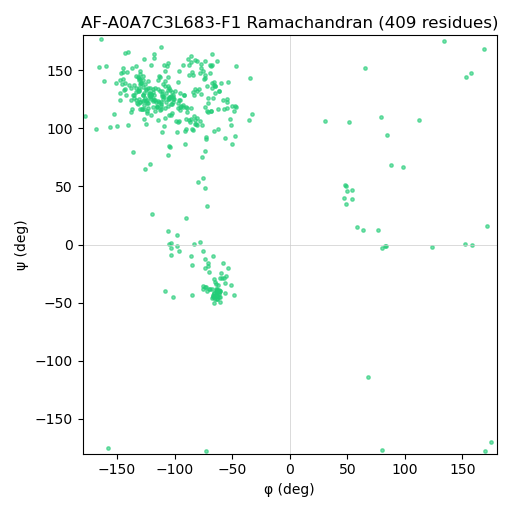THR A C 1
ATOM 2702 O O . THR A 1 364 ? 6.132 5.157 -5.842 1.00 92.44 364 THR A O 1
ATOM 2705 N N . ASP A 1 365 ? 7.367 3.567 -4.836 1.00 92.38 365 ASP A N 1
ATOM 2706 C CA . ASP A 1 365 ? 8.675 4.175 -5.045 1.00 92.38 365 ASP A CA 1
ATOM 2707 C C . ASP A 1 365 ? 9.589 3.173 -5.750 1.00 92.38 365 ASP A C 1
ATOM 2709 O O . ASP A 1 365 ? 9.857 2.097 -5.230 1.00 92.38 365 ASP A O 1
ATOM 2713 N N . LYS A 1 366 ? 10.100 3.510 -6.934 1.00 90.44 366 LYS A N 1
ATOM 2714 C CA . LYS A 1 366 ? 11.086 2.711 -7.671 1.00 90.44 366 LYS A CA 1
ATOM 2715 C C . LYS A 1 366 ? 12.365 3.513 -7.833 1.00 90.44 366 LYS A C 1
ATOM 2717 O O . LYS A 1 366 ? 12.339 4.619 -8.369 1.00 90.44 366 LYS A O 1
ATOM 2722 N N . LYS A 1 367 ? 13.481 2.951 -7.380 1.00 91.31 367 LYS A N 1
ATOM 2723 C CA . LYS A 1 367 ? 14.798 3.582 -7.447 1.00 91.31 367 LYS A CA 1
ATOM 2724 C C . LYS A 1 367 ? 15.786 2.634 -8.120 1.00 91.31 367 LYS A C 1
ATOM 2726 O O . LYS A 1 367 ? 16.160 1.633 -7.514 1.00 91.31 367 LYS A O 1
ATOM 2731 N N . ASP A 1 368 ? 16.187 2.952 -9.348 1.00 88.81 368 ASP A N 1
ATOM 2732 C CA . ASP A 1 368 ? 17.110 2.139 -10.150 1.00 88.81 368 ASP A CA 1
ATOM 2733 C C . ASP A 1 368 ? 18.485 2.825 -10.240 1.00 88.81 368 ASP A C 1
ATOM 2735 O O . ASP A 1 368 ? 18.538 4.017 -10.548 1.00 88.81 368 ASP A O 1
ATOM 2739 N N . PRO A 1 369 ? 19.602 2.128 -9.970 1.00 86.56 369 PRO A N 1
ATOM 2740 C CA . PRO A 1 369 ? 20.927 2.726 -10.070 1.00 86.56 369 PRO A CA 1
ATOM 2741 C C . PRO A 1 369 ? 21.454 2.690 -11.508 1.00 86.56 369 PRO A C 1
ATOM 2743 O O . PRO A 1 369 ? 21.463 1.636 -12.147 1.00 86.56 369 PRO A O 1
ATOM 2746 N N . ASP A 1 370 ? 21.949 3.826 -12.000 1.00 84.69 370 ASP A N 1
ATOM 2747 C CA . ASP A 1 370 ? 22.555 3.933 -13.330 1.00 84.69 370 ASP A CA 1
ATOM 2748 C C . ASP A 1 370 ? 24.088 3.852 -13.247 1.00 84.69 370 ASP A C 1
ATOM 2750 O O . ASP A 1 370 ? 24.794 4.835 -13.008 1.00 84.69 370 ASP A O 1
ATOM 2754 N N . PHE A 1 371 ? 24.625 2.653 -13.479 1.00 79.25 371 PHE A N 1
ATOM 2755 C CA . PHE A 1 371 ? 26.073 2.419 -13.519 1.00 79.25 371 PHE A CA 1
ATOM 2756 C C . PHE A 1 371 ? 26.763 3.026 -14.751 1.00 79.25 371 PHE A C 1
ATOM 2758 O O . PHE A 1 371 ? 27.981 3.186 -14.741 1.00 79.25 371 PHE A O 1
ATOM 2765 N N . GLY A 1 372 ? 26.022 3.398 -15.800 1.00 79.00 372 GLY A N 1
ATOM 2766 C CA . GLY A 1 372 ? 26.582 4.023 -17.001 1.00 79.00 372 GLY A CA 1
ATOM 2767 C C . GLY A 1 372 ? 26.999 5.480 -16.789 1.00 79.00 372 GLY A C 1
ATOM 2768 O O . GLY A 1 372 ? 27.821 6.001 -17.541 1.00 79.00 372 GLY A O 1
ATOM 2769 N N . ARG A 1 373 ? 26.462 6.136 -15.753 1.00 78.94 373 ARG A N 1
ATOM 2770 C CA . ARG A 1 373 ? 26.704 7.555 -15.437 1.00 78.94 373 ARG A CA 1
ATOM 2771 C C . ARG A 1 373 ? 27.335 7.752 -14.059 1.00 78.94 373 ARG A C 1
ATOM 2773 O O . ARG A 1 373 ? 27.159 8.804 -13.448 1.00 78.94 373 ARG A O 1
ATOM 2780 N N . SER A 1 374 ? 28.059 6.751 -13.555 1.00 78.69 374 SER A N 1
ATOM 2781 C CA . SER A 1 374 ? 28.671 6.829 -12.229 1.00 78.69 374 SER A CA 1
ATOM 2782 C C . SER A 1 374 ? 29.743 7.918 -12.150 1.00 78.69 374 SER A C 1
ATOM 2784 O O . SER A 1 374 ? 30.608 8.009 -13.022 1.00 78.69 374 SER A O 1
ATOM 2786 N N . VAL A 1 375 ? 29.735 8.693 -11.067 1.00 75.50 375 VAL A N 1
ATOM 2787 C CA . VAL A 1 375 ? 30.781 9.668 -10.736 1.00 75.50 375 VAL A CA 1
ATOM 2788 C C . VAL A 1 375 ? 31.537 9.127 -9.529 1.00 75.50 375 VAL A C 1
ATOM 2790 O O . VAL A 1 375 ? 30.919 8.789 -8.528 1.00 75.50 375 VAL A O 1
ATOM 2793 N N . GLN A 1 376 ? 32.864 8.994 -9.617 1.00 76.94 376 GLN A N 1
ATOM 2794 C CA . GLN A 1 376 ? 33.687 8.415 -8.537 1.00 76.94 376 GLN A CA 1
ATOM 2795 C C . GLN A 1 376 ? 33.216 7.014 -8.074 1.00 76.94 376 GLN A C 1
ATOM 2797 O O . GLN A 1 376 ? 33.244 6.707 -6.887 1.00 76.94 376 GLN A O 1
ATOM 2802 N N . ASN A 1 377 ? 32.782 6.155 -9.009 1.00 74.06 377 ASN A N 1
ATOM 2803 C CA . ASN A 1 377 ? 32.183 4.831 -8.744 1.00 74.06 377 ASN A CA 1
ATOM 2804 C C . ASN A 1 377 ? 30.846 4.858 -7.976 1.00 74.06 377 ASN A C 1
ATOM 2806 O O . ASN A 1 377 ? 30.372 3.813 -7.533 1.00 74.06 377 ASN A O 1
ATOM 2810 N N . ILE A 1 378 ? 30.214 6.026 -7.847 1.00 78.75 378 ILE A N 1
ATOM 2811 C CA . ILE A 1 378 ? 28.888 6.184 -7.250 1.00 78.75 378 ILE A CA 1
ATOM 2812 C C . ILE A 1 378 ? 27.879 6.373 -8.391 1.00 78.75 378 ILE A C 1
ATOM 2814 O O . ILE A 1 378 ? 27.940 7.391 -9.089 1.00 78.75 378 ILE A O 1
ATOM 2818 N N . PRO A 1 379 ? 26.977 5.407 -8.636 1.00 82.12 379 PRO A N 1
ATOM 2819 C CA . PRO A 1 379 ? 25.939 5.558 -9.649 1.00 82.12 379 PRO A CA 1
ATOM 2820 C C . PRO A 1 379 ? 24.863 6.559 -9.183 1.00 82.12 379 PRO A C 1
ATOM 2822 O O . PRO A 1 379 ? 24.432 6.486 -8.026 1.00 82.12 379 PRO A O 1
ATOM 2825 N N . PRO A 1 380 ? 24.397 7.485 -10.043 1.00 84.94 380 PRO A N 1
ATOM 2826 C CA . PRO A 1 380 ? 23.176 8.236 -9.776 1.00 84.94 380 PRO A CA 1
ATOM 2827 C C . PRO A 1 380 ? 21.962 7.298 -9.714 1.00 84.94 380 PRO A C 1
ATOM 2829 O O . PRO A 1 380 ? 2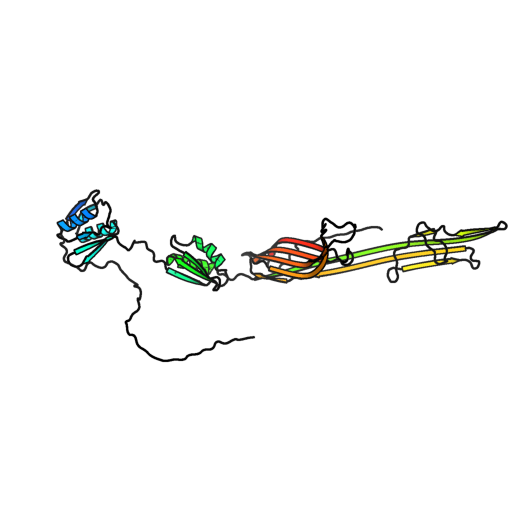1.981 6.184 -10.241 1.00 84.94 380 PRO A O 1
ATOM 2832 N N . LEU A 1 381 ? 20.905 7.756 -9.042 1.00 86.75 381 LEU A N 1
ATOM 2833 C CA . LEU A 1 381 ? 19.699 6.973 -8.798 1.00 86.75 381 LEU A CA 1
ATOM 2834 C C . LEU A 1 381 ? 18.518 7.567 -9.562 1.00 86.75 381 LEU A C 1
ATOM 2836 O O . LEU A 1 381 ? 18.072 8.673 -9.255 1.00 86.75 381 LEU A O 1
ATOM 2840 N N . ASP A 1 382 ? 17.983 6.806 -10.510 1.00 89.19 382 ASP A N 1
ATOM 2841 C CA . ASP A 1 382 ? 16.769 7.164 -11.229 1.00 89.19 382 ASP A CA 1
ATOM 2842 C C . ASP A 1 382 ? 15.556 6.812 -10.368 1.00 89.19 382 ASP A C 1
ATOM 2844 O O . ASP A 1 382 ? 15.223 5.641 -10.154 1.00 89.19 382 ASP A O 1
ATOM 2848 N N . THR A 1 383 ? 14.892 7.841 -9.847 1.00 90.62 383 THR A N 1
ATOM 2849 C CA . THR A 1 383 ? 13.748 7.692 -8.946 1.00 90.62 383 THR A CA 1
ATOM 2850 C C . THR A 1 383 ? 12.429 7.932 -9.672 1.00 90.62 383 THR A C 1
ATOM 2852 O O . THR A 1 383 ? 12.252 8.956 -10.331 1.00 90.62 383 THR A O 1
ATOM 2855 N N . ARG A 1 384 ? 11.471 7.025 -9.495 1.00 89.94 384 ARG A N 1
ATOM 2856 C CA . ARG A 1 384 ? 10.094 7.126 -9.989 1.00 89.94 384 ARG A CA 1
ATOM 2857 C C . ARG A 1 384 ? 9.169 6.903 -8.798 1.00 89.94 384 ARG A C 1
ATOM 2859 O O . ARG A 1 384 ? 9.290 5.878 -8.135 1.00 89.94 384 ARG A O 1
ATOM 2866 N N . SER A 1 385 ? 8.285 7.849 -8.514 1.00 91.25 385 SER A N 1
ATOM 2867 C CA . SER A 1 385 ? 7.387 7.785 -7.360 1.00 91.25 385 SER A CA 1
ATOM 2868 C C . SER A 1 385 ? 5.962 8.132 -7.774 1.00 91.25 385 SER A C 1
ATOM 2870 O O . SER A 1 385 ? 5.764 8.965 -8.660 1.00 91.25 385 SER A O 1
ATOM 2872 N N . ALA A 1 386 ? 4.984 7.483 -7.151 1.00 92.50 386 ALA A N 1
ATOM 2873 C CA . ALA A 1 386 ? 3.572 7.817 -7.267 1.00 92.50 386 ALA A CA 1
ATOM 2874 C C . ALA A 1 386 ? 2.891 7.605 -5.912 1.00 92.50 386 ALA A C 1
ATOM 2876 O O . ALA A 1 386 ? 3.089 6.571 -5.276 1.00 92.50 386 ALA A O 1
ATOM 2877 N N . GLU A 1 387 ? 2.090 8.580 -5.493 1.00 94.81 387 GLU A N 1
ATOM 2878 C CA . GLU A 1 387 ? 1.322 8.557 -4.250 1.00 94.81 387 GLU A CA 1
ATOM 2879 C C . GLU A 1 387 ? -0.092 9.051 -4.549 1.00 94.81 387 GLU A C 1
ATOM 2881 O O . GLU A 1 387 ? -0.264 10.097 -5.179 1.00 94.81 387 GLU A O 1
ATOM 2886 N N . THR A 1 388 ? -1.104 8.267 -4.188 1.00 95.31 388 THR A N 1
ATOM 2887 C CA . THR A 1 388 ? -2.496 8.589 -4.506 1.00 95.31 388 THR A CA 1
ATOM 2888 C C . THR A 1 388 ? -3.472 7.850 -3.596 1.00 95.31 388 THR A C 1
ATOM 2890 O O . THR A 1 388 ? -3.184 6.752 -3.114 1.00 95.31 388 THR A O 1
ATOM 2893 N N . ASP A 1 389 ? -4.649 8.442 -3.418 1.00 95.06 389 ASP A N 1
ATOM 2894 C CA . ASP A 1 389 ? -5.811 7.806 -2.815 1.00 95.06 389 ASP A CA 1
ATOM 2895 C C . ASP A 1 389 ? -6.801 7.438 -3.915 1.00 95.06 389 ASP A C 1
ATOM 2897 O O . ASP A 1 389 ? -7.186 8.276 -4.735 1.00 95.06 389 ASP A O 1
ATOM 2901 N N . LEU A 1 390 ? -7.218 6.176 -3.945 1.00 93.62 390 LEU A N 1
ATOM 2902 C CA . LEU A 1 390 ? -8.109 5.668 -4.981 1.00 93.62 390 LEU A CA 1
ATOM 2903 C C . LEU A 1 390 ? -9.138 4.696 -4.420 1.00 93.62 390 LEU A C 1
ATOM 2905 O O . LEU A 1 390 ? -8.883 3.973 -3.460 1.00 93.62 390 LEU A O 1
ATOM 2909 N N . LEU A 1 391 ? -10.311 4.692 -5.047 1.00 94.62 391 LEU A N 1
ATOM 2910 C CA . LEU A 1 391 ? -11.433 3.819 -4.728 1.00 94.62 391 LEU A CA 1
ATOM 2911 C C . LEU A 1 391 ? -11.630 2.838 -5.884 1.00 94.62 391 LEU A C 1
ATOM 2913 O O . LEU A 1 391 ? -11.841 3.254 -7.024 1.00 94.62 391 LEU A O 1
ATOM 2917 N N . VAL A 1 392 ? -11.532 1.540 -5.603 1.00 94.62 392 VAL A N 1
ATOM 2918 C CA . VAL A 1 392 ? -11.569 0.472 -6.615 1.00 94.62 392 VAL A CA 1
ATOM 2919 C C . VAL A 1 392 ? -12.560 -0.598 -6.195 1.00 94.62 392 VAL A C 1
ATOM 2921 O O . VAL A 1 392 ? -12.668 -0.941 -5.020 1.00 94.62 392 VAL A O 1
ATOM 2924 N N . LYS A 1 393 ? -13.303 -1.154 -7.151 1.00 95.19 393 LYS A N 1
ATOM 2925 C CA . LYS A 1 393 ? -14.192 -2.283 -6.870 1.00 95.19 393 LYS A CA 1
ATOM 2926 C C . LYS A 1 393 ? -13.394 -3.576 -6.743 1.00 95.19 393 LYS A C 1
ATOM 2928 O O . LYS A 1 393 ? -12.357 -3.750 -7.379 1.00 95.19 393 LYS A O 1
ATOM 2933 N N . ASN A 1 394 ? -13.907 -4.517 -5.958 1.00 92.81 394 ASN A N 1
ATOM 2934 C CA . ASN A 1 394 ? -13.271 -5.819 -5.801 1.00 92.81 394 ASN A CA 1
ATOM 2935 C C . ASN A 1 394 ? -13.027 -6.511 -7.161 1.00 92.81 394 ASN A C 1
ATOM 2937 O O . ASN A 1 394 ? -13.958 -6.707 -7.941 1.00 92.81 394 ASN A O 1
ATOM 2941 N N . GLY A 1 395 ? -11.776 -6.895 -7.425 1.00 91.56 395 GLY A N 1
ATOM 2942 C CA . GLY A 1 395 ? -11.361 -7.595 -8.646 1.00 91.56 395 GLY A CA 1
ATOM 2943 C C . GLY A 1 395 ? -11.155 -6.716 -9.886 1.00 91.56 395 GLY A C 1
ATOM 2944 O O . GLY A 1 395 ? -10.728 -7.233 -10.919 1.00 91.56 395 GLY A O 1
ATOM 2945 N N . GLU A 1 396 ? -11.414 -5.409 -9.812 1.00 92.44 396 GLU A N 1
ATOM 2946 C CA . GLU A 1 396 ? -11.148 -4.489 -10.918 1.00 92.44 396 GLU A CA 1
ATOM 2947 C C . GLU A 1 396 ? -9.697 -3.985 -10.905 1.00 92.44 396 GLU A C 1
ATOM 2949 O O . GLU A 1 396 ? -9.005 -3.994 -9.888 1.00 92.44 396 GLU A O 1
ATOM 2954 N N . THR A 1 397 ? -9.214 -3.553 -12.070 1.00 92.12 397 THR A N 1
ATOM 2955 C CA . THR A 1 397 ? -7.897 -2.926 -12.220 1.00 92.12 397 THR A CA 1
ATOM 2956 C C . THR A 1 397 ? -8.080 -1.458 -12.564 1.00 92.12 397 THR A C 1
ATOM 2958 O O . THR A 1 397 ? -8.790 -1.128 -13.511 1.00 92.12 397 THR A O 1
ATOM 2961 N N . VAL A 1 398 ? -7.391 -0.587 -11.831 1.00 93.38 398 VAL A N 1
ATOM 2962 C CA . VAL A 1 398 ? -7.330 0.851 -12.101 1.00 93.38 398 VAL A CA 1
ATOM 2963 C C . VAL A 1 398 ? -5.909 1.247 -12.476 1.00 93.38 398 VAL A C 1
ATOM 2965 O O . VAL A 1 398 ? -4.932 0.747 -11.917 1.00 93.38 398 VAL A O 1
ATOM 2968 N N . VAL A 1 399 ? -5.800 2.155 -13.443 1.00 92.94 399 VAL A N 1
ATOM 2969 C CA . VAL A 1 399 ? -4.532 2.784 -13.815 1.00 92.94 399 VAL A CA 1
ATOM 2970 C C . VAL A 1 399 ? -4.350 4.031 -12.957 1.00 92.94 399 VAL A C 1
ATOM 2972 O O . VAL A 1 399 ? -5.147 4.958 -13.043 1.00 92.94 399 VAL A O 1
ATOM 2975 N N . ILE A 1 400 ? -3.292 4.042 -12.145 1.00 89.44 400 ILE A N 1
ATOM 2976 C CA . ILE A 1 400 ? -2.954 5.157 -11.245 1.00 89.44 400 ILE A CA 1
ATOM 2977 C C . ILE A 1 400 ? -2.439 6.373 -12.029 1.00 89.44 400 ILE A C 1
ATOM 2979 O O . ILE A 1 400 ? -2.771 7.512 -11.717 1.00 89.44 400 ILE A O 1
ATOM 2983 N N . GLY A 1 401 ? -1.629 6.135 -13.061 1.00 89.00 401 GLY A N 1
ATOM 2984 C CA . GLY A 1 401 ? -1.039 7.186 -13.881 1.00 89.00 401 GLY A CA 1
ATOM 2985 C C . GLY A 1 401 ? 0.038 6.653 -14.821 1.00 89.00 401 GLY A C 1
ATOM 2986 O O . GLY A 1 401 ? 0.302 5.451 -14.875 1.00 89.00 401 GLY A O 1
ATOM 2987 N N . GLY A 1 402 ? 0.666 7.556 -15.571 1.00 91.25 402 GLY A N 1
ATOM 2988 C CA . GLY A 1 402 ? 1.763 7.231 -16.475 1.00 91.25 402 GLY A CA 1
ATOM 2989 C C . GLY A 1 402 ? 2.505 8.480 -16.934 1.00 91.25 402 GLY A C 1
ATOM 2990 O O . GLY A 1 402 ? 1.933 9.566 -16.991 1.00 91.25 402 GLY A O 1
ATOM 2991 N N . ILE A 1 403 ? 3.784 8.314 -17.261 1.00 91.06 403 ILE A N 1
ATOM 2992 C CA . ILE A 1 403 ? 4.628 9.367 -17.828 1.00 91.06 403 ILE A CA 1
ATOM 2993 C C . ILE A 1 403 ? 5.059 8.905 -19.217 1.00 91.06 403 ILE A C 1
ATOM 2995 O O . ILE A 1 403 ? 5.562 7.792 -19.375 1.00 91.06 403 ILE A O 1
ATOM 2999 N N . TYR A 1 404 ? 4.855 9.759 -20.219 1.00 91.44 404 TYR A N 1
ATOM 3000 C CA . TYR A 1 404 ? 5.357 9.550 -21.572 1.00 91.44 404 TYR A CA 1
ATOM 3001 C C . TYR A 1 404 ? 6.376 10.634 -21.901 1.00 91.44 404 TYR A C 1
ATOM 3003 O O . TYR A 1 404 ? 6.036 11.816 -21.938 1.00 91.44 404 TYR A O 1
ATOM 3011 N N . THR A 1 405 ? 7.611 10.220 -22.168 1.00 88.31 405 THR A N 1
ATOM 3012 C CA . THR A 1 405 ? 8.692 11.126 -22.559 1.00 88.31 405 THR A CA 1
ATOM 3013 C C . THR A 1 405 ? 9.184 10.744 -23.943 1.00 88.31 405 THR A C 1
ATOM 3015 O O . THR A 1 405 ? 9.474 9.576 -24.207 1.00 88.31 405 THR A O 1
ATOM 3018 N N . ARG A 1 406 ? 9.309 11.739 -24.821 1.00 90.25 406 ARG A N 1
ATOM 3019 C CA . ARG A 1 406 ? 9.938 11.595 -26.130 1.00 90.25 406 ARG A CA 1
ATOM 3020 C C . ARG A 1 406 ? 10.966 12.702 -26.306 1.00 90.25 406 ARG A C 1
ATOM 3022 O O . ARG A 1 406 ? 10.612 13.873 -26.258 1.00 90.25 406 ARG A O 1
ATOM 3029 N N . ASN A 1 407 ? 12.210 12.303 -26.548 1.00 87.75 407 ASN A N 1
ATOM 3030 C CA . ASN A 1 407 ? 13.303 13.213 -26.861 1.00 87.75 407 ASN A CA 1
ATOM 3031 C C . ASN A 1 407 ? 13.761 12.931 -28.291 1.00 87.75 407 ASN A C 1
ATOM 3033 O O . ASN A 1 407 ? 14.194 11.820 -28.590 1.00 87.75 407 ASN A O 1
ATOM 3037 N N . GLU A 1 408 ? 13.658 13.931 -29.158 1.00 87.38 408 GLU A N 1
ATOM 3038 C CA . GLU A 1 408 ? 14.180 13.890 -30.521 1.00 87.38 408 GLU A CA 1
ATOM 3039 C C . GLU A 1 408 ? 15.304 14.922 -30.629 1.00 87.38 408 GLU A C 1
ATOM 3041 O O . GLU A 1 408 ? 15.180 16.048 -30.150 1.00 87.38 408 GLU A O 1
ATOM 3046 N N . GLY A 1 409 ? 16.422 14.524 -31.225 1.00 81.19 409 GLY A N 1
ATOM 3047 C CA . GLY A 1 409 ? 17.574 15.388 -31.435 1.00 81.19 409 GLY A CA 1
ATOM 3048 C C . GLY A 1 409 ? 18.249 15.021 -32.745 1.00 81.19 409 GLY A C 1
ATOM 3049 O O . GLY A 1 409 ? 18.379 13.843 -33.067 1.00 81.19 409 GLY A O 1
ATOM 3050 N N . THR A 1 410 ? 18.654 16.036 -33.502 1.00 70.50 410 THR A N 1
ATOM 3051 C CA . THR A 1 410 ? 19.540 15.865 -34.656 1.00 70.50 410 THR A CA 1
ATOM 3052 C C . THR A 1 410 ? 20.923 16.304 -34.201 1.00 70.50 410 THR A C 1
ATOM 3054 O O . THR A 1 410 ? 21.095 17.467 -33.840 1.00 70.50 410 THR A O 1
ATOM 3057 N N . THR A 1 411 ? 21.861 15.363 -34.128 1.00 59.66 411 THR A N 1
ATOM 3058 C CA . THR A 1 411 ? 23.270 15.614 -33.783 1.00 59.66 411 THR A CA 1
ATOM 3059 C C . THR A 1 411 ? 24.130 15.666 -35.023 1.00 59.66 411 THR A C 1
ATOM 3061 O O . THR A 1 411 ? 23.907 14.783 -35.885 1.00 59.66 411 THR A O 1
#

Secondary structure (DSSP, 8-state):
--------------------------PPS-----------------EEEEEEEEEHHHHHHHHHHHTT-EEEE-TT---EEEEEEEEE-HHHHHHHHHHHTTEEEEEETTEEEEEE-SS-TT-PPPEEEEEE-SSS-HHHHHHHHGGGS-TT-EEEEETTTTEEEEEE-HHHHHHHHHHHHHH-----EEEEE--EEEEEEEEEEEEEEEEEEEEEEEETTEEEEEE----TT--B-TTSPBEEEEE----BTTBSEEEEEEEE-TTSSEEEEEEEEEEEEEEEEEEEE--EEEEETT--EEEEEEEEEEEEEEEEEE---TT--STT--EEEEEEEEEEEEEEEEEEEEEE-TTSEEEEEEEEEEEEE-GGG-BTTB--EEEEEEEEEEEEETT----------------

Foldseek 3Di:
DDDDDDDDDDDDDDDDDDDDDDDDDPDDDDDPPPPDPPDDPAPLDFDWDWDDQAWLVVVVVVLCVVRVAAEAEDPQRTDTDTDTGGRDGSVVVVVVSCVVRQWDWDDDDRYIYIDHDPDDPPPQPWDKDKDAADADALVVLQVVCVVLADPPKDWDADRVRSIIITTGHPVSVVVSNVVSVVVSDHFDKDKDKDKDKDKDKDKDKDKFKWKWKKAWDQDPVGIDIDGQDQDPVGDA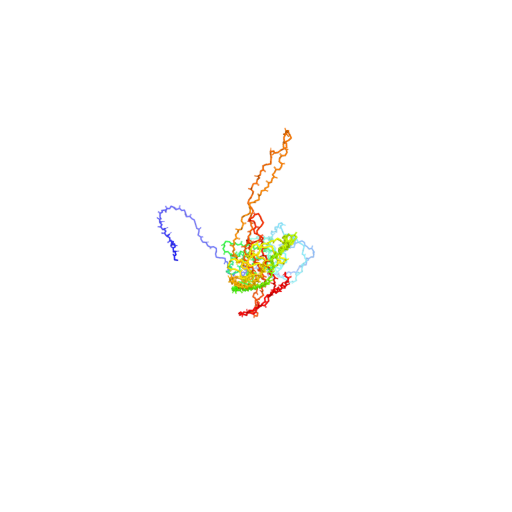APVRTHIVDGGATPDDVVFWDKDKDWDADPVRRIIMIIMITIGIDIDMDMDMDMDMDMDTAQDKDKDKDFDKDKDWDFDFDPPPPPDDPDPDDDTDTDTDIDIDTQMWMWIKHWHQDPVQKIWMWIKIKGWDFDCVPDDPSHTDIDIDIDTDIDIGHPPDDDDRDDDDDDDDDDD

Nearest PDB structures (foldseek):
  6w6m-assembly1_A  TM=6.031E-01  e=5.736E-24  Vibrio cholerae
  4ec5-assembly3_B  TM=4.297E-01  e=1.448E-09  Pseudomonas aeruginosa PAO1
  4e9j-assembly3_B  TM=4.190E-01  e=7.128E-09  Pseudomonas aeruginosa PAO1
  4ar0-assembly1_A  TM=7.930E-01  e=5.198E-05  Neisseria meningitidis
  5mp2-assembly1_B  TM=4.308E-01  e=2.351E-07  Pseudomonas aeruginosa

pLDDT: mean 78.15, std 19.41, range [24.75, 96.44]

Mean predicted aligned error: 18.12 Å

=== Feature glossary ===
The record interleaves many kinds of information about one protein. Here is each kind framed as the question it answers.

Q: What does the local fold look like, residue by residue?
A: A 3Di character summarizes, for each residue, the relative orientation of the Cα frame of its nearest spatial neighbor. Because it encodes fold topology rather than chemistry, 3Di alignments detect remote structural similarity that sequence alignment misses.

Q: Which residues are in helices, strands, or loops?
A: Secondary structure is the local, repeating backbone conformation. DSSP classifies it into eight states by reading the hydrogen-bond network: three helix types (H, G, I), two β types (E, B), two non-regular types (T, S), and unstructured coil (-).

Q: How big and how compact is the whole molecule?
A: Three whole-structure scalars: the radius of gyration (RMS distance of Cα from centroid, in Å), the count of Cα–Cα contacts (pairs closer than 8 Å and separated by more than four residues in sequence — i.e. tertiary, not local, contacts), and the bounding-box dimensions. Together they distinguish compact globular folds from extended fibres or disordered chains.

Q: How confident is the AlphaFold model at each residue?
A: For AlphaFold models, the B-factor field carries pLDDT — the model's own estimate of local accuracy on a 0–100 scale. Regions with pLDDT<50 should be treated as essentially unmodeled; they often correspond to intrinsically disordered segments.

Q: What family and function is it annotated with?
A: Functional annotations link the protein to curated databases. InterPro entries identify conserved domains and families by matching the sequence against member-database signatures (Pfam, PROSITE, CDD, …). Gene Ontology (GO) terms describe molecular function, biological process, and cellular component in a controlled vocabulary. CATH places the structure in a hierarchical fold classification (Class/Architecture/Topology/Homologous-superfamily). The organism is the source species.

Q: What known structures does this most resemble?
A: Nearest PDB neighbors are the top structural matches found by Foldseek when searching this structure against the entire Protein Data Bank. Each hit reports a TM-score (0 to 1; >0.5 almost always implies the same fold) and an E-value. These are *structural* homologs — they may share no detectable sequence similarity.

Q: Which residues are buried vs exposed?
A: Solvent-accessible surface area (SASA) is the area in Å² traced out by the centre of a 1.4 Å probe sphere (a water molecule) rolled over the protein's van der Waals surface (Shrake–Rupley / Lee–Richards construction). Buried residues have near-zero SASA; fully exposed residues can exceed 200 Å². The total SASA scales roughly with the number of surface residues.

Q: What are the backbone torsion angles?
A: φ (phi) and ψ (psi) are the two rotatable backbone dihedrals per residue: φ is the C(i-1)–N–Cα–C torsion, ψ is the N–Cα–C–N(i+1) torsion, both in degrees on (−180°, 180°]. α-helical residues cluster near (−60°, −45°); β-strand residues near (−120°, +130°). A Ramachandran plot is simply a scatter of (φ, ψ) for every residue.

Q: Are the domains correctly placed relative to each other?
A: Predicted aligned error is AlphaFold's pairwise confidence. Unlike pLDDT (per-residue), PAE is per-residue-pair and captures whether two parts of the structure are correctly placed relative to each other. Units are ångströms of expected positional error.

Q: What if only a Cα trace is available?
A: P-SEA three-state annotation labels each residue as helix, strand, or coil based purely on the geometry of the Cα trace. It serves as a fallback when the full backbone (and thus DSSP) is unavailable.

Q: What is the amino-acid chain?
A: This is the polypeptide sequence — one letter per residue, N-terminus first. Length ranges from a few dozen residues for small domains to over a thousand for large multi-domain proteins.

Q: What do the rendered images show?
A: The six renders are orthographic views along the three Cartesian axes in both directions. Representation (cartoon, sticks, or surface) and color scheme (sequence-rainbow or by-chain) vary across proteins so the training set covers all the common visualization conventions.

Q: What do the diagnostic plots show?
A: Plot images: a contact map (which residues are close in 3D, as an N×N binary image), a Ramachandran scatter (backbone torsion angles, revealing secondary-structure composition at a glance), and — for AlphaFold structures — a PAE heatmap (pairwise prediction confidence).

Q: How mobile is each atom in the crystal?
A: B-factor (Debye–Waller factor) reflects atomic displacement in the crystal lattice. It is an experimental observable (units Å²), not a prediction; low values mean the atom is pinned down, high values mean it moves or is heterogeneous across the crystal.

Q: Where is each backbone atom in 3D?
A: The mmCIF table is the protein's shape written out atom by atom. For each backbone N, Cα, C, and carbonyl O, it records an (x, y, z) coordinate triple in Å plus the residue type, chain letter, and residue number.